Protein AF-A0A7S1V452-F1 (afdb_monomer_lite)

Radius of gyration: 30.52 Å; chains: 1; bounding box: 71×36×85 Å

Organism: NCBI:txid1486929

Sequence (395 aa):
SACTPWTQRPFARPVAAPLAALAAADLLSLLAFLHTRASLSLPNLSVRSGGGLWVTPGHRVMVGPPLVPLPLSSPYPTPSWGTSLEVAPEARQPGALTTVATDAWTLGVFLASICSADGGPVTDAASLRSPPHLPASLTRVYRALLSASPDKRGKPSKMAGKAVQHPLVDFLTSLETLTLQDAATRDALFSKVGRMIDAGDVTATFARHEILPHLLGAVDATGASGWPLLGAILRCCSGTPAADVAPRLAPVILRFFGQTDRALRSSLLQHMDELLAYLSNAQVETDLLPLLCQGFVDSSPALRELTVKSVLAVAPRLSPKALEAQIVPALRRMQIDKEPGIRTNTTVCLGKLAGTLPDSVRQAVLLPLLTRALKDTFAPHRSAGLLALTATMEY

Secondary structure (DSSP, 8-state):
--------EE--S---HHHHHHHHHHHHHHHHHIIIII-EE-TT-STTSTT-EEE-TT--EEE-TT---EETTSBP---TT--TTTS-GGGGSTTPBP-HHHHHHHHHHHHHHHTSTT------TTTTTS-TT--HHHHHHHHHHT-SSGGGSPPHHHHTTTTS--HHHHHHHHHHTGGGS-HHHHHHHHHHHHHHHHTTSS-HHHIIIIIHHHHHHTTTT-GGGHHHHHHHHHHHTTTS-HHHHHHHHHHHHHHHHTS--HHHHHHHHHTHHHHHTTS-HHHIIIIIHHHHHHGGG-S-HHHHHHHHHHHHHHGGGS-HHHIIIIIHHHHHHHTT-SSHHHHHHHHHHHHHHGGGS-HHHIIIIIHHHHHHHTT-SSHHHHHHHHHHHHHTTT-

Structure (mmCIF, N/CA/C/O backbone):
data_AF-A0A7S1V452-F1
#
_entry.id   AF-A0A7S1V452-F1
#
loop_
_atom_site.group_PDB
_atom_site.id
_atom_site.type_symbol
_atom_site.label_atom_id
_atom_site.label_alt_id
_atom_site.label_comp_id
_atom_site.label_asym_id
_atom_site.label_entity_id
_atom_site.label_seq_id
_atom_site.pdbx_PDB_ins_code
_atom_site.Cartn_x
_atom_site.Cartn_y
_atom_site.Cartn_z
_atom_site.occupancy
_atom_site.B_iso_or_equiv
_atom_site.auth_seq_id
_atom_site.auth_comp_id
_atom_site.auth_asym_id
_atom_site.auth_atom_id
_atom_site.pdbx_PDB_model_num
ATOM 1 N N . SER A 1 1 ? 29.521 0.055 4.943 1.00 27.59 1 SER A N 1
ATOM 2 C CA . SER A 1 1 ? 29.389 -1.357 5.353 1.00 27.59 1 SER A CA 1
ATOM 3 C C . SER A 1 1 ? 28.356 -2.026 4.458 1.00 27.59 1 SER A C 1
ATOM 5 O O . SER A 1 1 ? 27.199 -1.646 4.493 1.00 27.59 1 SER A O 1
ATOM 7 N N . ALA A 1 2 ? 28.834 -2.918 3.584 1.00 25.91 2 ALA A N 1
ATOM 8 C CA . ALA A 1 2 ? 28.096 -3.882 2.757 1.00 25.91 2 ALA A CA 1
ATOM 9 C C . ALA A 1 2 ? 26.727 -3.449 2.178 1.00 25.91 2 ALA A C 1
ATOM 11 O O . ALA A 1 2 ? 25.679 -3.865 2.664 1.00 25.91 2 ALA A O 1
ATOM 12 N N . CYS A 1 3 ? 26.742 -2.719 1.053 1.00 25.52 3 CYS A N 1
ATOM 13 C CA . CYS A 1 3 ? 25.702 -2.923 0.041 1.00 25.52 3 CYS A CA 1
ATOM 14 C C . CYS A 1 3 ? 25.875 -4.354 -0.474 1.00 25.52 3 CYS A C 1
ATOM 16 O O . CYS A 1 3 ? 26.807 -4.636 -1.225 1.00 25.52 3 CYS A O 1
ATOM 18 N N . THR A 1 4 ? 25.023 -5.268 -0.028 1.00 25.97 4 THR A N 1
ATOM 19 C CA . THR A 1 4 ? 24.828 -6.546 -0.709 1.00 25.97 4 THR A CA 1
ATOM 20 C C . THR A 1 4 ? 24.543 -6.257 -2.187 1.00 25.97 4 THR A C 1
ATOM 22 O O . THR A 1 4 ? 23.759 -5.349 -2.481 1.00 25.97 4 THR A O 1
ATOM 25 N N . PRO A 1 5 ? 25.182 -6.961 -3.138 1.00 32.19 5 PRO A N 1
ATOM 26 C CA . PRO A 1 5 ? 24.856 -6.781 -4.538 1.00 32.19 5 PRO A CA 1
ATOM 27 C C . PRO A 1 5 ? 23.410 -7.239 -4.690 1.00 32.19 5 PRO A C 1
ATOM 29 O O . PRO A 1 5 ? 23.095 -8.413 -4.486 1.00 32.19 5 PRO A O 1
ATOM 32 N N . TRP A 1 6 ? 22.520 -6.284 -4.971 1.00 35.94 6 TRP A N 1
ATOM 33 C CA . TRP A 1 6 ? 21.176 -6.552 -5.462 1.00 35.94 6 TRP A CA 1
ATOM 34 C C . TRP A 1 6 ? 21.284 -7.700 -6.453 1.00 35.94 6 TRP A C 1
ATOM 36 O O . TRP A 1 6 ? 22.187 -7.681 -7.287 1.00 35.94 6 TRP A O 1
ATOM 46 N N . THR A 1 7 ? 20.438 -8.715 -6.315 1.00 34.09 7 THR A N 1
ATOM 47 C CA . THR A 1 7 ? 20.412 -9.918 -7.149 1.00 34.09 7 THR A CA 1
ATOM 48 C C . THR A 1 7 ? 20.129 -9.543 -8.606 1.00 34.09 7 THR A C 1
ATOM 50 O O . THR A 1 7 ? 19.020 -9.672 -9.116 1.00 34.09 7 THR A O 1
ATOM 53 N N . GLN A 1 8 ? 21.157 -9.023 -9.267 1.00 44.59 8 GLN A N 1
ATOM 54 C CA . GLN A 1 8 ? 21.217 -8.664 -10.664 1.00 44.59 8 GLN A CA 1
ATOM 55 C C . GLN A 1 8 ? 21.133 -9.972 -11.437 1.00 44.59 8 GLN A C 1
ATOM 57 O O . GLN A 1 8 ? 22.088 -10.747 -11.488 1.00 44.59 8 GLN A O 1
ATOM 62 N N . ARG A 1 9 ? 19.952 -10.269 -11.977 1.00 42.41 9 ARG A N 1
ATOM 63 C CA . ARG A 1 9 ? 19.804 -11.395 -12.892 1.00 42.41 9 ARG A CA 1
ATOM 64 C C . ARG A 1 9 ? 20.179 -10.913 -14.294 1.00 42.41 9 ARG A C 1
ATOM 66 O O . ARG A 1 9 ? 19.758 -9.818 -14.678 1.00 42.41 9 ARG A O 1
ATOM 73 N N . PRO A 1 10 ? 20.941 -11.701 -15.072 1.00 50.34 10 PRO A N 1
ATOM 74 C CA . PRO A 1 10 ? 21.041 -11.453 -16.504 1.00 50.34 10 PRO A CA 1
ATOM 75 C C . PRO A 1 10 ? 19.624 -11.429 -17.095 1.00 50.34 10 PRO A C 1
ATOM 77 O O . PRO A 1 10 ? 18.743 -12.137 -16.603 1.00 50.34 10 PRO A O 1
ATOM 80 N N . PHE A 1 11 ? 19.399 -10.592 -18.111 1.00 50.62 11 PHE A N 1
ATOM 81 C CA . PHE A 1 11 ? 18.104 -10.429 -18.783 1.00 50.62 11 PHE A CA 1
ATOM 82 C C . PHE A 1 11 ? 17.566 -11.808 -19.227 1.00 50.62 11 PHE A C 1
ATOM 84 O O . PHE A 1 11 ? 18.009 -12.352 -20.239 1.00 50.62 11 PHE A O 1
ATOM 91 N N . ALA A 1 12 ? 16.654 -12.398 -18.446 1.00 45.12 12 ALA A N 1
ATOM 92 C CA . ALA A 1 12 ? 16.060 -13.707 -18.709 1.00 45.12 12 ALA A CA 1
ATOM 93 C C . ALA A 1 12 ? 14.759 -13.538 -19.502 1.00 45.12 12 ALA A C 1
ATOM 95 O O . ALA A 1 12 ? 14.004 -12.592 -19.285 1.00 45.12 12 ALA A O 1
ATOM 96 N N . ARG A 1 13 ? 14.536 -14.438 -20.457 1.00 53.31 13 ARG A N 1
ATOM 97 C CA . ARG A 1 13 ? 13.537 -14.330 -21.524 1.00 53.31 13 ARG A CA 1
ATOM 98 C C . ARG A 1 13 ? 12.647 -15.588 -21.551 1.00 53.31 13 ARG A C 1
ATOM 100 O O . ARG A 1 13 ? 13.099 -16.612 -21.038 1.00 53.31 13 ARG A O 1
ATOM 107 N N . PRO A 1 14 ? 11.438 -15.555 -22.148 1.00 51.66 14 PRO A N 1
ATOM 108 C CA . PRO A 1 14 ? 10.789 -14.449 -22.866 1.00 51.66 14 PRO A CA 1
ATOM 109 C C . PRO A 1 14 ? 10.263 -13.345 -21.943 1.00 51.66 14 PRO A C 1
ATOM 111 O O . PRO A 1 14 ? 9.916 -13.577 -20.787 1.00 51.66 14 PRO A O 1
ATOM 114 N N . VAL A 1 15 ? 10.215 -12.122 -22.470 1.00 61.78 15 VAL A N 1
ATOM 115 C CA . VAL A 1 15 ? 9.763 -10.936 -21.738 1.00 61.78 15 VAL A CA 1
ATOM 116 C C . VAL A 1 15 ? 8.361 -10.554 -22.196 1.00 61.78 15 VAL A C 1
ATOM 118 O O . VAL A 1 15 ? 8.087 -10.488 -23.392 1.00 61.78 15 VAL A O 1
ATOM 121 N N . ALA A 1 16 ? 7.461 -10.308 -21.242 1.00 65.38 16 ALA A N 1
ATOM 122 C CA . ALA A 1 16 ? 6.095 -9.898 -21.542 1.00 65.38 16 ALA A CA 1
ATOM 123 C C . ALA A 1 16 ? 6.076 -8.582 -22.346 1.00 65.38 16 ALA A C 1
ATOM 125 O O . ALA A 1 16 ? 6.891 -7.686 -22.115 1.00 65.38 16 ALA A O 1
ATOM 126 N N . ALA A 1 17 ? 5.108 -8.434 -23.253 1.00 65.62 17 ALA A N 1
ATOM 127 C CA . ALA A 1 17 ? 4.926 -7.244 -24.092 1.00 65.62 17 ALA A CA 1
ATOM 128 C C . ALA A 1 17 ? 5.065 -5.882 -23.354 1.00 65.62 17 ALA A C 1
ATOM 130 O O . ALA A 1 17 ? 5.735 -4.993 -23.894 1.00 65.62 17 ALA A O 1
ATOM 131 N N . PRO A 1 18 ? 4.537 -5.694 -22.123 1.00 70.00 18 PRO A N 1
ATOM 132 C CA . PRO A 1 18 ? 4.668 -4.430 -21.392 1.00 70.00 18 PRO A CA 1
ATOM 133 C C . PRO A 1 18 ? 6.117 -4.071 -21.050 1.00 70.00 18 PRO A C 1
ATOM 135 O O . PRO A 1 18 ? 6.509 -2.905 -21.079 1.00 70.00 18 PRO A O 1
ATOM 138 N N . LEU A 1 19 ? 6.929 -5.083 -20.760 1.00 75.75 19 LEU A N 1
ATOM 139 C CA . LEU A 1 19 ? 8.322 -4.936 -20.359 1.00 75.75 19 LEU A CA 1
ATOM 140 C C . LEU A 1 19 ? 9.225 -4.623 -21.560 1.00 75.75 19 LEU A C 1
ATOM 142 O O . LEU A 1 19 ? 10.174 -3.855 -21.429 1.00 75.75 19 LEU A O 1
ATOM 146 N N . ALA A 1 20 ? 8.899 -5.143 -22.748 1.00 79.25 20 ALA A N 1
ATOM 147 C CA . ALA A 1 20 ? 9.582 -4.764 -23.986 1.00 79.25 20 ALA A CA 1
ATOM 148 C C . ALA A 1 20 ? 9.348 -3.284 -24.335 1.00 79.25 20 ALA A C 1
ATOM 150 O O . ALA A 1 20 ? 10.272 -2.594 -24.768 1.00 79.25 20 ALA A O 1
ATOM 151 N N . ALA A 1 21 ? 8.132 -2.774 -24.107 1.00 83.62 21 ALA A N 1
ATOM 152 C CA . ALA A 1 21 ? 7.830 -1.356 -24.289 1.00 83.62 21 ALA A CA 1
ATOM 153 C C . ALA A 1 21 ? 8.576 -0.473 -23.283 1.00 83.62 21 ALA A C 1
ATOM 155 O O . ALA A 1 21 ? 9.096 0.576 -23.664 1.00 83.62 21 ALA A O 1
ATOM 156 N N . LEU A 1 22 ? 8.690 -0.924 -22.033 1.00 84.50 22 LEU A N 1
ATOM 157 C CA . LEU A 1 22 ? 9.463 -0.229 -21.009 1.00 84.50 22 LEU A CA 1
ATOM 158 C C . LEU A 1 22 ? 10.955 -0.166 -21.355 1.00 84.50 22 LEU A C 1
ATOM 160 O O . LEU A 1 22 ? 11.536 0.914 -21.384 1.00 84.50 22 LEU A O 1
ATOM 164 N N . ALA A 1 23 ? 11.542 -1.306 -21.727 1.00 84.56 23 ALA A N 1
ATOM 165 C CA . ALA A 1 23 ? 12.930 -1.394 -22.169 1.00 84.56 23 ALA A CA 1
ATOM 166 C C . ALA A 1 23 ? 13.213 -0.482 -23.374 1.00 84.56 23 ALA A C 1
ATOM 168 O O . ALA A 1 23 ? 14.244 0.189 -23.416 1.00 84.56 23 ALA A O 1
ATOM 169 N N . ALA A 1 24 ? 12.290 -0.423 -24.342 1.00 88.19 24 ALA A N 1
ATOM 170 C CA . ALA A 1 24 ? 12.398 0.486 -25.477 1.00 88.19 24 ALA A CA 1
ATOM 171 C C . ALA A 1 24 ? 12.396 1.957 -25.035 1.00 88.19 24 ALA A C 1
ATOM 173 O O . ALA A 1 24 ? 13.234 2.726 -25.502 1.00 88.19 24 ALA A O 1
ATOM 174 N N . ALA A 1 25 ? 11.485 2.350 -24.141 1.00 88.69 25 ALA A N 1
ATOM 175 C CA . ALA A 1 25 ? 11.395 3.721 -23.640 1.00 88.69 25 ALA A CA 1
ATOM 176 C C . ALA A 1 25 ? 12.655 4.141 -22.860 1.00 88.69 25 ALA A C 1
ATOM 178 O O . ALA A 1 25 ? 13.201 5.219 -23.121 1.00 88.69 25 ALA A O 1
ATOM 179 N N . ASP A 1 26 ? 13.150 3.274 -21.972 1.00 87.81 26 ASP A N 1
ATOM 180 C CA . ASP A 1 26 ? 14.353 3.509 -21.165 1.00 87.81 26 ASP A CA 1
ATOM 181 C C . ASP A 1 26 ? 15.589 3.685 -22.067 1.00 87.81 26 ASP A C 1
ATOM 183 O O . ASP A 1 26 ? 16.308 4.684 -21.980 1.00 87.81 26 ASP A O 1
ATOM 187 N N . LEU A 1 27 ? 15.811 2.750 -23.000 1.00 89.88 27 LEU A N 1
ATOM 188 C CA . LEU A 1 27 ? 16.983 2.766 -23.880 1.00 89.88 27 LEU A CA 1
ATOM 189 C C . LEU A 1 27 ? 16.931 3.885 -24.926 1.00 89.88 27 LEU A C 1
ATOM 191 O O . LEU A 1 27 ? 17.966 4.475 -25.233 1.00 89.88 27 LEU A O 1
ATOM 195 N N . LEU A 1 28 ? 15.750 4.228 -25.453 1.00 91.62 28 LEU A N 1
ATOM 196 C CA . LEU A 1 28 ? 15.601 5.400 -26.324 1.00 91.62 28 LEU A CA 1
ATOM 197 C C . LEU A 1 28 ? 15.952 6.687 -25.585 1.00 91.62 28 LEU A C 1
ATOM 199 O O . LEU A 1 28 ? 16.627 7.542 -26.156 1.00 91.62 28 LEU A O 1
ATOM 203 N N . SER A 1 29 ? 15.520 6.820 -24.331 1.00 90.06 29 SER A N 1
ATOM 204 C CA . SER A 1 29 ? 15.811 7.993 -23.503 1.00 90.06 29 SER A CA 1
ATOM 205 C C . SER A 1 29 ? 17.300 8.081 -23.155 1.00 90.06 29 SER A C 1
ATOM 207 O O . SER A 1 29 ? 17.892 9.156 -23.268 1.00 90.06 29 SER A O 1
ATOM 209 N N . LEU A 1 30 ? 17.935 6.947 -22.835 1.00 90.38 30 LEU A N 1
ATOM 210 C CA . LEU A 1 30 ? 19.383 6.858 -22.629 1.00 90.38 30 LEU A CA 1
ATOM 211 C C . LEU A 1 30 ? 20.160 7.271 -23.885 1.00 90.38 30 LEU A C 1
ATOM 213 O O . LEU A 1 30 ? 21.019 8.148 -23.819 1.00 90.38 30 LEU A O 1
ATOM 217 N N . LEU A 1 31 ? 19.847 6.678 -25.041 1.00 92.25 31 LEU A N 1
ATOM 218 C CA . LEU A 1 31 ? 20.514 7.009 -26.302 1.00 92.25 31 LEU A CA 1
ATOM 219 C C . LEU A 1 31 ? 20.272 8.467 -26.699 1.00 92.25 31 LEU A C 1
ATOM 221 O O . LEU A 1 31 ? 21.199 9.148 -27.124 1.00 92.25 31 LEU A O 1
ATOM 225 N N . ALA A 1 32 ? 19.057 8.984 -26.504 1.00 92.56 32 ALA A N 1
ATOM 226 C CA . ALA A 1 32 ? 18.751 10.390 -26.736 1.00 92.56 32 ALA A CA 1
ATOM 227 C C . ALA A 1 32 ? 19.655 11.311 -25.909 1.00 92.56 32 ALA A C 1
ATOM 229 O O . ALA A 1 32 ? 20.208 12.268 -26.458 1.00 92.56 32 ALA A O 1
ATOM 230 N N . PHE A 1 33 ? 19.837 11.014 -24.620 1.00 91.69 33 PHE A N 1
ATOM 231 C CA . PHE A 1 33 ? 20.747 11.751 -23.747 1.00 91.69 33 PHE A CA 1
ATOM 232 C C . PHE A 1 33 ? 22.200 11.654 -24.234 1.00 91.69 33 PHE A C 1
ATOM 234 O O . PHE A 1 33 ? 22.845 12.688 -24.416 1.00 91.69 33 PHE A O 1
ATOM 241 N N . LEU A 1 34 ? 22.696 10.442 -24.511 1.00 92.00 34 LEU A N 1
ATOM 242 C CA . LEU A 1 34 ? 24.071 10.222 -24.970 1.00 92.00 34 LEU A CA 1
ATOM 243 C C . LEU A 1 34 ? 24.360 10.968 -26.277 1.00 92.00 34 LEU A C 1
ATOM 245 O O . LEU A 1 34 ? 25.355 11.686 -26.367 1.00 92.00 34 LEU A O 1
ATOM 249 N N . HIS A 1 35 ? 23.457 10.884 -27.256 1.00 93.44 35 HIS A N 1
ATOM 250 C CA . HIS A 1 35 ? 23.628 11.519 -28.562 1.00 93.44 35 HIS A CA 1
ATOM 251 C C . HIS A 1 35 ? 23.561 13.042 -28.493 1.00 93.44 35 HIS A C 1
ATOM 253 O O . HIS A 1 35 ? 24.338 13.711 -29.165 1.00 93.44 35 HIS A O 1
ATOM 259 N N . THR A 1 36 ? 22.618 13.601 -27.729 1.00 91.50 36 THR A N 1
ATOM 260 C CA . THR A 1 36 ? 22.335 15.049 -27.776 1.00 91.50 36 THR A CA 1
ATOM 261 C C . THR A 1 36 ? 23.082 15.860 -26.734 1.00 91.50 36 THR A C 1
ATOM 263 O O . THR A 1 36 ? 23.420 17.008 -27.004 1.00 91.50 36 THR A O 1
ATOM 266 N N . ARG A 1 37 ? 23.324 15.294 -25.548 1.00 90.62 37 ARG A N 1
ATOM 267 C CA . ARG A 1 37 ? 23.942 16.016 -24.429 1.00 90.62 37 ARG A CA 1
ATOM 268 C C . ARG A 1 37 ? 25.391 15.626 -24.190 1.00 90.62 37 ARG A C 1
ATOM 270 O O . ARG A 1 37 ? 26.145 16.461 -23.708 1.00 90.62 37 ARG A O 1
ATOM 277 N N . ALA A 1 38 ? 25.775 14.395 -24.524 1.00 89.12 38 ALA A N 1
ATOM 278 C CA . ALA A 1 38 ? 27.129 13.901 -24.275 1.00 89.12 38 ALA A CA 1
ATOM 279 C C . ALA A 1 38 ? 27.970 13.712 -25.550 1.00 89.12 38 ALA A C 1
ATOM 281 O O . ALA A 1 38 ? 29.179 13.543 -25.454 1.00 89.12 38 ALA A O 1
ATOM 282 N N . SER A 1 39 ? 27.359 13.756 -26.740 1.00 92.00 39 SER A N 1
ATOM 283 C CA . SER A 1 39 ? 28.011 13.401 -28.014 1.00 92.00 39 SER A CA 1
ATOM 284 C C . SER A 1 39 ? 28.680 12.015 -27.985 1.00 92.00 39 SER A C 1
ATOM 286 O O . SER A 1 39 ? 29.723 11.790 -28.603 1.00 92.00 39 SER A O 1
ATOM 288 N N . LEU A 1 40 ? 28.068 11.079 -27.256 1.00 93.12 40 LEU A N 1
ATOM 289 C CA . LEU A 1 40 ? 28.522 9.701 -27.088 1.00 93.12 40 LEU A CA 1
ATOM 290 C C . LEU A 1 40 ? 27.593 8.733 -27.824 1.00 93.12 40 LEU A C 1
ATOM 292 O O . LEU A 1 40 ? 26.415 9.008 -28.012 1.00 93.12 40 LEU A O 1
ATOM 296 N N . SER A 1 41 ? 28.135 7.580 -28.185 1.00 90.88 41 SER A N 1
ATOM 297 C CA . SER A 1 41 ? 27.478 6.413 -28.768 1.00 90.88 41 SER A CA 1
ATOM 298 C C . SER A 1 41 ? 27.533 5.239 -27.798 1.00 90.88 41 SER A C 1
ATOM 300 O O . SER A 1 41 ? 28.454 5.156 -26.985 1.00 90.88 41 SER A O 1
ATOM 302 N N . LEU A 1 42 ? 26.577 4.321 -27.896 1.00 89.56 42 LEU A N 1
ATOM 303 C CA . LEU A 1 42 ? 26.551 3.074 -27.135 1.00 89.56 42 LEU A CA 1
ATOM 304 C C . LEU A 1 42 ? 26.541 1.874 -28.101 1.00 89.56 42 LEU A C 1
ATOM 306 O O . LEU A 1 42 ? 25.490 1.260 -28.329 1.00 89.56 42 LEU A O 1
ATOM 310 N N . PRO A 1 43 ? 27.704 1.533 -28.687 1.00 84.81 43 PRO A N 1
ATOM 311 C CA . PRO A 1 43 ? 27.796 0.434 -29.637 1.00 84.81 43 PRO A CA 1
ATOM 312 C C . PRO A 1 43 ? 27.571 -0.916 -28.948 1.00 84.81 43 PRO A C 1
ATOM 314 O O . PRO A 1 43 ? 27.696 -1.052 -27.732 1.00 84.81 43 PRO A O 1
ATOM 317 N N . ASN A 1 44 ? 27.281 -1.946 -29.747 1.00 79.56 44 ASN A N 1
ATOM 318 C CA . ASN A 1 44 ? 27.132 -3.332 -29.288 1.00 79.56 44 ASN A CA 1
ATOM 319 C C . ASN A 1 44 ? 26.047 -3.568 -28.224 1.00 79.56 44 ASN A C 1
ATOM 321 O O . ASN A 1 44 ? 26.122 -4.532 -27.459 1.00 79.56 44 ASN A O 1
ATOM 325 N N . LEU A 1 45 ? 25.009 -2.730 -28.196 1.00 83.88 45 LEU A N 1
ATOM 326 C CA . LEU A 1 45 ? 23.811 -2.978 -27.402 1.00 83.88 45 LEU A CA 1
ATOM 327 C C . LEU A 1 45 ? 23.144 -4.290 -27.857 1.00 83.88 45 LEU A C 1
ATOM 329 O O . LEU A 1 45 ? 22.479 -4.350 -28.887 1.00 83.88 45 LEU A O 1
ATOM 333 N N . SER A 1 46 ? 23.349 -5.354 -27.087 1.00 78.31 46 SER A N 1
ATOM 334 C CA . SER A 1 46 ? 22.772 -6.676 -27.324 1.00 78.31 46 SER A CA 1
ATOM 335 C C . SER A 1 46 ? 22.652 -7.431 -26.017 1.00 78.31 46 SER A C 1
ATOM 337 O O . SER A 1 46 ? 23.429 -7.246 -25.081 1.00 78.31 46 SER A O 1
ATOM 339 N N . VAL A 1 47 ? 21.739 -8.389 -25.987 1.00 72.62 47 VAL A N 1
ATOM 340 C CA . VAL A 1 47 ? 21.589 -9.298 -24.854 1.00 72.62 47 VAL A CA 1
ATOM 341 C C . VAL A 1 47 ? 22.811 -10.216 -24.678 1.00 72.62 47 VAL A C 1
ATOM 343 O O . VAL A 1 47 ? 23.009 -10.772 -23.604 1.00 72.62 47 VAL A O 1
ATOM 346 N N . ARG A 1 48 ? 23.670 -10.349 -25.699 1.00 69.94 48 ARG A N 1
ATOM 347 C CA . ARG A 1 48 ? 24.931 -11.112 -25.636 1.00 69.94 48 ARG A CA 1
ATOM 348 C C . ARG A 1 48 ? 26.138 -10.296 -25.171 1.00 69.94 48 ARG A C 1
ATOM 350 O O . ARG A 1 48 ? 27.244 -10.824 -25.162 1.00 69.94 48 ARG A O 1
ATOM 357 N N . SER A 1 49 ? 25.945 -9.047 -24.750 1.00 61.81 49 SER A N 1
ATOM 358 C CA . SER A 1 49 ? 27.005 -8.093 -24.373 1.00 61.81 49 SER A CA 1
ATOM 359 C C . SER A 1 49 ? 27.832 -8.451 -23.119 1.00 61.81 49 SER A C 1
ATOM 361 O O . SER A 1 49 ? 28.428 -7.573 -22.503 1.00 61.81 49 SER A O 1
ATOM 363 N N . GLY A 1 50 ? 27.907 -9.729 -22.726 1.00 56.41 50 GLY A N 1
ATOM 364 C CA . GLY A 1 50 ? 28.831 -10.216 -21.696 1.00 56.41 50 GLY A CA 1
ATOM 365 C C . GLY A 1 50 ? 28.603 -9.625 -20.304 1.00 56.41 50 GLY A C 1
ATOM 366 O O . GLY A 1 50 ? 29.554 -9.516 -19.539 1.00 56.41 50 GLY A O 1
ATOM 367 N N . GLY A 1 51 ? 27.368 -9.222 -19.986 1.00 60.12 51 GLY A N 1
ATOM 368 C CA . GLY A 1 51 ? 27.017 -8.639 -18.687 1.00 60.12 51 GLY A CA 1
ATOM 369 C C . GLY A 1 51 ? 26.957 -7.111 -18.655 1.00 60.12 51 GLY A C 1
ATOM 370 O O . GLY A 1 51 ? 26.877 -6.550 -17.577 1.00 60.12 51 GLY A O 1
ATOM 371 N N . GLY A 1 52 ? 26.964 -6.412 -19.796 1.00 66.19 52 GLY A N 1
ATOM 372 C CA . GLY A 1 52 ? 26.824 -4.947 -19.806 1.00 66.19 52 GLY A CA 1
ATOM 373 C C . GLY A 1 52 ? 25.382 -4.438 -19.697 1.00 66.19 52 GLY A C 1
ATOM 374 O O . GLY A 1 52 ? 25.155 -3.242 -19.539 1.00 66.19 52 GLY A O 1
ATOM 375 N N . LEU A 1 53 ? 24.400 -5.332 -19.790 1.00 73.19 53 LEU A N 1
ATOM 376 C CA . LEU A 1 53 ? 22.973 -5.038 -19.695 1.00 73.19 53 LEU A CA 1
ATOM 377 C C . LEU A 1 53 ? 22.373 -5.799 -18.518 1.00 73.19 53 LEU A C 1
ATOM 379 O O . LEU A 1 53 ? 22.431 -7.028 -18.465 1.00 73.19 53 LEU A O 1
ATOM 383 N N . TRP A 1 54 ? 21.754 -5.057 -17.611 1.00 69.19 54 TRP A N 1
ATOM 384 C CA . TRP A 1 54 ? 21.161 -5.577 -16.388 1.00 69.19 54 TRP A CA 1
ATOM 385 C C . TRP A 1 54 ? 19.691 -5.198 -16.321 1.00 69.19 54 TRP A C 1
ATOM 387 O O . TRP A 1 54 ? 19.283 -4.158 -16.836 1.00 69.19 54 TRP A O 1
ATOM 397 N N . VAL A 1 55 ? 18.898 -6.035 -15.661 1.00 71.31 55 VAL A N 1
ATOM 398 C CA . VAL A 1 55 ? 17.491 -5.748 -15.387 1.00 71.31 55 VAL A CA 1
ATOM 399 C C . VAL A 1 55 ? 17.318 -5.631 -13.890 1.00 71.31 55 VAL A C 1
ATOM 401 O O . VAL A 1 55 ? 17.686 -6.540 -13.143 1.00 71.31 55 VAL A O 1
ATOM 404 N N . THR A 1 56 ? 16.774 -4.508 -13.435 1.00 73.94 56 THR A N 1
ATOM 405 C CA . THR A 1 56 ? 16.419 -4.368 -12.022 1.00 73.94 56 THR A CA 1
ATOM 406 C C . THR A 1 56 ? 15.239 -5.286 -11.687 1.00 73.94 56 THR A C 1
ATOM 408 O O . THR A 1 56 ? 14.478 -5.673 -12.572 1.00 73.94 56 THR A O 1
ATOM 411 N N . PRO A 1 57 ? 14.988 -5.601 -10.407 1.00 64.88 57 PRO A N 1
ATOM 412 C CA . PRO A 1 57 ? 13.732 -6.244 -10.008 1.00 64.88 57 PRO A CA 1
ATOM 413 C C . PRO A 1 57 ? 12.467 -5.473 -10.455 1.00 64.88 57 PRO A C 1
ATOM 415 O O . PRO A 1 57 ? 11.417 -6.072 -10.684 1.00 64.88 57 PRO A O 1
ATOM 418 N N . GLY A 1 58 ? 12.578 -4.152 -10.649 1.00 67.75 58 GLY A N 1
ATOM 419 C CA . GLY A 1 58 ? 11.568 -3.280 -11.264 1.00 67.75 58 GLY A CA 1
ATOM 420 C C . GLY A 1 58 ? 11.545 -3.322 -12.797 1.00 67.75 58 GLY A C 1
ATOM 421 O O . GLY A 1 58 ? 10.951 -2.462 -13.425 1.00 67.75 58 GLY A O 1
ATOM 422 N N . HIS A 1 59 ? 12.212 -4.297 -13.413 1.00 72.94 59 HIS A N 1
ATOM 423 C CA . HIS A 1 59 ? 12.325 -4.495 -14.857 1.00 72.94 59 HIS A CA 1
ATOM 424 C C . HIS A 1 59 ? 12.849 -3.294 -15.664 1.00 72.94 59 HIS A C 1
ATOM 426 O O . HIS A 1 59 ? 12.604 -3.195 -16.867 1.00 72.94 59 HIS A O 1
ATOM 432 N N . ARG A 1 60 ? 13.613 -2.407 -15.020 1.00 78.50 60 ARG A N 1
ATOM 433 C CA . ARG A 1 60 ? 14.328 -1.318 -15.693 1.00 78.50 60 ARG A CA 1
ATOM 434 C C . ARG A 1 60 ? 15.606 -1.838 -16.311 1.00 78.50 60 ARG A C 1
ATOM 436 O O . ARG A 1 60 ? 16.341 -2.588 -15.664 1.00 78.50 60 ARG A O 1
ATOM 443 N N . VAL A 1 61 ? 15.877 -1.415 -17.541 1.00 80.38 61 VAL A N 1
ATOM 444 C CA . VAL A 1 61 ? 17.121 -1.769 -18.224 1.00 80.38 61 VAL A CA 1
ATOM 445 C C . VAL A 1 61 ? 18.221 -0.814 -17.784 1.00 80.38 61 VAL A C 1
ATOM 447 O O . VAL A 1 61 ? 18.136 0.393 -17.988 1.00 80.38 61 VAL A O 1
ATOM 450 N N . MET A 1 62 ? 19.275 -1.367 -17.196 1.00 78.75 62 MET A N 1
ATOM 451 C CA . MET A 1 62 ? 20.481 -0.641 -16.825 1.00 78.75 62 MET A CA 1
ATOM 452 C C . MET A 1 62 ? 21.637 -1.051 -17.727 1.00 78.75 62 MET A C 1
ATOM 454 O O . MET A 1 62 ? 21.804 -2.226 -18.055 1.00 78.75 62 MET A O 1
ATOM 458 N N . VAL A 1 63 ? 22.460 -0.072 -18.091 1.00 81.56 63 VAL A N 1
ATOM 459 C CA . VAL A 1 63 ? 23.684 -0.280 -18.864 1.00 81.56 63 VAL A CA 1
ATOM 460 C C . VAL A 1 63 ? 24.879 -0.070 -17.942 1.00 81.56 63 VAL A C 1
ATOM 462 O O . VAL A 1 63 ? 24.936 0.917 -17.212 1.00 81.56 63 VAL A O 1
ATOM 465 N N . GLY A 1 64 ? 25.824 -1.004 -17.965 1.00 77.12 64 GLY A N 1
ATOM 466 C CA . GLY A 1 64 ? 27.053 -0.968 -17.182 1.00 77.12 64 GLY A CA 1
ATOM 467 C C . GLY A 1 64 ? 28.210 -1.680 -17.891 1.00 77.12 64 GLY A C 1
ATOM 468 O O . GLY A 1 64 ? 28.047 -2.170 -19.010 1.00 77.12 64 GLY A O 1
ATOM 469 N N . PRO A 1 65 ? 29.393 -1.758 -17.258 1.00 72.62 65 PRO A N 1
ATOM 470 C CA . PRO A 1 65 ? 30.552 -2.432 -17.838 1.00 72.62 65 PRO A CA 1
ATOM 471 C C . PRO A 1 65 ? 30.233 -3.892 -18.221 1.00 72.62 65 PRO A C 1
ATOM 473 O O . PRO A 1 65 ? 29.534 -4.560 -17.460 1.00 72.62 65 PRO A O 1
ATOM 476 N N . PRO A 1 66 ? 30.724 -4.406 -19.370 1.00 69.06 66 PRO A N 1
ATOM 477 C CA . PRO A 1 66 ? 31.714 -3.806 -20.271 1.00 69.06 66 PRO A CA 1
ATOM 478 C C . PRO A 1 66 ? 31.137 -2.877 -21.358 1.00 69.06 66 PRO A C 1
ATOM 480 O O . PRO A 1 66 ? 31.891 -2.437 -22.225 1.00 69.06 66 PRO A O 1
ATOM 483 N N . LEU A 1 67 ? 29.834 -2.561 -21.353 1.00 76.50 67 LEU A N 1
ATOM 484 C CA . LEU A 1 67 ? 29.274 -1.575 -22.283 1.00 76.50 67 LEU A CA 1
ATOM 485 C C . LEU A 1 67 ? 29.693 -0.168 -21.847 1.00 76.50 67 LEU A C 1
ATOM 487 O O . LEU A 1 67 ? 29.173 0.386 -20.879 1.00 76.50 67 LEU A O 1
ATOM 491 N N . VAL A 1 68 ? 30.654 0.402 -22.572 1.00 80.38 68 VAL A N 1
ATOM 492 C CA . VAL A 1 68 ? 31.194 1.739 -22.315 1.00 80.38 68 VAL A CA 1
ATOM 493 C C . VAL A 1 68 ? 30.774 2.675 -23.449 1.00 80.38 68 VAL A C 1
ATOM 495 O O . VAL A 1 68 ? 31.020 2.352 -24.614 1.00 80.38 68 VAL A O 1
ATOM 498 N N . PRO A 1 69 ? 30.153 3.829 -23.144 1.00 87.94 69 PRO A N 1
ATOM 499 C CA . PRO A 1 69 ? 29.879 4.842 -24.150 1.00 87.94 69 PRO A CA 1
ATOM 500 C C . PRO A 1 69 ? 31.169 5.351 -24.806 1.00 87.94 69 PRO A C 1
ATOM 502 O O . PRO A 1 69 ? 32.142 5.654 -24.118 1.00 87.94 69 PRO A O 1
ATOM 505 N N . LEU A 1 70 ? 31.167 5.486 -26.131 1.00 89.94 70 LEU A N 1
ATOM 506 C CA . LEU A 1 70 ? 32.306 5.978 -26.912 1.00 89.94 70 LEU A CA 1
ATOM 507 C C . LEU A 1 70 ? 31.956 7.299 -27.598 1.00 89.94 70 LEU A C 1
ATOM 509 O O . LEU A 1 70 ? 30.814 7.437 -28.035 1.00 89.94 70 LEU A O 1
ATOM 513 N N . PRO A 1 71 ? 32.892 8.250 -27.771 1.00 92.69 71 PRO A N 1
ATOM 514 C CA . PRO A 1 71 ? 32.647 9.442 -28.580 1.00 92.69 71 PRO A CA 1
ATOM 515 C C . PRO A 1 71 ? 32.072 9.080 -29.948 1.00 92.69 71 PRO A C 1
ATOM 517 O O . PRO A 1 71 ? 32.523 8.119 -30.576 1.00 92.69 71 PRO A O 1
ATOM 520 N N . LEU A 1 72 ? 31.081 9.839 -30.415 1.00 88.12 72 LEU A N 1
ATOM 521 C CA . LEU A 1 72 ? 30.625 9.725 -31.799 1.00 88.12 72 LEU A CA 1
ATOM 522 C C . LEU A 1 72 ? 31.826 9.909 -32.735 1.00 88.12 72 LEU A C 1
ATOM 524 O O . LEU A 1 72 ? 32.657 10.786 -32.507 1.00 88.12 72 LEU A O 1
ATOM 528 N N . SER A 1 73 ? 31.898 9.120 -33.804 1.00 87.25 73 SER A N 1
ATOM 529 C CA . SER A 1 73 ? 33.056 9.063 -34.714 1.00 87.25 73 SER A CA 1
ATOM 530 C C . SER A 1 73 ? 34.279 8.310 -34.170 1.00 87.25 73 SER A C 1
ATOM 532 O O . SER A 1 73 ? 35.342 8.365 -34.782 1.00 87.25 73 SER A O 1
ATOM 534 N N . SER A 1 74 ? 34.153 7.586 -33.053 1.00 90.69 74 SER A N 1
ATOM 535 C CA . SER A 1 74 ? 35.179 6.618 -32.637 1.00 90.69 74 SER A CA 1
ATOM 536 C C . SER A 1 74 ? 35.131 5.373 -33.528 1.00 90.69 74 SER A C 1
ATOM 538 O O . SER A 1 74 ? 34.062 5.055 -34.053 1.00 90.69 74 SER A O 1
ATOM 540 N N . PRO A 1 75 ? 36.234 4.622 -33.687 1.00 89.94 75 PRO A N 1
ATOM 541 C CA . PRO A 1 75 ? 36.199 3.334 -34.373 1.00 89.94 75 PRO A CA 1
ATOM 542 C C . PRO A 1 75 ? 35.156 2.401 -33.746 1.00 89.94 75 PRO A C 1
ATOM 544 O O . PRO A 1 75 ? 35.098 2.261 -32.522 1.00 89.94 75 PRO A O 1
ATOM 547 N N . TYR A 1 76 ? 34.322 1.773 -34.577 1.00 86.69 76 TYR A N 1
ATOM 548 C CA . TYR A 1 76 ? 33.292 0.853 -34.111 1.00 86.69 76 TYR A CA 1
ATOM 549 C C . TYR A 1 76 ? 33.946 -0.394 -33.503 1.00 86.69 76 TYR A C 1
ATOM 551 O O . TYR A 1 76 ? 34.684 -1.095 -34.201 1.00 86.69 76 TYR A O 1
ATOM 559 N N . PRO A 1 77 ? 33.687 -0.707 -32.221 1.00 84.62 77 PRO A N 1
ATOM 560 C CA . PRO A 1 77 ? 34.242 -1.900 -31.605 1.00 84.62 77 PRO A CA 1
ATOM 561 C C . PRO A 1 77 ? 33.554 -3.128 -32.199 1.00 84.62 77 PRO A C 1
ATOM 563 O O . PRO A 1 77 ? 32.384 -3.379 -31.923 1.00 84.62 77 PRO A O 1
ATOM 566 N N . THR A 1 78 ? 34.257 -3.915 -33.010 1.00 77.12 78 THR A N 1
ATOM 567 C CA . THR A 1 78 ? 33.712 -5.163 -33.559 1.00 77.12 78 THR A CA 1
ATOM 568 C C . THR A 1 78 ? 33.438 -6.166 -32.432 1.00 77.12 78 THR A C 1
ATOM 570 O O . THR A 1 78 ? 34.381 -6.555 -31.735 1.00 77.12 78 THR A O 1
ATOM 573 N N . PRO A 1 79 ? 32.178 -6.594 -32.219 1.00 73.62 79 PRO A N 1
ATOM 574 C CA . PRO A 1 79 ? 31.844 -7.513 -31.139 1.00 73.62 79 PRO A CA 1
ATOM 575 C C . PRO A 1 79 ? 32.363 -8.922 -31.443 1.00 73.62 79 PRO A C 1
ATOM 577 O O . PRO A 1 79 ? 32.240 -9.411 -32.564 1.00 73.62 79 PRO A O 1
ATOM 580 N N . SER A 1 80 ? 32.872 -9.619 -30.424 1.00 69.56 80 SER A N 1
ATOM 581 C CA . SER A 1 80 ? 33.328 -11.016 -30.538 1.00 69.56 80 SER A CA 1
ATOM 582 C C . SER A 1 80 ? 32.186 -12.037 -30.639 1.00 69.56 80 SER A C 1
ATOM 584 O O . SER A 1 80 ? 32.431 -13.219 -30.867 1.00 69.56 80 SER A O 1
ATOM 586 N N . TRP A 1 81 ? 30.937 -11.601 -30.447 1.00 62.22 81 TRP A N 1
ATOM 587 C CA . TRP A 1 81 ? 29.771 -12.464 -30.238 1.00 62.22 81 TRP A CA 1
ATOM 588 C C . TRP A 1 81 ? 28.614 -12.232 -31.229 1.00 62.22 81 TRP A C 1
ATOM 590 O O . TRP A 1 81 ? 27.558 -12.839 -31.060 1.00 62.22 81 TRP A O 1
ATOM 600 N N . GLY A 1 82 ? 28.782 -11.389 -32.254 1.00 61.06 82 GLY A N 1
ATOM 601 C CA . GLY A 1 82 ? 27.693 -10.992 -33.157 1.00 61.06 82 GLY A CA 1
ATOM 602 C C . GLY A 1 82 ? 27.513 -11.897 -34.380 1.00 61.06 82 GLY A C 1
ATOM 603 O O . GLY A 1 82 ? 28.483 -12.247 -35.050 1.00 61.06 82 GLY A O 1
ATOM 604 N N . THR A 1 83 ? 26.263 -12.228 -34.726 1.00 67.19 83 THR A N 1
ATOM 605 C CA . THR A 1 83 ? 25.939 -12.636 -36.108 1.00 67.19 83 THR A CA 1
ATOM 606 C C . THR A 1 83 ? 26.028 -11.408 -37.019 1.00 67.19 83 THR A C 1
ATOM 608 O O . THR A 1 83 ? 25.938 -10.270 -36.549 1.00 67.19 83 THR A O 1
ATOM 611 N N . SER A 1 84 ? 26.159 -11.591 -38.339 1.00 73.06 84 SER A N 1
ATOM 612 C CA . SER A 1 84 ? 26.190 -10.449 -39.267 1.00 73.06 84 SER A CA 1
ATOM 613 C C . SER A 1 84 ? 24.965 -9.540 -39.113 1.00 73.06 84 SER A C 1
ATOM 615 O O . SER A 1 84 ? 25.075 -8.341 -39.329 1.00 73.06 84 SER A O 1
ATOM 617 N N . LEU A 1 85 ? 23.808 -10.082 -38.717 1.00 80.06 85 LEU A N 1
ATOM 618 C CA . LEU A 1 85 ? 22.553 -9.341 -38.558 1.00 80.06 85 LEU A CA 1
ATOM 619 C C . LEU A 1 85 ? 22.532 -8.421 -37.328 1.00 80.06 85 LEU A C 1
ATOM 621 O O . LEU A 1 85 ? 21.863 -7.388 -37.363 1.00 80.06 85 LEU A O 1
ATOM 625 N N . GLU A 1 86 ? 23.278 -8.752 -36.273 1.00 79.81 86 GLU A N 1
ATOM 626 C CA . GLU A 1 86 ? 23.307 -7.956 -35.038 1.00 79.81 86 GLU A CA 1
ATOM 627 C C . GLU A 1 86 ? 24.159 -6.686 -35.170 1.00 79.81 86 GLU A C 1
ATOM 629 O O . GLU A 1 86 ? 23.951 -5.712 -34.445 1.00 79.81 86 GLU A O 1
ATOM 634 N N . VAL A 1 87 ? 25.070 -6.665 -36.146 1.00 84.19 87 VAL A N 1
ATOM 635 C CA . VAL A 1 87 ? 25.899 -5.504 -36.478 1.00 84.19 87 VAL A CA 1
ATOM 636 C C . VAL A 1 87 ? 25.247 -4.707 -37.607 1.00 84.19 87 VAL A C 1
ATOM 638 O O . VAL A 1 87 ? 24.840 -5.269 -38.635 1.00 84.19 87 VAL A O 1
ATOM 641 N N . ALA A 1 88 ? 25.179 -3.385 -37.426 1.00 87.62 88 ALA A N 1
ATOM 642 C CA . ALA A 1 88 ? 24.658 -2.463 -38.431 1.00 87.62 88 ALA A CA 1
ATOM 643 C C . ALA A 1 88 ? 25.394 -2.661 -39.770 1.00 87.62 88 ALA A C 1
ATOM 645 O O . ALA A 1 88 ? 26.617 -2.811 -39.749 1.00 87.62 88 ALA A O 1
ATOM 646 N N . PRO A 1 89 ? 24.705 -2.668 -40.927 1.00 88.19 89 PRO A N 1
ATOM 647 C CA . PRO A 1 89 ? 25.330 -2.946 -42.223 1.00 88.19 89 PRO A CA 1
ATOM 648 C C . PRO A 1 89 ? 26.586 -2.112 -42.505 1.00 88.19 89 PRO A C 1
ATOM 650 O O . PRO A 1 89 ? 27.586 -2.645 -42.977 1.00 88.19 89 PRO A O 1
ATOM 653 N N . GLU A 1 90 ? 26.549 -0.828 -42.156 1.00 87.19 90 GLU A N 1
ATOM 654 C CA . GLU A 1 90 ? 27.659 0.111 -42.313 1.00 87.19 90 GLU A CA 1
ATOM 655 C C . GLU A 1 90 ? 28.820 -0.129 -41.333 1.00 87.19 90 GLU A C 1
ATOM 657 O O . GLU A 1 90 ? 29.961 0.192 -41.646 1.00 87.19 90 GLU A O 1
ATOM 662 N N . ALA A 1 91 ? 28.554 -0.743 -40.177 1.00 86.94 91 ALA A N 1
ATOM 663 C CA . ALA A 1 91 ? 29.549 -1.033 -39.144 1.00 86.94 91 ALA A CA 1
ATOM 664 C C . ALA A 1 91 ? 30.329 -2.337 -39.391 1.00 86.94 91 ALA A C 1
ATOM 666 O O . ALA A 1 91 ? 31.252 -2.660 -38.649 1.00 86.94 91 ALA A O 1
ATOM 667 N N . ARG A 1 92 ? 29.967 -3.103 -40.429 1.00 86.06 92 ARG A N 1
ATOM 668 C CA . ARG A 1 92 ? 30.646 -4.359 -40.803 1.00 86.06 92 ARG A CA 1
ATOM 669 C C . ARG A 1 92 ? 31.947 -4.126 -41.566 1.00 86.06 92 ARG A C 1
ATOM 671 O O . ARG A 1 92 ? 32.737 -5.053 -41.716 1.00 86.06 92 ARG A O 1
ATOM 678 N N . GLN A 1 93 ? 32.137 -2.925 -42.104 1.00 84.38 93 GLN A N 1
ATOM 679 C CA . GLN A 1 93 ? 33.320 -2.589 -42.885 1.00 84.38 93 GLN A CA 1
ATOM 680 C C . GLN A 1 93 ? 34.491 -2.216 -41.959 1.00 84.38 93 GLN A C 1
ATOM 682 O O . GLN A 1 93 ? 34.270 -1.587 -40.920 1.00 84.38 93 GLN A O 1
ATOM 687 N N . PRO A 1 94 ? 35.740 -2.564 -42.319 1.00 79.81 94 PRO A N 1
ATOM 688 C CA . PRO A 1 94 ? 36.916 -2.131 -41.573 1.00 79.81 94 PRO A CA 1
ATOM 689 C C . PRO A 1 94 ? 36.981 -0.602 -41.479 1.00 79.81 94 PRO A C 1
ATOM 691 O O . PRO A 1 94 ? 36.782 0.089 -42.475 1.00 79.81 94 PRO A O 1
ATOM 694 N N . GLY A 1 95 ? 37.270 -0.074 -40.288 1.00 81.75 95 GLY A N 1
ATOM 695 C CA . GLY A 1 95 ? 37.367 1.374 -40.062 1.00 81.75 95 GLY A CA 1
ATOM 696 C C . GLY A 1 95 ? 36.025 2.104 -39.948 1.00 81.75 95 GLY A C 1
ATOM 697 O O . GLY A 1 95 ? 36.014 3.332 -39.889 1.00 81.75 95 GLY A O 1
ATOM 698 N N . ALA A 1 96 ? 34.900 1.382 -39.895 1.00 87.25 96 ALA A N 1
ATOM 699 C CA . ALA A 1 96 ? 33.605 1.992 -39.633 1.00 87.25 96 ALA A CA 1
ATOM 700 C C . ALA A 1 96 ? 33.586 2.718 -38.281 1.00 87.25 96 ALA A C 1
ATOM 702 O O . ALA A 1 96 ? 34.243 2.310 -37.322 1.00 87.25 96 ALA A O 1
ATOM 703 N N . LEU A 1 97 ? 32.806 3.793 -38.209 1.00 88.25 97 LEU A N 1
ATOM 704 C CA . LEU A 1 97 ? 32.707 4.635 -37.025 1.00 88.25 97 LEU A CA 1
ATOM 705 C C . LEU A 1 97 ? 31.420 4.358 -36.249 1.00 88.25 97 LEU A C 1
ATOM 707 O O . LEU A 1 97 ? 30.389 3.996 -36.822 1.00 88.25 97 LEU A O 1
ATOM 711 N N . THR A 1 98 ? 31.455 4.591 -34.942 1.00 86.62 98 THR A N 1
ATOM 712 C CA . THR A 1 98 ? 30.251 4.650 -34.123 1.00 86.62 98 THR A CA 1
ATOM 713 C C . THR A 1 98 ? 29.451 5.905 -34.465 1.00 86.62 98 THR A C 1
ATOM 715 O O . THR A 1 98 ? 29.963 7.028 -34.491 1.00 86.62 98 THR A O 1
ATOM 718 N N . THR A 1 99 ? 28.164 5.724 -34.747 1.00 90.81 99 THR A N 1
ATOM 719 C CA . THR A 1 99 ? 27.252 6.814 -35.098 1.00 90.81 99 THR A CA 1
ATOM 720 C C . THR A 1 99 ? 25.900 6.641 -34.414 1.00 90.81 99 THR A C 1
ATOM 722 O O . THR A 1 99 ? 25.537 5.575 -33.920 1.00 90.81 99 THR A O 1
ATOM 725 N N . VAL A 1 100 ? 25.084 7.693 -34.457 1.00 92.25 100 VAL A N 1
ATOM 726 C CA . VAL A 1 100 ? 23.675 7.623 -34.040 1.00 92.25 100 VAL A CA 1
ATOM 727 C C . VAL A 1 100 ? 22.920 6.525 -34.801 1.00 92.25 100 VAL A C 1
ATOM 729 O O . VAL A 1 100 ? 22.047 5.866 -34.237 1.00 92.25 100 VAL A O 1
ATOM 732 N N . ALA A 1 101 ? 23.257 6.313 -36.078 1.00 91.69 101 ALA A N 1
ATOM 733 C CA . ALA A 1 101 ? 22.630 5.282 -36.890 1.00 91.69 101 ALA A CA 1
ATOM 734 C C . ALA A 1 101 ? 23.016 3.882 -36.396 1.00 91.69 101 ALA A C 1
ATOM 736 O O . ALA A 1 101 ? 22.130 3.034 -36.267 1.00 91.69 101 ALA A O 1
ATOM 737 N N . THR A 1 102 ? 24.287 3.637 -36.062 1.00 90.75 102 THR A N 1
ATOM 738 C CA . THR A 1 102 ? 24.713 2.320 -35.565 1.00 90.75 102 THR A CA 1
ATOM 739 C C . THR A 1 102 ? 24.005 1.952 -34.262 1.00 90.75 102 THR A C 1
ATOM 741 O O . THR A 1 102 ? 23.556 0.818 -34.130 1.00 90.75 102 THR A O 1
ATOM 744 N N . ASP A 1 103 ? 23.812 2.913 -33.355 1.00 92.06 103 ASP A N 1
ATOM 745 C CA . ASP A 1 103 ? 23.096 2.689 -32.089 1.00 92.06 103 ASP A CA 1
ATOM 746 C C . ASP A 1 103 ? 21.594 2.449 -32.289 1.00 92.06 103 ASP A C 1
ATOM 748 O O . ASP A 1 103 ? 20.972 1.643 -31.599 1.00 92.06 103 ASP A O 1
ATOM 752 N N . ALA A 1 104 ? 20.986 3.136 -33.260 1.00 92.69 104 ALA A N 1
ATOM 753 C CA . ALA A 1 104 ? 19.594 2.894 -33.620 1.00 92.69 104 ALA A CA 1
ATOM 754 C C . ALA A 1 104 ? 19.388 1.452 -34.121 1.00 92.69 104 ALA A C 1
ATOM 756 O O . ALA A 1 104 ? 18.409 0.804 -33.753 1.00 92.69 104 ALA A O 1
ATOM 757 N N . TRP A 1 105 ? 20.331 0.922 -34.907 1.00 92.06 105 TRP A N 1
ATOM 758 C CA . TRP A 1 105 ? 20.267 -0.463 -35.374 1.00 92.06 105 TRP A CA 1
ATOM 759 C C . TRP A 1 105 ? 20.418 -1.463 -34.230 1.00 92.06 105 TRP A C 1
ATOM 761 O O . TRP A 1 105 ? 19.603 -2.377 -34.113 1.00 92.06 105 TRP A O 1
ATOM 771 N N . THR A 1 106 ? 21.430 -1.287 -33.374 1.00 89.50 106 THR A N 1
ATOM 772 C CA . THR A 1 106 ? 21.676 -2.200 -32.248 1.00 89.50 106 THR A CA 1
ATOM 773 C C . THR A 1 106 ? 20.492 -2.221 -31.284 1.00 89.50 106 THR A C 1
ATOM 775 O O . THR A 1 106 ? 20.089 -3.296 -30.847 1.00 89.50 106 THR A O 1
ATOM 778 N N . LEU A 1 107 ? 19.837 -1.079 -31.043 1.00 90.81 107 LEU A N 1
ATOM 779 C CA . LEU A 1 107 ? 18.579 -1.038 -30.296 1.00 90.81 107 LEU A CA 1
ATOM 780 C C . LEU A 1 107 ? 17.453 -1.814 -30.993 1.00 90.81 107 LEU A C 1
ATOM 782 O O . LEU A 1 107 ? 16.744 -2.574 -30.339 1.00 90.81 107 LEU A O 1
ATOM 786 N N . GLY A 1 108 ? 17.282 -1.659 -32.308 1.00 90.62 108 GLY A N 1
ATOM 787 C CA . GLY A 1 108 ? 16.285 -2.419 -33.068 1.00 90.62 108 GLY A CA 1
ATOM 788 C C . GLY A 1 108 ? 16.507 -3.933 -32.971 1.00 90.62 108 GLY A C 1
ATOM 789 O O . GLY A 1 108 ? 15.575 -4.683 -32.685 1.00 90.62 108 GLY A O 1
ATOM 790 N N . VAL A 1 109 ? 17.752 -4.382 -33.124 1.00 88.94 109 VAL A N 1
ATOM 791 C CA . VAL A 1 109 ? 18.142 -5.790 -32.953 1.00 88.94 109 VAL A CA 1
ATOM 792 C C . VAL A 1 109 ? 17.888 -6.258 -31.521 1.00 88.94 109 VAL A C 1
ATOM 794 O O . VAL A 1 109 ? 17.320 -7.330 -31.325 1.00 88.94 109 VAL A O 1
ATOM 797 N N . PHE A 1 110 ? 18.261 -5.460 -30.518 1.00 87.38 110 PHE A N 1
ATOM 798 C CA . PHE A 1 110 ? 18.009 -5.769 -29.112 1.00 87.38 110 PHE A CA 1
ATOM 799 C C . PHE A 1 110 ? 16.511 -5.979 -28.847 1.00 87.38 110 PHE A C 1
ATOM 801 O O . PHE A 1 110 ? 16.135 -6.994 -28.261 1.00 87.38 110 PHE A O 1
ATOM 808 N N . LEU A 1 111 ? 15.650 -5.084 -29.346 1.00 88.38 111 LEU A N 1
ATOM 809 C CA . LEU A 1 111 ? 14.195 -5.211 -29.219 1.00 88.38 111 LEU A CA 1
ATOM 810 C C . LEU A 1 111 ? 13.660 -6.474 -29.905 1.00 88.38 111 LEU A C 1
ATOM 812 O O . LEU A 1 111 ? 12.825 -7.175 -29.335 1.00 88.38 111 LEU A O 1
ATOM 816 N N . ALA A 1 112 ? 14.165 -6.798 -31.097 1.00 87.19 112 ALA A N 1
ATOM 817 C CA . ALA A 1 112 ? 13.816 -8.032 -31.802 1.00 87.19 112 ALA A CA 1
ATOM 818 C C . ALA A 1 112 ? 14.187 -9.268 -30.973 1.00 87.19 112 ALA A C 1
ATOM 820 O O . ALA A 1 112 ? 13.393 -10.194 -30.814 1.00 87.19 112 ALA A O 1
ATOM 821 N N . SER A 1 113 ? 15.388 -9.238 -30.395 1.00 83.56 113 SER A N 1
ATOM 822 C CA . SER A 1 113 ? 15.935 -10.295 -29.561 1.00 83.56 113 SER A CA 1
ATOM 823 C C . SER A 1 113 ? 15.022 -10.537 -28.353 1.00 83.56 113 SER A C 1
ATOM 825 O O . SER A 1 113 ? 14.521 -11.647 -28.166 1.00 83.56 113 SER A O 1
ATOM 827 N N . ILE A 1 114 ? 14.721 -9.514 -27.548 1.00 81.25 114 ILE A N 1
ATOM 828 C CA . ILE A 1 114 ? 13.904 -9.689 -26.332 1.00 81.25 114 ILE A CA 1
ATOM 829 C C . ILE A 1 114 ? 12.447 -10.093 -26.623 1.00 81.25 114 ILE A C 1
ATOM 831 O O . ILE A 1 114 ? 11.814 -10.697 -25.762 1.00 81.25 114 ILE A O 1
ATOM 835 N N . CYS A 1 115 ? 11.940 -9.800 -27.827 1.00 81.44 115 CYS A N 1
ATOM 836 C CA . CYS A 1 115 ? 10.597 -10.178 -28.286 1.00 81.44 115 CYS A CA 1
ATOM 837 C C . CYS A 1 115 ? 10.549 -11.533 -29.024 1.00 81.44 115 CYS A C 1
ATOM 839 O O . CYS A 1 115 ? 9.492 -11.914 -29.531 1.00 81.44 115 CYS A O 1
ATOM 841 N N . SER A 1 116 ? 11.675 -12.241 -29.141 1.00 78.94 116 SER A N 1
ATOM 842 C CA . SER A 1 116 ? 11.742 -13.570 -29.764 1.00 78.94 116 SER A CA 1
ATOM 843 C C . SER A 1 116 ? 11.344 -14.667 -28.770 1.00 78.94 116 SER A C 1
ATOM 845 O O . SER A 1 116 ? 11.631 -14.541 -27.581 1.00 78.94 116 SER A O 1
ATOM 847 N N . ALA A 1 117 ? 10.721 -15.748 -29.256 1.00 64.88 117 ALA A N 1
ATOM 848 C CA . ALA A 1 117 ? 10.167 -16.829 -28.427 1.00 64.88 117 ALA A CA 1
ATOM 849 C C . ALA A 1 117 ? 11.209 -17.479 -27.497 1.00 64.88 117 ALA A C 1
ATOM 851 O O . ALA A 1 117 ? 10.987 -17.577 -26.293 1.00 64.88 117 ALA A O 1
ATOM 852 N N . ASP A 1 118 ? 12.381 -17.821 -28.037 1.00 65.88 118 ASP A N 1
ATOM 853 C CA . ASP A 1 118 ? 13.480 -18.419 -27.260 1.00 65.88 118 ASP A CA 1
ATOM 854 C C . ASP A 1 118 ? 14.260 -17.389 -26.459 1.00 65.88 118 ASP A C 1
ATOM 856 O O . ASP A 1 118 ? 15.141 -17.718 -25.664 1.00 65.88 118 ASP A O 1
ATOM 860 N N . GLY A 1 119 ? 14.020 -16.112 -26.750 1.00 64.75 119 GLY A N 1
ATOM 861 C CA . GLY A 1 119 ? 14.884 -15.096 -26.237 1.00 64.75 119 GLY A CA 1
ATOM 862 C C . GLY A 1 119 ? 16.357 -15.322 -26.632 1.00 64.75 119 GLY A C 1
ATOM 863 O O . GLY A 1 119 ? 17.293 -15.144 -25.849 1.00 64.75 119 GLY A O 1
ATOM 864 N N . GLY A 1 120 ? 16.577 -15.701 -27.883 1.00 67.62 120 GLY A N 1
ATOM 865 C CA . GLY A 1 120 ? 17.907 -15.906 -28.435 1.00 67.62 120 GLY A CA 1
ATOM 866 C C . GLY A 1 120 ? 18.465 -14.683 -29.167 1.00 67.62 120 GLY A C 1
ATOM 867 O O . GLY A 1 120 ? 17.770 -13.674 -29.345 1.00 67.62 120 GLY A O 1
ATOM 868 N N . PRO A 1 121 ? 19.732 -14.743 -29.607 1.00 71.62 121 PRO A N 1
ATOM 869 C CA . PRO A 1 121 ? 20.228 -13.851 -30.651 1.00 71.62 121 PRO A CA 1
ATOM 870 C C . PRO A 1 121 ? 19.343 -13.915 -31.895 1.00 71.62 121 PRO A C 1
ATOM 872 O O . PRO A 1 121 ? 18.715 -14.935 -32.182 1.00 71.62 121 PRO A O 1
ATOM 875 N N . VAL A 1 122 ? 19.336 -12.827 -32.657 1.00 76.75 122 VAL A N 1
ATOM 876 C CA . VAL A 1 122 ? 18.640 -12.801 -33.944 1.00 76.75 122 VAL A CA 1
ATOM 877 C C . VAL A 1 122 ? 19.515 -13.524 -34.967 1.00 76.75 122 VAL A C 1
ATOM 879 O O . VAL A 1 122 ? 20.600 -13.055 -35.323 1.00 76.75 122 VAL A O 1
ATOM 882 N N . THR A 1 123 ? 19.067 -14.697 -35.411 1.00 78.00 123 THR A N 1
ATOM 883 C CA . THR A 1 123 ? 19.824 -15.557 -36.338 1.00 78.00 123 THR A CA 1
ATOM 884 C C . THR A 1 123 ? 19.294 -15.493 -37.767 1.00 78.00 123 THR A C 1
ATOM 886 O O . THR A 1 123 ? 20.052 -15.710 -38.709 1.00 78.00 123 THR A O 1
ATOM 889 N N . ASP A 1 124 ? 18.031 -15.114 -37.948 1.00 81.88 124 ASP A N 1
ATOM 890 C CA . ASP A 1 124 ? 17.350 -15.065 -39.232 1.00 81.88 124 ASP A CA 1
ATOM 891 C C . ASP A 1 124 ? 16.821 -13.659 -39.563 1.00 81.88 124 ASP A C 1
ATOM 893 O O . ASP A 1 124 ? 16.308 -12.913 -38.730 1.00 81.88 124 ASP A O 1
ATOM 897 N N . ALA A 1 125 ? 16.917 -13.279 -40.838 1.00 83.12 125 ALA A N 1
ATOM 898 C CA . ALA A 1 125 ? 16.439 -11.977 -41.305 1.00 83.12 125 ALA A CA 1
ATOM 899 C C . ALA A 1 125 ? 14.900 -11.861 -41.305 1.00 83.12 125 ALA A C 1
ATOM 901 O O . ALA A 1 125 ? 14.363 -10.764 -41.465 1.00 83.12 125 ALA A O 1
ATOM 902 N N . ALA A 1 126 ? 14.172 -12.977 -41.190 1.00 82.00 126 ALA A N 1
ATOM 903 C CA . ALA A 1 126 ? 12.715 -12.976 -41.112 1.00 82.00 126 ALA A CA 1
ATOM 904 C C . ALA A 1 126 ? 12.238 -12.543 -39.716 1.00 82.00 126 ALA A C 1
ATOM 906 O O . ALA A 1 126 ? 11.454 -11.597 -39.629 1.00 82.00 126 ALA A O 1
ATOM 907 N N . SER A 1 127 ? 12.786 -13.117 -38.642 1.00 80.50 127 SER A N 1
ATOM 908 C CA . SER A 1 127 ? 12.495 -12.696 -37.264 1.00 80.50 127 SER A CA 1
ATOM 909 C C . SER A 1 127 ? 12.894 -11.24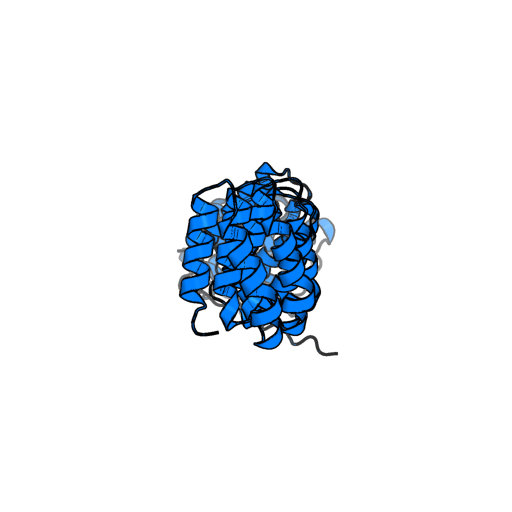5 -36.990 1.00 80.50 127 SER A C 1
ATOM 911 O O . SER A 1 127 ? 12.167 -10.536 -36.295 1.00 80.50 127 SER A O 1
ATOM 913 N N . LEU A 1 128 ? 13.976 -10.752 -37.613 1.00 84.94 128 LEU A N 1
ATOM 914 C CA . LEU A 1 128 ? 14.379 -9.341 -37.537 1.00 84.94 128 LEU A CA 1
ATOM 915 C C . LEU A 1 128 ? 13.405 -8.386 -38.248 1.00 84.94 128 LEU A C 1
ATOM 917 O O . LEU A 1 128 ? 13.438 -7.182 -38.026 1.00 84.94 128 LEU A O 1
ATOM 921 N N . ARG A 1 129 ? 12.565 -8.874 -39.163 1.00 85.56 129 ARG A N 1
ATOM 922 C CA . ARG A 1 129 ? 11.554 -8.029 -39.822 1.00 85.56 129 ARG A CA 1
ATOM 923 C C . ARG A 1 129 ? 10.242 -8.017 -39.052 1.00 85.56 129 ARG A C 1
ATOM 925 O O . ARG A 1 129 ? 9.563 -6.990 -39.023 1.00 85.56 129 ARG A O 1
ATOM 932 N N . SER A 1 130 ? 9.895 -9.141 -38.437 1.00 83.69 130 SER A N 1
ATOM 933 C CA . SER A 1 130 ? 8.641 -9.328 -37.713 1.00 83.69 130 SER A CA 1
ATOM 934 C C . SER A 1 130 ? 8.855 -10.223 -36.488 1.00 83.69 130 SER A C 1
ATOM 936 O O . SER A 1 130 ? 8.660 -11.437 -36.586 1.00 83.69 130 SER A O 1
ATOM 938 N N . PRO A 1 131 ? 9.242 -9.648 -35.334 1.00 83.69 131 PRO A N 1
ATOM 939 C CA . PRO A 1 131 ? 9.392 -10.410 -34.102 1.00 83.69 131 PRO A CA 1
ATOM 940 C C . PRO A 1 131 ? 8.020 -10.890 -33.604 1.00 83.69 131 PRO A C 1
ATOM 942 O O . PRO A 1 131 ? 7.067 -10.105 -33.633 1.00 83.69 131 PRO A O 1
ATOM 945 N N . PRO A 1 132 ? 7.905 -12.130 -33.101 1.00 78.88 132 PRO A N 1
ATOM 946 C CA . PRO A 1 132 ? 6.616 -12.748 -32.782 1.00 78.88 132 PRO A CA 1
ATOM 947 C C . PRO A 1 132 ? 5.856 -12.049 -31.644 1.00 78.88 132 PRO A C 1
ATOM 949 O O . PRO A 1 132 ? 4.632 -11.969 -31.700 1.00 78.88 132 PRO A O 1
ATOM 952 N N . HIS A 1 133 ? 6.552 -11.505 -30.639 1.00 81.50 133 HIS A N 1
ATOM 953 C CA . HIS A 1 133 ? 5.928 -10.853 -29.476 1.00 81.50 133 HIS A CA 1
ATOM 954 C C . HIS A 1 133 ? 6.117 -9.331 -29.443 1.00 81.50 133 HIS A C 1
ATOM 956 O O . HIS A 1 133 ? 6.040 -8.721 -28.376 1.00 81.50 133 HIS A O 1
ATOM 962 N N . LEU A 1 134 ? 6.379 -8.696 -30.592 1.00 85.88 134 LEU A N 1
ATOM 963 C CA . LEU A 1 134 ? 6.537 -7.244 -30.643 1.00 85.88 134 LEU A CA 1
ATOM 964 C C . LEU A 1 134 ? 5.187 -6.543 -30.378 1.00 85.88 134 LEU A C 1
ATOM 966 O O . LEU A 1 134 ? 4.242 -6.740 -31.145 1.00 85.88 134 LEU A O 1
ATOM 970 N N . PRO A 1 135 ? 5.081 -5.668 -29.361 1.00 83.81 135 PRO A N 1
ATOM 971 C CA . PRO A 1 135 ? 3.864 -4.899 -29.121 1.00 83.81 135 PRO A CA 1
ATOM 972 C C . PRO A 1 135 ? 3.505 -4.008 -30.319 1.00 83.81 135 PRO A C 1
ATOM 974 O O . PRO A 1 135 ? 4.371 -3.350 -30.908 1.00 83.81 135 PRO A O 1
ATOM 977 N N . ALA A 1 136 ? 2.211 -3.903 -30.640 1.00 86.25 136 ALA A N 1
ATOM 978 C CA . ALA A 1 136 ? 1.726 -3.052 -31.732 1.00 86.25 136 ALA A CA 1
ATOM 979 C C . ALA A 1 136 ? 2.177 -1.585 -31.574 1.00 86.25 136 ALA A C 1
ATOM 981 O O . ALA A 1 136 ? 2.573 -0.944 -32.550 1.00 86.25 136 ALA A O 1
ATOM 982 N N . SER A 1 137 ? 2.226 -1.089 -30.332 1.00 84.88 137 SER A N 1
ATOM 983 C CA . SER A 1 137 ? 2.719 0.250 -29.989 1.00 84.88 137 SER A CA 1
ATOM 984 C C . SER A 1 137 ? 4.176 0.500 -30.393 1.00 84.88 137 SER A C 1
ATOM 986 O O . SER A 1 137 ? 4.540 1.632 -30.714 1.00 84.88 137 SER A O 1
ATOM 988 N N . LEU A 1 138 ? 5.013 -0.541 -30.428 1.00 87.94 138 LEU A N 1
ATOM 989 C CA . LEU A 1 138 ? 6.426 -0.438 -30.795 1.00 87.94 138 LEU A CA 1
ATOM 990 C C . LEU A 1 138 ? 6.676 -0.619 -32.289 1.00 87.94 138 LEU A C 1
ATOM 992 O O . LEU A 1 138 ? 7.750 -0.257 -32.758 1.00 87.94 138 LEU A O 1
ATOM 996 N N . THR A 1 139 ? 5.712 -1.120 -33.065 1.00 89.44 139 THR A N 1
ATOM 997 C CA . THR A 1 139 ? 5.928 -1.498 -34.476 1.00 89.44 139 THR A CA 1
ATOM 998 C C . THR A 1 139 ? 6.478 -0.344 -35.320 1.00 89.44 139 THR A C 1
ATOM 1000 O O . THR A 1 139 ? 7.408 -0.528 -36.107 1.00 89.44 139 THR A O 1
ATOM 1003 N N . ARG A 1 140 ? 5.943 0.870 -35.141 1.00 90.00 140 ARG A N 1
ATOM 1004 C CA . ARG A 1 140 ? 6.412 2.063 -35.865 1.00 90.00 140 ARG A CA 1
ATOM 1005 C C . ARG A 1 140 ? 7.851 2.429 -35.494 1.00 90.00 140 ARG A C 1
ATOM 1007 O O . ARG A 1 140 ? 8.660 2.684 -36.381 1.00 90.00 140 ARG A O 1
ATOM 1014 N N . VAL A 1 141 ? 8.154 2.450 -34.196 1.00 90.62 141 VAL A N 1
ATOM 1015 C CA . VAL A 1 141 ? 9.488 2.777 -33.666 1.00 90.62 141 VAL A CA 1
ATOM 1016 C C . VAL A 1 141 ? 10.504 1.731 -34.122 1.00 90.62 141 VAL A C 1
ATOM 1018 O O . VAL A 1 141 ? 11.555 2.071 -34.654 1.00 90.62 141 VAL A O 1
ATOM 1021 N N . TYR A 1 142 ? 10.145 0.456 -34.009 1.00 91.94 142 TYR A N 1
ATOM 1022 C CA . TYR A 1 142 ? 10.954 -0.683 -34.417 1.00 91.94 142 TYR A CA 1
ATOM 1023 C C . TYR A 1 142 ? 11.349 -0.629 -35.899 1.00 91.94 142 TYR A C 1
ATOM 1025 O O . TYR A 1 142 ? 12.528 -0.724 -36.236 1.00 91.94 142 TYR A O 1
ATOM 1033 N N . ARG A 1 143 ? 10.385 -0.386 -36.798 1.00 91.62 143 ARG A N 1
ATOM 1034 C CA . ARG A 1 143 ? 10.666 -0.248 -38.238 1.00 91.62 143 ARG A CA 1
ATOM 1035 C C . ARG A 1 143 ? 11.577 0.939 -38.545 1.00 91.62 143 ARG A C 1
ATOM 1037 O O . ARG A 1 143 ? 12.424 0.836 -39.427 1.00 91.62 143 ARG A O 1
ATOM 1044 N N . ALA A 1 144 ? 11.428 2.049 -37.822 1.00 92.00 144 ALA A N 1
ATOM 1045 C CA . ALA A 1 144 ? 12.295 3.212 -37.991 1.00 92.00 144 ALA A CA 1
ATOM 1046 C C . ALA A 1 144 ? 13.745 2.923 -37.555 1.00 92.00 144 ALA A C 1
ATOM 1048 O O . ALA A 1 144 ? 14.680 3.389 -38.208 1.00 92.00 144 ALA A O 1
ATOM 1049 N N . LEU A 1 145 ? 13.938 2.133 -36.492 1.00 92.38 145 LEU A N 1
ATOM 1050 C CA . LEU A 1 145 ? 15.254 1.719 -35.988 1.00 92.38 145 LEU A CA 1
ATOM 1051 C C . LEU A 1 145 ? 16.001 0.785 -36.956 1.00 92.38 145 LEU A C 1
ATOM 1053 O O . LEU A 1 145 ? 17.222 0.850 -37.040 1.00 92.38 145 LEU A O 1
ATOM 1057 N N . LEU A 1 146 ? 15.289 -0.046 -37.723 1.00 92.31 146 LEU A N 1
ATOM 1058 C CA . LEU A 1 146 ? 15.881 -1.058 -38.613 1.00 92.31 146 LEU A CA 1
ATOM 1059 C C . LEU A 1 146 ? 15.884 -0.674 -40.102 1.00 92.31 146 LEU A C 1
ATOM 1061 O O . LEU A 1 146 ? 15.972 -1.535 -40.977 1.00 92.31 146 LEU A O 1
ATOM 1065 N N . SER A 1 147 ? 15.824 0.623 -40.422 1.00 90.50 147 SER A N 1
ATOM 1066 C CA . SER A 1 147 ? 16.035 1.090 -41.800 1.00 90.50 147 SER A CA 1
ATOM 1067 C C . SER A 1 147 ? 17.415 0.660 -42.319 1.00 90.50 147 SER A C 1
ATOM 1069 O O . SER A 1 147 ? 18.440 0.918 -41.676 1.00 90.50 147 SER A O 1
ATOM 1071 N N . ALA A 1 148 ? 17.443 0.055 -43.512 1.00 85.50 148 ALA A N 1
ATOM 1072 C CA . ALA A 1 148 ? 18.672 -0.381 -44.178 1.00 85.50 148 ALA A CA 1
ATOM 1073 C C . ALA A 1 148 ? 19.596 0.794 -44.534 1.00 85.50 148 ALA A C 1
ATOM 1075 O O . ALA A 1 148 ? 20.812 0.669 -44.434 1.00 85.50 148 ALA A O 1
ATOM 1076 N N . SER A 1 149 ? 19.029 1.947 -44.908 1.00 88.62 149 SER A N 1
ATOM 1077 C CA . SER A 1 149 ? 19.797 3.173 -45.143 1.00 88.62 149 SER A CA 1
ATOM 1078 C C . SER A 1 149 ? 20.064 3.893 -43.813 1.00 88.62 149 SER A C 1
ATOM 1080 O O . SER A 1 149 ? 19.082 4.241 -43.141 1.00 88.62 149 SER A O 1
ATOM 1082 N N . PRO A 1 150 ? 21.334 4.176 -43.454 1.00 89.88 150 PRO A N 1
ATOM 1083 C CA . PRO A 1 150 ? 21.689 4.876 -42.216 1.00 89.88 150 PRO A CA 1
ATOM 1084 C C . PRO A 1 150 ? 21.026 6.255 -42.095 1.00 89.88 150 PRO A C 1
ATOM 1086 O O . PRO A 1 150 ? 20.472 6.579 -41.048 1.00 89.88 150 PRO A O 1
ATOM 1089 N N . ASP A 1 151 ? 20.975 7.027 -43.186 1.00 88.62 151 ASP A N 1
ATOM 1090 C CA . ASP A 1 151 ? 20.408 8.387 -43.190 1.00 88.62 151 ASP A CA 1
ATOM 1091 C C . ASP A 1 151 ? 18.897 8.425 -42.945 1.00 88.62 151 ASP A C 1
ATOM 1093 O O . ASP A 1 151 ? 18.360 9.394 -42.407 1.00 88.62 151 ASP A O 1
ATOM 1097 N N . LYS A 1 152 ? 18.199 7.354 -43.338 1.00 89.56 152 LYS A N 1
ATOM 1098 C CA . LYS A 1 152 ? 16.747 7.208 -43.159 1.00 89.56 152 LYS A CA 1
ATOM 1099 C C . LYS A 1 152 ? 16.387 6.567 -41.818 1.00 89.56 152 LYS A C 1
ATOM 1101 O O . LYS A 1 152 ? 15.204 6.457 -41.499 1.00 89.56 152 LYS A O 1
ATOM 1106 N N . ARG A 1 153 ? 17.379 6.123 -41.038 1.00 92.38 153 ARG A N 1
ATOM 1107 C CA . ARG A 1 153 ? 17.160 5.450 -39.758 1.00 92.38 153 ARG A CA 1
ATOM 1108 C C . ARG A 1 153 ? 16.689 6.449 -38.704 1.00 92.38 153 ARG A C 1
ATOM 1110 O O . ARG A 1 153 ? 17.209 7.559 -38.582 1.00 92.38 153 ARG A O 1
ATOM 1117 N N . GLY A 1 154 ? 15.668 6.055 -37.949 1.00 90.56 154 GLY A N 1
ATOM 1118 C CA . GLY A 1 154 ? 15.097 6.874 -36.889 1.00 90.56 154 GLY A CA 1
ATOM 1119 C C . GLY A 1 154 ? 16.155 7.222 -35.844 1.00 90.56 154 GLY A C 1
ATOM 1120 O O . GLY A 1 154 ? 16.830 6.340 -35.320 1.00 90.56 154 GLY A O 1
ATOM 1121 N N . LYS A 1 155 ? 16.291 8.511 -35.519 1.00 90.88 155 LYS A N 1
ATOM 1122 C CA . LYS A 1 155 ? 17.229 8.973 -34.486 1.00 90.88 155 LYS A CA 1
ATOM 1123 C C . LYS A 1 155 ? 16.604 8.776 -33.100 1.00 90.88 155 LYS A C 1
ATOM 1125 O O . LYS A 1 155 ? 15.515 9.318 -32.891 1.00 90.88 155 LYS A O 1
ATOM 1130 N N . PRO A 1 156 ? 17.259 8.083 -32.146 1.00 90.12 156 PRO A N 1
ATOM 1131 C CA . PRO A 1 156 ? 16.714 7.869 -30.803 1.00 90.12 156 PRO A CA 1
ATOM 1132 C C . PRO A 1 156 ? 16.282 9.162 -30.107 1.00 90.12 156 PRO A C 1
ATOM 1134 O O . PRO A 1 156 ? 15.210 9.209 -29.516 1.00 90.12 156 PRO A O 1
ATOM 1137 N N . SER A 1 157 ? 17.017 10.260 -30.302 1.00 87.50 157 SER A N 1
ATOM 1138 C CA . SER A 1 157 ? 16.653 11.590 -29.790 1.00 87.50 157 SER A CA 1
ATOM 1139 C C . SER A 1 157 ? 15.308 12.135 -30.272 1.00 87.50 157 SER A C 1
ATOM 1141 O O . SER A 1 157 ? 14.661 12.882 -29.546 1.00 87.50 157 SER A O 1
ATOM 1143 N N . LYS A 1 158 ? 14.859 11.756 -31.474 1.00 87.44 158 LYS A N 1
ATOM 1144 C CA . LYS A 1 158 ? 13.541 12.131 -32.013 1.00 87.44 158 LYS A CA 1
ATOM 1145 C C . LYS A 1 158 ? 12.438 11.140 -31.633 1.00 87.44 158 LYS A C 1
ATOM 1147 O O . LYS A 1 158 ? 11.268 11.421 -31.874 1.00 87.44 158 LYS A O 1
ATOM 1152 N N . MET A 1 159 ? 12.812 9.977 -31.104 1.00 87.12 159 MET A N 1
ATOM 1153 C CA . MET A 1 159 ? 11.897 8.889 -30.751 1.00 87.12 159 MET A CA 1
ATOM 1154 C C . MET A 1 159 ? 11.744 8.708 -29.233 1.00 87.12 159 MET A C 1
ATOM 1156 O O . MET A 1 159 ? 10.815 8.039 -28.797 1.00 87.12 159 MET A O 1
ATOM 1160 N N . ALA A 1 160 ? 12.608 9.301 -28.413 1.00 82.31 160 ALA A N 1
ATOM 1161 C CA . ALA A 1 160 ? 12.441 9.303 -26.965 1.00 82.31 160 ALA A CA 1
ATOM 1162 C C . ALA A 1 160 ? 11.153 10.038 -26.539 1.00 82.31 160 ALA A C 1
ATOM 1164 O O . ALA A 1 160 ? 10.677 10.959 -27.212 1.00 82.31 160 ALA A O 1
ATOM 1165 N N . GLY A 1 161 ? 10.570 9.618 -25.414 1.00 75.19 161 GLY A N 1
ATOM 1166 C CA . GLY A 1 161 ? 9.298 10.142 -24.915 1.00 75.19 161 GLY A CA 1
ATOM 1167 C C . GLY A 1 161 ? 8.093 9.614 -25.702 1.00 75.19 161 GLY A C 1
ATOM 1168 O O . GLY A 1 161 ? 7.855 8.410 -25.758 1.00 75.19 161 GLY A O 1
ATOM 1169 N N . LYS A 1 162 ? 7.323 10.513 -26.335 1.00 65.88 162 LYS A N 1
ATOM 1170 C CA . LYS A 1 162 ? 5.984 10.228 -26.903 1.00 65.88 162 LYS A CA 1
ATOM 1171 C C . LYS A 1 162 ? 5.939 9.219 -28.062 1.00 65.88 162 LYS A C 1
ATOM 1173 O O . LYS A 1 162 ? 4.848 8.942 -28.567 1.00 65.88 162 LYS A O 1
ATOM 1178 N N . ALA A 1 163 ? 7.072 8.708 -28.551 1.00 69.19 163 ALA A N 1
ATOM 1179 C CA . ALA A 1 163 ? 7.045 7.728 -29.638 1.00 69.19 163 ALA A CA 1
ATOM 1180 C C . ALA A 1 163 ? 6.689 6.316 -29.154 1.00 69.19 163 ALA A C 1
ATOM 1182 O O . ALA A 1 163 ? 6.110 5.560 -29.938 1.00 69.19 163 ALA A O 1
ATOM 1183 N N . VAL A 1 164 ? 6.975 5.986 -27.887 1.00 76.62 164 VAL A N 1
ATOM 1184 C CA . VAL A 1 164 ? 6.552 4.733 -27.247 1.00 76.62 164 VAL A CA 1
ATOM 1185 C C . VAL A 1 164 ? 5.232 4.974 -26.520 1.00 76.62 164 VAL A C 1
ATOM 1187 O O . VAL A 1 164 ? 5.200 5.321 -25.347 1.00 76.62 164 VAL A O 1
ATOM 1190 N N . GLN A 1 165 ? 4.125 4.816 -27.244 1.00 79.94 165 GLN A N 1
ATOM 1191 C CA . GLN A 1 165 ? 2.778 4.978 -26.692 1.00 79.94 165 GLN A CA 1
ATOM 1192 C C . GLN A 1 165 ? 2.319 3.651 -26.091 1.00 79.94 165 GLN A C 1
ATOM 1194 O O . GLN A 1 165 ? 1.714 2.828 -26.778 1.00 79.94 165 GLN A O 1
ATOM 1199 N N . HIS A 1 166 ? 2.678 3.400 -24.833 1.00 83.56 166 HIS A N 1
ATOM 1200 C CA . HIS A 1 166 ? 2.281 2.183 -24.133 1.00 83.56 166 HIS A CA 1
ATOM 1201 C C . HIS A 1 166 ? 1.634 2.523 -22.781 1.00 83.56 166 HIS A C 1
ATOM 1203 O O . HIS A 1 166 ? 2.247 3.256 -22.004 1.00 83.56 166 HIS A O 1
ATOM 1209 N N . PRO A 1 167 ? 0.469 1.932 -22.433 1.00 85.19 167 PRO A N 1
ATOM 1210 C CA . PRO A 1 167 ? -0.276 2.283 -21.218 1.00 85.19 167 PRO A CA 1
ATOM 1211 C C . PRO A 1 167 ? 0.519 2.190 -19.910 1.00 85.19 167 PRO A C 1
ATOM 1213 O O . PRO A 1 167 ? 0.240 2.944 -18.976 1.00 85.19 167 PRO A O 1
ATOM 1216 N N . LEU A 1 168 ? 1.484 1.262 -19.838 1.00 84.50 168 LEU A N 1
ATOM 1217 C CA . LEU A 1 168 ? 2.405 1.118 -18.703 1.00 84.50 168 LEU A CA 1
ATOM 1218 C C . LEU A 1 168 ? 3.437 2.254 -18.642 1.00 84.50 168 LEU A C 1
ATOM 1220 O O . LEU A 1 168 ? 3.724 2.742 -17.557 1.00 84.50 168 LEU A O 1
ATOM 1224 N N . VAL A 1 169 ? 3.977 2.687 -19.786 1.00 85.50 169 VAL A N 1
ATOM 1225 C CA . VAL A 1 169 ? 4.967 3.776 -19.841 1.00 85.50 169 VAL A CA 1
ATOM 1226 C C . VAL A 1 169 ? 4.300 5.083 -19.426 1.00 85.50 169 VAL A C 1
ATOM 1228 O O . VAL A 1 169 ? 4.788 5.748 -18.518 1.00 85.50 169 VAL A O 1
ATOM 1231 N N . ASP A 1 170 ? 3.128 5.380 -19.995 1.00 87.00 170 ASP A N 1
ATOM 1232 C CA . ASP A 1 170 ? 2.347 6.567 -19.635 1.00 87.00 170 ASP A CA 1
ATOM 1233 C C . ASP A 1 170 ? 1.988 6.564 -18.142 1.00 87.00 170 ASP A C 1
ATOM 1235 O O . ASP A 1 170 ? 2.107 7.581 -17.462 1.00 87.00 170 ASP A O 1
ATOM 1239 N N . PHE A 1 171 ? 1.601 5.399 -17.608 1.00 89.69 171 PHE A N 1
ATOM 1240 C CA . PHE A 1 171 ? 1.315 5.230 -16.186 1.00 89.69 171 PHE A CA 1
ATOM 1241 C C . PHE A 1 171 ? 2.527 5.542 -15.298 1.00 89.69 171 PHE A C 1
ATOM 1243 O O . PHE A 1 171 ? 2.376 6.245 -14.303 1.00 89.69 171 PHE A O 1
ATOM 1250 N N . LEU A 1 172 ? 3.719 5.053 -15.649 1.00 88.31 172 LEU A N 1
ATOM 1251 C CA . LEU A 1 172 ? 4.932 5.283 -14.860 1.00 88.31 172 LEU A CA 1
ATOM 1252 C C . LEU A 1 172 ? 5.374 6.747 -14.916 1.00 88.31 172 LEU A C 1
ATOM 1254 O O . LEU A 1 172 ? 5.715 7.310 -13.883 1.00 88.31 172 LEU A O 1
ATOM 1258 N N . THR A 1 173 ? 5.258 7.407 -16.070 1.00 87.56 173 THR A N 1
ATOM 1259 C CA . THR A 1 173 ? 5.495 8.856 -16.174 1.00 87.56 173 THR A CA 1
ATOM 1260 C C . THR A 1 173 ? 4.507 9.658 -15.316 1.00 87.56 173 THR A C 1
ATOM 1262 O O . THR A 1 173 ? 4.880 10.635 -14.661 1.00 87.56 173 THR A O 1
ATOM 1265 N N . SER A 1 174 ? 3.236 9.243 -15.265 1.00 90.19 174 SER A N 1
ATOM 1266 C CA . SER A 1 174 ? 2.268 9.833 -14.336 1.00 90.19 174 SER A CA 1
ATOM 1267 C C . SER A 1 174 ? 2.625 9.553 -12.871 1.00 90.19 174 SER A C 1
ATOM 1269 O O . SER A 1 174 ? 2.404 10.408 -12.021 1.00 90.19 174 SER A O 1
ATOM 1271 N N . LEU A 1 175 ? 3.199 8.392 -12.559 1.00 90.00 175 LEU A N 1
ATOM 1272 C CA . LEU A 1 175 ? 3.616 8.034 -11.204 1.00 90.00 175 LEU A CA 1
ATOM 1273 C C . LEU A 1 175 ? 4.836 8.846 -10.729 1.00 90.00 175 LEU A C 1
ATOM 1275 O O . LEU A 1 175 ? 4.888 9.259 -9.574 1.00 90.00 175 LEU A O 1
ATOM 1279 N N . GLU A 1 176 ? 5.787 9.134 -11.619 1.00 88.00 176 GLU A N 1
ATOM 1280 C CA . GLU A 1 176 ? 6.956 9.987 -11.340 1.00 88.00 176 GLU A CA 1
ATOM 1281 C C . GLU A 1 176 ? 6.560 11.434 -11.005 1.00 88.00 176 GLU A C 1
ATOM 1283 O O . GLU A 1 176 ? 7.230 12.113 -10.230 1.00 88.00 176 GLU A O 1
ATOM 1288 N N . THR A 1 177 ? 5.444 11.905 -11.563 1.00 88.88 177 THR A N 1
ATOM 1289 C CA . THR A 1 177 ? 4.921 13.269 -11.375 1.00 88.88 177 THR A CA 1
ATOM 1290 C C . THR A 1 177 ? 3.757 13.333 -10.383 1.00 88.88 177 THR A C 1
ATOM 1292 O O . THR A 1 177 ? 3.025 14.320 -10.341 1.00 88.88 177 THR A O 1
ATOM 1295 N N . LEU A 1 178 ? 3.580 12.299 -9.556 1.00 88.00 178 LEU A N 1
ATOM 1296 C CA . LEU A 1 178 ? 2.387 12.111 -8.730 1.00 88.00 178 LEU A CA 1
ATOM 1297 C C . LEU A 1 178 ? 2.132 13.241 -7.718 1.00 88.00 178 LEU A C 1
ATOM 1299 O O . LEU A 1 178 ? 0.983 13.594 -7.465 1.00 88.00 178 LEU A O 1
ATOM 1303 N N . THR A 1 179 ? 3.179 13.849 -7.157 1.00 84.50 179 THR A N 1
ATOM 1304 C CA . THR A 1 179 ? 3.042 14.980 -6.220 1.00 84.50 179 THR A CA 1
ATOM 1305 C C . THR A 1 179 ? 2.603 16.280 -6.896 1.00 84.50 179 THR A C 1
ATOM 1307 O O . THR A 1 179 ? 2.124 17.179 -6.211 1.00 84.50 179 THR A O 1
ATOM 1310 N N . LEU A 1 180 ? 2.742 16.380 -8.223 1.00 87.88 180 LEU A N 1
ATOM 1311 C CA . LEU A 1 180 ? 2.350 17.546 -9.022 1.00 87.88 180 LEU A CA 1
ATOM 1312 C C . LEU A 1 180 ? 0.916 17.446 -9.559 1.00 87.88 180 LEU A C 1
ATOM 1314 O O . LEU A 1 180 ? 0.428 18.385 -10.184 1.00 87.88 180 LEU A O 1
ATOM 1318 N N . GLN A 1 181 ? 0.255 16.306 -9.362 1.00 88.31 181 GLN A N 1
ATOM 1319 C CA . GLN A 1 181 ? -1.083 16.045 -9.881 1.00 88.31 181 GLN A CA 1
ATOM 1320 C C . GLN A 1 181 ? -2.176 16.446 -8.894 1.00 88.31 181 GLN A C 1
ATOM 1322 O O . GLN A 1 181 ? -1.968 16.486 -7.680 1.00 88.31 181 GLN A O 1
ATOM 1327 N N . ASP A 1 182 ? -3.370 16.701 -9.427 1.00 89.44 182 ASP A N 1
ATOM 1328 C CA . ASP A 1 182 ? -4.555 16.964 -8.618 1.00 89.44 182 ASP A CA 1
ATOM 1329 C C . ASP A 1 182 ? -5.080 15.698 -7.912 1.00 89.44 182 ASP A C 1
ATOM 1331 O O . ASP A 1 182 ? -4.699 14.562 -8.211 1.00 89.44 182 ASP A O 1
ATOM 1335 N N . ALA A 1 183 ? -5.968 15.888 -6.934 1.00 87.31 183 ALA A N 1
ATOM 1336 C CA . ALA A 1 183 ? -6.503 14.788 -6.133 1.00 87.31 183 ALA A CA 1
ATOM 1337 C C . ALA A 1 183 ? -7.224 13.725 -6.984 1.00 87.31 183 ALA A C 1
ATOM 1339 O O . ALA A 1 183 ? -6.987 12.535 -6.793 1.00 87.31 183 ALA A O 1
ATOM 1340 N N . ALA A 1 184 ? -8.032 14.147 -7.962 1.00 89.56 184 ALA A N 1
ATOM 1341 C CA . ALA A 1 184 ? -8.812 13.241 -8.804 1.00 89.56 184 ALA A CA 1
ATOM 1342 C C . ALA A 1 184 ? -7.921 12.352 -9.688 1.00 89.56 184 ALA A C 1
ATOM 1344 O O . ALA A 1 184 ? -8.157 11.148 -9.808 1.00 89.56 184 ALA A O 1
ATOM 1345 N N . THR A 1 185 ? -6.867 12.925 -10.272 1.00 90.44 185 THR A N 1
ATOM 1346 C CA . THR A 1 185 ? -5.897 12.191 -11.090 1.00 90.44 185 THR A CA 1
ATOM 1347 C C . THR A 1 185 ? -5.122 11.192 -10.239 1.00 90.44 185 THR A C 1
ATOM 1349 O O . THR A 1 185 ? -4.961 10.040 -10.647 1.00 90.44 185 THR A O 1
ATOM 1352 N N . ARG A 1 186 ? -4.703 11.579 -9.026 1.00 90.56 186 ARG A N 1
ATOM 1353 C CA . ARG A 1 186 ? -4.020 10.661 -8.099 1.00 90.56 186 ARG A CA 1
ATOM 1354 C C . ARG A 1 186 ? -4.909 9.488 -7.701 1.00 90.56 186 ARG A C 1
ATOM 1356 O O . ARG A 1 186 ? -4.470 8.345 -7.789 1.00 90.56 186 ARG A 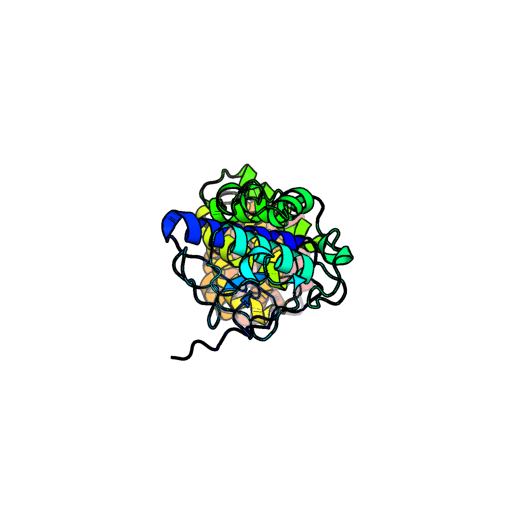O 1
ATOM 1363 N N . ASP A 1 187 ? -6.166 9.739 -7.345 1.00 90.44 187 ASP A N 1
ATOM 1364 C CA . ASP A 1 187 ? -7.111 8.679 -6.972 1.00 90.44 187 ASP A CA 1
ATOM 1365 C C . ASP A 1 187 ? -7.360 7.704 -8.136 1.00 90.44 187 ASP A C 1
ATOM 1367 O O . ASP A 1 187 ? -7.401 6.478 -7.952 1.00 90.44 187 ASP A O 1
ATOM 1371 N N . ALA A 1 188 ? -7.451 8.230 -9.363 1.00 91.69 188 ALA A N 1
ATOM 1372 C CA . ALA A 1 188 ? -7.549 7.422 -10.573 1.00 91.69 188 ALA A CA 1
ATOM 1373 C C . ALA A 1 188 ? -6.285 6.576 -10.812 1.00 91.69 188 ALA A C 1
ATOM 1375 O O . ALA A 1 188 ? -6.400 5.407 -11.202 1.00 91.69 188 ALA A O 1
ATOM 1376 N N . LEU A 1 189 ? -5.091 7.123 -10.548 1.00 92.38 189 LEU A N 1
ATOM 1377 C CA . LEU A 1 189 ? -3.829 6.383 -10.624 1.00 92.38 189 LEU A CA 1
ATOM 1378 C C . LEU A 1 189 ? -3.748 5.273 -9.576 1.00 92.38 189 LEU A C 1
ATOM 1380 O O . LEU A 1 189 ? -3.406 4.145 -9.930 1.00 92.38 189 LEU A O 1
ATOM 1384 N N . PHE A 1 190 ? -4.112 5.541 -8.322 1.00 92.81 190 PHE A N 1
ATOM 1385 C CA . PHE A 1 190 ? -4.124 4.529 -7.262 1.00 92.81 190 PHE A CA 1
ATOM 1386 C C . PHE A 1 190 ? -5.084 3.382 -7.587 1.00 92.81 190 PHE A C 1
ATOM 1388 O O . PHE A 1 190 ? -4.726 2.209 -7.482 1.00 92.81 190 PHE A O 1
ATOM 1395 N N . SER A 1 191 ? -6.267 3.707 -8.110 1.00 91.75 191 SER A N 1
ATOM 1396 C CA . SER A 1 191 ? -7.228 2.706 -8.590 1.00 91.75 191 SER A CA 1
ATOM 1397 C C . SER A 1 191 ? -6.705 1.923 -9.801 1.00 91.75 191 SER A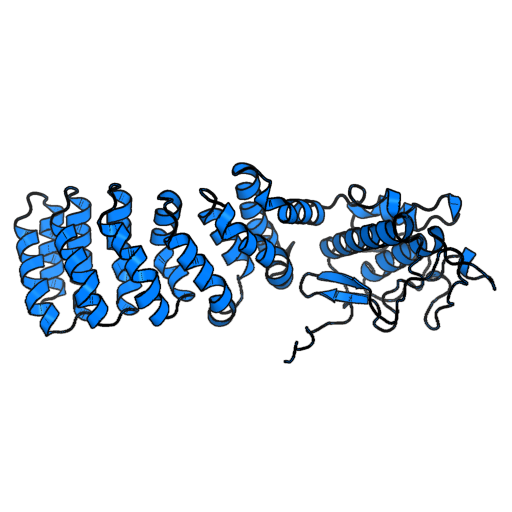 C 1
ATOM 1399 O O . SER A 1 191 ? -7.036 0.752 -9.998 1.00 91.75 191 SER A O 1
ATOM 1401 N N . LYS A 1 192 ? -5.886 2.554 -10.653 1.00 92.50 192 LYS A N 1
ATOM 1402 C CA . LYS A 1 192 ? -5.243 1.896 -11.797 1.00 92.50 192 LYS A CA 1
ATOM 1403 C C . LYS A 1 192 ? -4.162 0.903 -11.353 1.00 92.50 192 LYS A C 1
ATOM 1405 O O . LYS A 1 192 ? -4.092 -0.158 -11.963 1.00 92.50 192 LYS A O 1
ATOM 1410 N N . VAL A 1 193 ? -3.411 1.177 -10.277 1.00 91.19 193 VAL A N 1
ATOM 1411 C CA . VAL A 1 193 ? -2.428 0.229 -9.700 1.00 91.19 193 VAL A CA 1
ATOM 1412 C C . VAL A 1 193 ? -3.082 -1.117 -9.398 1.00 91.19 193 VAL A C 1
ATOM 1414 O O . VAL A 1 193 ? -2.612 -2.140 -9.888 1.00 91.19 193 VAL A O 1
ATOM 1417 N N . GLY A 1 194 ? -4.189 -1.115 -8.645 1.00 85.94 194 GLY A N 1
ATOM 1418 C CA . GLY A 1 194 ? -4.904 -2.346 -8.290 1.00 85.94 194 GLY A CA 1
ATOM 1419 C C . GLY A 1 194 ? -5.345 -3.130 -9.526 1.00 85.94 194 GLY A C 1
ATOM 1420 O O . GLY A 1 194 ? -5.004 -4.298 -9.664 1.00 85.94 194 GLY A O 1
ATOM 1421 N N . ARG A 1 195 ? -5.983 -2.451 -10.490 1.00 89.56 195 ARG A N 1
ATOM 1422 C CA . ARG A 1 195 ? -6.440 -3.075 -11.743 1.00 89.56 195 ARG A CA 1
ATOM 1423 C C . ARG A 1 195 ? -5.308 -3.694 -12.563 1.00 89.56 195 ARG A C 1
ATOM 1425 O O . ARG A 1 195 ? -5.497 -4.766 -13.118 1.00 89.56 195 ARG A O 1
ATOM 1432 N N . MET A 1 196 ? -4.150 -3.036 -12.645 1.00 87.06 196 MET A N 1
ATOM 1433 C CA . MET A 1 196 ? -2.999 -3.549 -13.400 1.00 87.06 196 MET A CA 1
ATOM 1434 C C . MET A 1 196 ? -2.359 -4.771 -12.732 1.00 87.06 196 MET A C 1
ATOM 1436 O O . MET A 1 196 ? -1.856 -5.652 -13.426 1.00 87.06 196 MET A O 1
ATOM 1440 N N . ILE A 1 197 ? -2.386 -4.838 -11.398 1.00 85.44 197 ILE A N 1
ATOM 1441 C CA . ILE A 1 197 ? -1.925 -6.012 -10.647 1.00 85.44 197 ILE A CA 1
ATOM 1442 C C . ILE A 1 197 ? -2.926 -7.163 -10.813 1.00 85.44 197 ILE A C 1
ATOM 1444 O O . ILE A 1 197 ? -2.524 -8.268 -11.168 1.00 85.44 197 ILE A O 1
ATOM 1448 N N . ASP A 1 198 ? -4.223 -6.897 -10.629 1.00 86.06 198 ASP A N 1
ATOM 1449 C CA . ASP A 1 198 ? -5.282 -7.911 -10.716 1.00 86.06 198 ASP A CA 1
ATOM 1450 C C . ASP A 1 198 ? -5.419 -8.492 -12.139 1.00 86.06 198 ASP A C 1
ATOM 1452 O O . ASP A 1 198 ? -5.690 -9.680 -12.301 1.00 86.06 198 ASP A O 1
ATOM 1456 N N . ALA A 1 199 ? -5.185 -7.680 -13.179 1.00 85.50 199 ALA A N 1
ATOM 1457 C CA . ALA A 1 199 ? -5.177 -8.120 -14.577 1.00 85.50 199 ALA A CA 1
ATOM 1458 C C . ALA A 1 199 ? -3.909 -8.900 -14.980 1.00 85.50 199 ALA A C 1
ATOM 1460 O O . ALA A 1 199 ? -3.870 -9.485 -16.061 1.00 85.50 199 ALA A O 1
ATOM 1461 N N . GLY A 1 200 ? -2.863 -8.905 -14.144 1.00 79.94 200 GLY A N 1
ATOM 1462 C CA . GLY A 1 200 ? -1.575 -9.532 -14.457 1.00 79.94 200 GLY A CA 1
ATOM 1463 C C . GLY A 1 200 ? -0.683 -8.730 -15.416 1.00 79.94 200 GLY A C 1
ATOM 1464 O O . GLY A 1 200 ? 0.373 -9.225 -15.813 1.00 79.94 200 GLY A O 1
ATOM 1465 N N . ASP A 1 201 ? -1.055 -7.490 -15.754 1.00 79.19 201 ASP A N 1
ATOM 1466 C CA . ASP A 1 201 ? -0.243 -6.581 -16.580 1.00 79.19 201 ASP A CA 1
ATOM 1467 C C . ASP A 1 201 ? 1.068 -6.189 -15.878 1.00 79.19 201 ASP A C 1
ATOM 1469 O O . ASP A 1 201 ? 2.081 -5.901 -16.522 1.00 79.19 201 ASP A O 1
ATOM 1473 N N . VAL A 1 202 ? 1.040 -6.163 -14.541 1.00 81.19 202 VAL A N 1
ATOM 1474 C CA . VAL A 1 202 ? 2.175 -5.858 -13.671 1.00 81.19 202 VAL A CA 1
ATOM 1475 C C . VAL A 1 202 ? 2.405 -7.008 -12.698 1.00 81.19 202 VAL A C 1
ATOM 1477 O O . VAL A 1 202 ? 1.523 -7.383 -11.930 1.00 81.19 202 VAL A O 1
ATOM 1480 N N . THR A 1 203 ? 3.630 -7.535 -12.670 1.00 80.25 203 THR A N 1
ATOM 1481 C CA . THR A 1 203 ? 4.011 -8.572 -11.701 1.00 80.25 203 THR A CA 1
ATOM 1482 C C . THR A 1 203 ? 4.122 -7.997 -10.287 1.00 80.25 203 THR A C 1
ATOM 1484 O O . THR A 1 203 ? 4.508 -6.840 -10.103 1.00 80.25 203 THR A O 1
ATOM 1487 N N . ALA A 1 204 ? 3.874 -8.817 -9.261 1.00 77.69 204 ALA A N 1
ATOM 1488 C CA . ALA A 1 204 ? 4.038 -8.406 -7.860 1.00 77.69 204 ALA A CA 1
ATOM 1489 C C . ALA A 1 204 ? 5.459 -7.880 -7.564 1.00 77.69 204 ALA A C 1
ATOM 1491 O O . ALA A 1 204 ? 5.637 -6.907 -6.830 1.00 77.69 204 ALA A O 1
ATOM 1492 N N . THR A 1 205 ? 6.478 -8.475 -8.192 1.00 80.00 205 THR A N 1
ATOM 1493 C CA . THR A 1 205 ? 7.872 -8.018 -8.101 1.00 80.00 205 THR A CA 1
ATOM 1494 C C . THR A 1 205 ? 8.034 -6.612 -8.678 1.00 80.00 205 THR A C 1
ATOM 1496 O O . THR A 1 205 ? 8.594 -5.739 -8.016 1.00 80.00 205 THR A O 1
ATOM 1499 N N . PHE A 1 206 ? 7.496 -6.356 -9.874 1.00 84.25 206 PHE A N 1
ATOM 1500 C CA . PHE A 1 206 ? 7.536 -5.027 -10.483 1.00 84.25 206 PHE A CA 1
ATOM 1501 C C . PHE A 1 206 ? 6.809 -3.994 -9.614 1.00 84.25 206 PHE A C 1
ATOM 1503 O O . PHE A 1 206 ? 7.363 -2.940 -9.314 1.00 84.25 206 PHE A O 1
ATOM 1510 N N . ALA A 1 207 ? 5.607 -4.317 -9.128 1.00 88.06 207 ALA A N 1
ATOM 1511 C CA . ALA A 1 207 ? 4.848 -3.428 -8.254 1.00 88.06 207 ALA A CA 1
ATOM 1512 C C . ALA A 1 207 ? 5.630 -3.058 -6.980 1.00 88.06 207 ALA A C 1
ATOM 1514 O O . ALA A 1 207 ? 5.681 -1.891 -6.593 1.00 88.06 207 ALA A O 1
ATOM 1515 N N . ARG A 1 208 ? 6.311 -4.022 -6.352 1.00 86.56 208 ARG A N 1
ATOM 1516 C CA . ARG A 1 208 ? 7.066 -3.808 -5.107 1.00 86.56 208 ARG A CA 1
ATOM 1517 C C . ARG A 1 208 ? 8.348 -2.995 -5.277 1.00 86.56 208 ARG A C 1
ATOM 1519 O O . ARG A 1 208 ? 8.742 -2.280 -4.348 1.00 86.56 208 ARG A O 1
ATOM 1526 N N . HIS A 1 209 ? 9.028 -3.162 -6.406 1.00 85.00 209 HIS A N 1
ATOM 1527 C CA . HIS A 1 209 ? 10.342 -2.565 -6.637 1.00 85.00 209 HIS A CA 1
ATOM 1528 C C . HIS A 1 209 ? 10.285 -1.265 -7.433 1.00 85.00 209 HIS A C 1
ATOM 1530 O O . HIS A 1 209 ? 11.125 -0.406 -7.195 1.00 85.00 209 HIS A O 1
ATOM 1536 N N . GLU A 1 210 ? 9.296 -1.104 -8.309 1.00 87.06 210 GLU A N 1
ATOM 1537 C CA . GLU A 1 210 ? 9.167 0.073 -9.169 1.00 87.06 210 GLU A CA 1
ATOM 1538 C C . GLU A 1 210 ? 8.040 1.004 -8.707 1.00 87.06 210 GLU A C 1
ATOM 1540 O O . GLU A 1 210 ? 8.260 2.193 -8.502 1.00 87.06 210 GLU A O 1
ATOM 1545 N N . ILE A 1 211 ? 6.832 0.480 -8.478 1.00 91.56 211 ILE A N 1
ATOM 1546 C CA . ILE A 1 211 ? 5.655 1.317 -8.179 1.00 91.56 211 ILE A CA 1
ATOM 1547 C C . ILE A 1 211 ? 5.655 1.769 -6.712 1.00 91.56 211 ILE A C 1
ATOM 1549 O O . ILE A 1 211 ? 5.498 2.950 -6.408 1.00 91.56 211 ILE A O 1
ATOM 1553 N N . LEU A 1 212 ? 5.855 0.831 -5.786 1.00 91.56 212 LEU A N 1
ATOM 1554 C CA . LEU A 1 212 ? 5.748 1.058 -4.346 1.00 91.56 212 LEU A CA 1
ATOM 1555 C C . LEU A 1 212 ? 6.655 2.188 -3.812 1.00 91.56 212 LEU A C 1
ATOM 1557 O O . LEU A 1 212 ? 6.155 2.973 -3.012 1.00 91.56 212 LEU A O 1
ATOM 1561 N N . PRO A 1 213 ? 7.934 2.347 -4.219 1.00 89.75 213 PRO A N 1
ATOM 1562 C CA . PRO A 1 213 ? 8.755 3.475 -3.765 1.00 89.75 213 PRO A CA 1
ATOM 1563 C C . PRO A 1 213 ? 8.141 4.850 -4.063 1.00 89.75 213 PRO A C 1
ATOM 1565 O O . PRO A 1 213 ? 8.168 5.724 -3.199 1.00 89.75 213 PRO A O 1
ATOM 1568 N N . HIS A 1 214 ? 7.532 5.020 -5.240 1.00 90.69 214 HIS A N 1
ATOM 1569 C CA . HIS A 1 214 ? 6.868 6.267 -5.622 1.00 90.69 214 HIS A CA 1
ATOM 1570 C C . HIS A 1 214 ? 5.622 6.527 -4.765 1.00 90.69 214 HIS A C 1
ATOM 1572 O O . HIS A 1 214 ? 5.410 7.643 -4.297 1.00 90.69 214 HIS A O 1
ATOM 1578 N N . LEU A 1 215 ? 4.833 5.480 -4.493 1.00 92.88 215 LEU A N 1
ATOM 1579 C CA . LEU A 1 215 ? 3.664 5.567 -3.610 1.00 92.88 215 LEU A CA 1
ATOM 1580 C C . LEU A 1 215 ? 4.062 5.937 -2.173 1.00 92.88 215 LEU A C 1
ATOM 1582 O O . LEU A 1 215 ? 3.442 6.802 -1.559 1.00 92.88 215 LEU A O 1
ATOM 1586 N N . LEU A 1 216 ? 5.129 5.328 -1.647 1.00 90.75 216 LEU A N 1
ATOM 1587 C CA . LEU A 1 216 ? 5.651 5.638 -0.312 1.00 90.75 216 LEU A CA 1
ATOM 1588 C C . LEU A 1 216 ? 6.131 7.093 -0.208 1.00 90.75 216 LEU A C 1
ATOM 1590 O O . LEU A 1 216 ? 5.901 7.737 0.814 1.00 90.75 216 LEU A O 1
ATOM 1594 N N . GLY A 1 217 ? 6.739 7.630 -1.270 1.00 88.50 217 GLY A N 1
ATOM 1595 C CA . GLY A 1 217 ? 7.149 9.037 -1.341 1.00 88.50 217 GLY A CA 1
ATOM 1596 C C . GLY A 1 217 ? 5.984 10.035 -1.319 1.00 88.50 217 GLY A C 1
ATOM 1597 O O . GLY A 1 217 ? 6.194 11.213 -1.044 1.00 88.50 217 GLY A O 1
ATOM 1598 N N . ALA A 1 218 ? 4.754 9.580 -1.564 1.00 87.94 218 ALA A N 1
ATOM 1599 C CA . ALA A 1 218 ? 3.565 10.426 -1.637 1.00 87.94 218 ALA A CA 1
ATOM 1600 C C . ALA A 1 218 ? 2.709 10.443 -0.361 1.00 87.94 218 ALA A C 1
ATOM 1602 O O . ALA A 1 218 ? 1.712 11.167 -0.305 1.00 87.94 218 ALA A O 1
ATOM 1603 N N . VAL A 1 219 ? 3.083 9.676 0.667 1.00 89.00 219 VAL A N 1
ATOM 1604 C CA . VAL A 1 219 ? 2.323 9.522 1.925 1.00 89.00 219 VAL A CA 1
ATOM 1605 C C . VAL A 1 219 ? 2.036 10.865 2.607 1.00 89.00 219 VAL A C 1
ATOM 1607 O O . VAL A 1 219 ? 0.947 11.069 3.136 1.00 89.00 219 VAL A O 1
ATOM 1610 N N . ASP A 1 220 ? 2.972 11.811 2.538 1.00 82.44 220 ASP A N 1
ATOM 1611 C CA . ASP A 1 220 ? 2.808 13.132 3.165 1.00 82.44 220 ASP A CA 1
ATOM 1612 C C . ASP A 1 220 ? 2.036 14.127 2.308 1.00 82.44 220 ASP A C 1
ATOM 1614 O O . ASP A 1 220 ? 1.398 15.042 2.821 1.00 82.44 220 ASP A O 1
ATOM 1618 N N . ALA A 1 221 ? 2.085 13.948 0.991 1.00 78.62 221 ALA A N 1
ATOM 1619 C CA . ALA A 1 221 ? 1.511 14.882 0.035 1.00 78.62 221 ALA A CA 1
ATOM 1620 C C . ALA A 1 221 ? 0.032 14.589 -0.271 1.00 78.62 221 ALA A C 1
ATOM 1622 O O . ALA A 1 221 ? -0.602 15.325 -1.030 1.00 78.62 221 ALA A O 1
ATOM 1623 N N . THR A 1 222 ? -0.531 13.493 0.249 1.00 71.19 222 THR A N 1
ATOM 1624 C CA . THR A 1 222 ? -1.787 12.940 -0.276 1.00 71.19 222 THR A CA 1
ATOM 1625 C C . THR A 1 222 ? -3.068 13.491 0.336 1.00 71.19 222 THR A C 1
ATOM 1627 O O . THR A 1 222 ? -4.066 13.525 -0.384 1.00 71.19 222 THR A O 1
ATOM 1630 N N . GLY A 1 223 ? -3.059 14.039 1.556 1.00 71.62 223 GLY A N 1
ATOM 1631 C CA . GLY A 1 223 ? -4.267 14.612 2.175 1.00 71.62 223 GLY A CA 1
ATOM 1632 C C . GLY A 1 223 ? -5.479 13.671 2.048 1.00 71.62 223 GLY A C 1
ATOM 1633 O O . GLY A 1 223 ? -5.381 12.499 2.404 1.00 71.62 223 GLY A O 1
ATOM 1634 N N . ALA A 1 224 ? -6.570 14.151 1.435 1.00 65.00 224 ALA A N 1
ATOM 1635 C CA . ALA A 1 224 ? -7.810 13.392 1.196 1.00 65.00 224 ALA A CA 1
ATOM 1636 C C . ALA A 1 224 ? -7.651 12.095 0.372 1.00 65.00 224 ALA A C 1
ATOM 1638 O O . ALA A 1 224 ? -8.487 11.198 0.461 1.00 65.00 224 ALA A O 1
ATOM 1639 N N . SER A 1 225 ? -6.563 11.954 -0.389 1.00 81.81 225 SER A N 1
ATOM 1640 C CA . SER A 1 225 ? -6.245 10.744 -1.162 1.00 81.81 225 SER A CA 1
ATOM 1641 C C . SER A 1 225 ? -5.535 9.656 -0.334 1.00 81.81 225 SER A C 1
ATOM 1643 O O . SER A 1 225 ? -5.000 8.700 -0.898 1.00 81.81 225 SER A O 1
ATOM 1645 N N . GLY A 1 226 ? -5.488 9.783 0.999 1.00 88.19 226 GLY A N 1
ATOM 1646 C CA . GLY A 1 226 ? -4.722 8.885 1.873 1.00 88.19 226 GLY A CA 1
ATOM 1647 C C . GLY A 1 226 ? -5.181 7.422 1.841 1.00 88.19 226 GLY A C 1
ATOM 1648 O O . GLY A 1 226 ? -4.348 6.520 1.767 1.00 88.19 226 GLY A O 1
ATOM 1649 N N . TRP A 1 227 ? -6.495 7.159 1.842 1.00 91.50 227 TRP A N 1
ATOM 1650 C CA . TRP A 1 227 ? -7.008 5.781 1.826 1.00 91.50 227 TRP A CA 1
ATOM 1651 C C . TRP A 1 227 ? -6.820 5.097 0.462 1.00 91.50 227 TRP A C 1
ATOM 1653 O O . TRP A 1 227 ? -6.275 3.991 0.437 1.00 91.50 227 TRP A O 1
ATOM 1663 N N . PRO A 1 228 ? -7.166 5.735 -0.678 1.00 92.50 228 PRO A N 1
ATOM 1664 C CA . PRO A 1 228 ? -6.808 5.215 -1.998 1.00 92.50 228 PRO A CA 1
ATOM 1665 C C . PRO A 1 228 ? -5.311 4.904 -2.139 1.00 92.50 228 PRO A C 1
ATOM 1667 O O . PRO A 1 228 ? -4.952 3.843 -2.655 1.00 92.50 228 PRO A O 1
ATOM 1670 N N . LEU A 1 229 ? -4.437 5.780 -1.625 1.00 93.50 229 LEU A N 1
ATOM 1671 C CA . LEU A 1 229 ? -2.995 5.541 -1.606 1.00 93.50 229 LEU A CA 1
ATOM 1672 C C . LEU A 1 229 ? -2.639 4.299 -0.776 1.00 93.50 229 LEU A C 1
ATOM 1674 O O . LEU A 1 229 ? -1.906 3.441 -1.267 1.00 93.50 229 LEU A O 1
ATOM 1678 N N . LEU A 1 230 ? -3.157 4.174 0.453 1.00 93.56 230 LEU A N 1
ATOM 1679 C CA . LEU A 1 230 ? -2.906 2.996 1.289 1.00 93.56 230 LEU A CA 1
ATOM 1680 C C . LEU A 1 230 ? -3.345 1.710 0.582 1.00 93.56 230 LEU A C 1
ATOM 1682 O O . LEU A 1 230 ? -2.587 0.745 0.551 1.00 93.56 230 LEU A O 1
ATOM 1686 N N . GLY A 1 231 ? -4.521 1.719 -0.047 1.00 92.81 231 GLY A N 1
ATOM 1687 C CA . GLY A 1 231 ? -5.016 0.594 -0.835 1.00 92.81 231 GLY A CA 1
ATOM 1688 C C . GLY A 1 231 ? -4.057 0.202 -1.964 1.00 92.81 231 GLY A C 1
ATOM 1689 O O . GLY A 1 231 ? -3.738 -0.976 -2.118 1.00 92.81 231 GLY A O 1
ATOM 1690 N N . ALA A 1 232 ? -3.526 1.172 -2.715 1.00 93.56 232 ALA A N 1
ATOM 1691 C CA . ALA A 1 232 ? -2.532 0.909 -3.758 1.00 93.56 232 ALA A CA 1
ATOM 1692 C C . ALA A 1 232 ? -1.215 0.347 -3.189 1.00 93.56 232 ALA A C 1
ATOM 1694 O O . ALA A 1 232 ? -0.654 -0.598 -3.747 1.00 93.56 232 ALA A O 1
ATOM 1695 N N . ILE A 1 233 ? -0.744 0.878 -2.055 1.00 93.94 233 ILE A N 1
ATOM 1696 C CA . ILE A 1 233 ? 0.446 0.385 -1.345 1.00 93.94 233 ILE A CA 1
ATOM 1697 C C . ILE A 1 233 ? 0.246 -1.076 -0.911 1.00 93.94 233 ILE A C 1
ATOM 1699 O O . ILE A 1 233 ? 1.113 -1.913 -1.170 1.00 93.94 233 ILE A O 1
ATOM 1703 N N . LEU A 1 234 ? -0.894 -1.401 -0.293 1.00 92.44 234 LEU A N 1
ATOM 1704 C CA . LEU A 1 234 ? -1.219 -2.761 0.147 1.00 92.44 234 LEU A CA 1
ATOM 1705 C C . LEU A 1 234 ? -1.301 -3.729 -1.039 1.00 92.44 234 LEU A C 1
ATOM 1707 O O . LEU A 1 234 ? -0.755 -4.830 -0.971 1.00 92.44 234 LEU A O 1
ATOM 1711 N N . ARG A 1 235 ? -1.877 -3.302 -2.171 1.00 91.81 235 ARG A N 1
ATOM 1712 C CA . ARG A 1 235 ? -1.916 -4.103 -3.407 1.00 91.81 235 ARG A CA 1
ATOM 1713 C C . ARG A 1 235 ? -0.522 -4.414 -3.950 1.00 91.81 235 ARG A C 1
ATOM 1715 O O . ARG A 1 235 ? -0.272 -5.563 -4.313 1.00 91.81 235 ARG A O 1
ATOM 1722 N N . CYS A 1 236 ? 0.414 -3.464 -3.923 1.00 91.44 236 CYS A N 1
ATOM 1723 C CA . CYS A 1 236 ? 1.819 -3.710 -4.291 1.00 91.44 236 CYS A CA 1
ATOM 1724 C C . CYS A 1 236 ? 2.528 -4.723 -3.368 1.00 91.44 236 CYS A C 1
ATOM 1726 O O . CYS A 1 236 ? 3.537 -5.318 -3.754 1.00 91.44 236 CYS A O 1
ATOM 1728 N N . CYS A 1 237 ? 2.017 -4.914 -2.151 1.00 89.81 237 CYS A N 1
ATOM 1729 C CA . CYS A 1 237 ? 2.514 -5.870 -1.162 1.00 89.81 237 CYS A CA 1
ATOM 1730 C C . CYS A 1 237 ? 1.700 -7.176 -1.117 1.00 89.81 237 CYS A C 1
ATOM 1732 O O . CYS A 1 237 ? 1.987 -8.045 -0.289 1.00 89.81 237 CYS A O 1
ATOM 1734 N N . SER A 1 238 ? 0.702 -7.339 -1.989 1.00 86.56 238 SER A N 1
ATOM 1735 C CA . SER A 1 238 ? -0.111 -8.554 -2.041 1.00 86.56 238 SER A CA 1
ATOM 1736 C C . SER A 1 238 ? 0.730 -9.779 -2.431 1.00 86.56 238 SER A C 1
ATOM 1738 O O . SER A 1 238 ? 1.732 -9.679 -3.144 1.00 86.56 238 SER A O 1
ATOM 1740 N N . GLY A 1 239 ? 0.365 -10.946 -1.894 1.00 83.94 239 GLY A N 1
ATOM 1741 C CA . GLY A 1 239 ? 1.090 -12.200 -2.132 1.00 83.94 239 GLY A CA 1
ATOM 1742 C C . GLY A 1 239 ? 2.444 -12.315 -1.418 1.00 83.94 239 GLY A C 1
ATOM 1743 O O . GLY A 1 239 ? 3.152 -13.296 -1.629 1.00 83.94 239 GLY A O 1
ATOM 1744 N N . THR A 1 240 ? 2.812 -11.348 -0.569 1.00 85.44 240 THR A N 1
ATOM 1745 C CA . THR A 1 240 ? 3.953 -11.471 0.353 1.00 85.44 240 THR A CA 1
ATOM 1746 C C . THR A 1 240 ? 3.498 -11.742 1.780 1.00 85.44 240 THR A C 1
ATOM 1748 O O . THR A 1 240 ? 2.497 -11.161 2.203 1.00 85.44 240 THR A O 1
ATOM 1751 N N . PRO A 1 241 ? 4.243 -12.550 2.558 1.00 88.94 241 PRO A N 1
ATOM 1752 C CA . PRO A 1 241 ? 4.017 -12.661 3.992 1.00 88.94 241 PRO A CA 1
ATOM 1753 C C . PRO A 1 241 ? 4.047 -11.285 4.665 1.00 88.94 241 PRO A C 1
ATOM 1755 O O . PRO A 1 241 ? 4.931 -10.470 4.397 1.00 88.94 241 PRO A O 1
ATOM 1758 N N . ALA A 1 242 ? 3.096 -11.035 5.569 1.00 88.06 242 ALA A N 1
ATOM 1759 C CA . ALA A 1 242 ? 2.977 -9.753 6.265 1.00 88.06 242 ALA A CA 1
ATOM 1760 C C . ALA A 1 242 ? 4.269 -9.362 7.007 1.00 88.06 242 ALA A C 1
ATOM 1762 O O . ALA A 1 242 ? 4.638 -8.190 7.005 1.00 88.06 242 ALA A O 1
ATOM 1763 N N . ALA A 1 243 ? 4.995 -10.340 7.561 1.00 88.56 243 ALA A N 1
ATOM 1764 C CA . ALA A 1 243 ? 6.265 -10.126 8.255 1.00 88.56 243 ALA A CA 1
ATOM 1765 C C . ALA A 1 243 ? 7.342 -9.458 7.376 1.00 88.56 243 ALA A C 1
ATOM 1767 O O . ALA A 1 243 ? 8.081 -8.607 7.867 1.00 88.56 243 ALA A O 1
ATOM 1768 N N . ASP A 1 244 ? 7.392 -9.778 6.080 1.00 88.50 244 ASP A N 1
ATOM 1769 C CA . ASP A 1 244 ? 8.422 -9.264 5.166 1.00 88.50 244 ASP A CA 1
ATOM 1770 C C . ASP A 1 244 ? 8.161 -7.807 4.757 1.00 88.50 244 ASP A C 1
ATOM 1772 O O . ASP A 1 244 ? 9.084 -7.050 4.450 1.00 88.50 244 ASP A O 1
ATOM 1776 N N . VAL A 1 245 ? 6.888 -7.402 4.737 1.00 90.69 245 VAL A N 1
ATOM 1777 C CA . VAL A 1 245 ? 6.458 -6.064 4.300 1.00 90.69 245 VAL A CA 1
ATOM 1778 C C . VAL A 1 245 ? 6.135 -5.127 5.462 1.00 90.69 245 VAL A C 1
ATOM 1780 O O . VAL A 1 245 ? 6.162 -3.908 5.278 1.00 90.69 245 VAL A O 1
ATOM 1783 N N . ALA A 1 246 ? 5.898 -5.661 6.664 1.00 93.31 246 ALA A N 1
ATOM 1784 C CA . ALA A 1 246 ? 5.597 -4.894 7.871 1.00 93.31 246 ALA A CA 1
ATOM 1785 C C . ALA A 1 246 ? 6.602 -3.759 8.153 1.00 93.31 246 ALA A C 1
ATOM 1787 O O . ALA A 1 246 ? 6.144 -2.645 8.407 1.00 93.31 246 ALA A O 1
ATOM 1788 N N . PRO A 1 247 ? 7.937 -3.930 8.008 1.00 92.19 247 PRO A N 1
ATOM 1789 C CA . PRO A 1 247 ? 8.887 -2.834 8.231 1.00 92.19 247 PRO A CA 1
ATOM 1790 C C . PRO A 1 247 ? 8.673 -1.623 7.310 1.00 92.19 247 PRO A C 1
ATOM 1792 O O . PRO A 1 247 ? 9.020 -0.502 7.673 1.00 92.19 247 PRO A O 1
ATOM 1795 N N . ARG A 1 248 ? 8.099 -1.837 6.117 1.00 89.38 248 ARG A N 1
ATOM 1796 C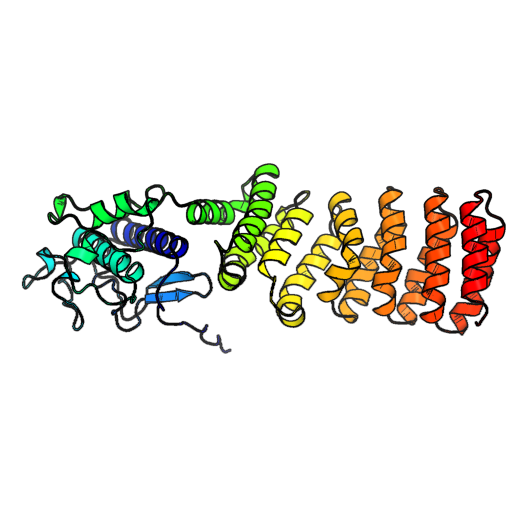 CA . ARG A 1 248 ? 7.778 -0.768 5.158 1.00 89.38 248 ARG A CA 1
ATOM 1797 C C . ARG A 1 248 ? 6.382 -0.190 5.386 1.00 89.38 248 ARG A C 1
ATOM 1799 O O . ARG A 1 248 ? 6.190 1.002 5.173 1.00 89.38 248 ARG A O 1
ATOM 1806 N N . LEU A 1 249 ? 5.419 -1.017 5.797 1.00 92.88 249 LEU A N 1
ATOM 1807 C CA . LEU A 1 249 ? 4.014 -0.622 5.954 1.00 92.88 249 LEU A CA 1
ATOM 1808 C C . LEU A 1 249 ? 3.707 0.004 7.316 1.00 92.88 249 LEU A C 1
ATOM 1810 O O . LEU A 1 249 ? 2.949 0.969 7.370 1.00 92.88 249 LEU A O 1
ATOM 1814 N N . ALA A 1 250 ? 4.312 -0.484 8.400 1.00 95.25 250 ALA A N 1
ATOM 1815 C CA . ALA A 1 250 ? 4.041 0.005 9.750 1.00 95.25 250 ALA A CA 1
ATOM 1816 C C . ALA A 1 250 ? 4.235 1.527 9.892 1.00 95.25 250 ALA A C 1
ATOM 1818 O O . ALA A 1 250 ? 3.311 2.189 10.369 1.00 95.25 250 ALA A O 1
ATOM 1819 N N . PRO A 1 251 ? 5.347 2.132 9.414 1.00 94.56 251 PRO A N 1
ATOM 1820 C CA . PRO A 1 251 ? 5.514 3.582 9.484 1.00 94.56 251 PRO A CA 1
ATOM 1821 C C . PRO A 1 251 ? 4.436 4.338 8.701 1.00 94.56 251 PRO A C 1
ATOM 1823 O O . PRO A 1 251 ? 3.988 5.390 9.138 1.00 94.56 251 PRO A O 1
ATOM 1826 N N . VAL A 1 252 ? 3.989 3.807 7.560 1.00 94.62 252 VAL A N 1
ATOM 1827 C CA . VAL A 1 252 ? 2.952 4.439 6.727 1.00 94.62 252 VAL A CA 1
ATOM 1828 C C . VAL A 1 252 ? 1.603 4.427 7.435 1.00 94.62 252 VAL A C 1
ATOM 1830 O O . VAL A 1 252 ? 0.948 5.462 7.516 1.00 94.62 252 VAL A O 1
ATOM 1833 N N . ILE A 1 253 ? 1.212 3.276 7.988 1.00 95.44 253 ILE A N 1
ATOM 1834 C CA . ILE A 1 253 ? -0.048 3.115 8.721 1.00 95.44 253 ILE A CA 1
ATOM 1835 C C . ILE A 1 253 ? -0.088 4.086 9.905 1.00 95.44 253 ILE A C 1
ATOM 1837 O O . ILE A 1 253 ? -1.044 4.847 10.045 1.00 95.44 253 ILE A O 1
ATOM 1841 N N . LEU A 1 254 ? 0.974 4.121 10.716 1.00 95.44 254 LEU A N 1
ATOM 1842 C CA . LEU A 1 254 ? 1.068 5.018 11.871 1.00 95.44 254 LEU A CA 1
ATOM 1843 C C . LEU A 1 254 ? 1.035 6.496 11.456 1.00 95.44 254 LEU A C 1
ATOM 1845 O O . LEU A 1 254 ? 0.339 7.295 12.083 1.00 95.44 254 LEU A O 1
ATOM 1849 N N . ARG A 1 255 ? 1.714 6.864 10.359 1.00 93.62 255 ARG A N 1
ATOM 1850 C CA . ARG A 1 255 ? 1.649 8.226 9.805 1.00 93.62 255 ARG A CA 1
ATOM 1851 C C . ARG A 1 255 ? 0.238 8.606 9.373 1.00 93.62 255 ARG A C 1
ATOM 1853 O O . ARG A 1 255 ? -0.187 9.713 9.682 1.00 93.62 255 ARG A O 1
ATOM 1860 N N . PHE A 1 256 ? -0.504 7.709 8.723 1.00 94.44 256 PHE A N 1
ATOM 1861 C CA . PHE A 1 256 ? -1.896 7.965 8.343 1.00 94.44 256 PHE A CA 1
ATOM 1862 C C . PHE A 1 256 ? -2.833 8.093 9.546 1.00 94.44 256 PHE A C 1
ATOM 1864 O O . PHE A 1 256 ? -3.681 8.982 9.550 1.00 94.44 256 PHE A O 1
ATOM 1871 N N . PHE A 1 257 ? -2.653 7.294 10.603 1.00 94.06 257 PHE A N 1
ATOM 1872 C CA . PHE A 1 257 ? -3.399 7.492 11.855 1.00 94.06 257 PHE A CA 1
ATOM 1873 C C . PHE A 1 257 ? -3.101 8.848 12.514 1.00 94.06 257 PHE A C 1
ATOM 1875 O O . PHE A 1 257 ? -3.984 9.420 13.151 1.00 94.06 257 PHE A O 1
ATOM 1882 N N . GLY A 1 258 ? -1.887 9.375 12.329 1.00 92.25 258 GLY A N 1
ATOM 1883 C CA . GLY A 1 258 ? -1.476 10.695 12.810 1.00 92.25 258 GLY A CA 1
ATOM 1884 C C . GLY A 1 258 ? -2.029 11.880 12.013 1.00 92.25 258 GLY A C 1
ATOM 1885 O O . GLY A 1 258 ? -1.892 13.020 12.455 1.00 92.25 258 GLY A O 1
ATOM 1886 N N . GLN A 1 259 ? -2.659 11.654 10.856 1.00 91.38 259 GLN A N 1
ATOM 1887 C CA . GLN A 1 259 ? -3.242 12.730 10.055 1.00 91.38 259 GLN A CA 1
ATOM 1888 C C . GLN A 1 259 ? -4.591 13.210 10.631 1.00 91.38 259 GLN A C 1
ATOM 1890 O O . GLN A 1 259 ? -5.359 12.480 11.269 1.00 91.38 259 GLN A O 1
ATOM 1895 N N . THR A 1 260 ? -4.903 14.485 10.391 1.00 88.69 260 THR A N 1
ATOM 1896 C CA . THR A 1 260 ? -6.126 15.145 10.884 1.00 88.69 260 THR A CA 1
ATOM 1897 C C . THR A 1 260 ? -7.365 14.855 10.032 1.00 88.69 260 THR A C 1
ATOM 1899 O O . THR A 1 260 ? -8.471 15.240 10.412 1.00 88.69 260 THR A O 1
ATOM 1902 N N . ASP A 1 261 ? -7.209 14.151 8.910 1.00 89.94 261 ASP A N 1
ATOM 1903 C CA . ASP A 1 261 ? -8.300 13.805 8.004 1.00 89.94 261 ASP A CA 1
ATOM 1904 C C . ASP A 1 261 ? -9.242 12.751 8.617 1.00 89.94 261 ASP A C 1
ATOM 1906 O O . ASP A 1 261 ? -8.878 11.600 8.876 1.00 89.94 261 ASP A O 1
ATOM 1910 N N . ARG A 1 262 ? -10.500 13.154 8.824 1.00 91.94 262 ARG A N 1
ATOM 1911 C CA . ARG A 1 262 ? -11.558 12.314 9.396 1.00 91.94 262 ARG A CA 1
ATOM 1912 C C . ARG A 1 262 ? -12.029 11.194 8.467 1.00 91.94 262 ARG A C 1
ATOM 1914 O O . ARG A 1 262 ? -12.421 10.138 8.965 1.00 91.94 262 ARG A O 1
ATOM 1921 N N . ALA A 1 263 ? -12.030 11.405 7.152 1.00 91.75 263 ALA A N 1
ATOM 1922 C CA . ALA A 1 263 ? -12.438 10.391 6.181 1.00 91.75 263 ALA A CA 1
ATOM 1923 C C . ALA A 1 263 ? -11.385 9.279 6.099 1.00 91.75 263 ALA A C 1
ATOM 1925 O O . ALA A 1 263 ? -11.723 8.091 6.156 1.00 91.75 263 ALA A O 1
ATOM 1926 N N . LEU A 1 264 ? -10.105 9.667 6.092 1.00 93.19 264 LEU A N 1
ATOM 1927 C CA . LEU A 1 264 ? -8.993 8.730 6.220 1.00 93.19 264 LEU A CA 1
ATOM 1928 C C . LEU A 1 264 ? -9.084 7.949 7.535 1.00 93.19 264 LEU A C 1
ATOM 1930 O O . LEU A 1 264 ? -9.114 6.721 7.509 1.00 93.19 264 LEU A O 1
ATOM 1934 N N . ARG A 1 265 ? -9.222 8.642 8.675 1.00 94.75 265 ARG A N 1
ATOM 1935 C CA . ARG A 1 265 ? -9.375 8.009 9.998 1.00 94.75 265 ARG A CA 1
ATOM 1936 C C . ARG A 1 265 ? -10.524 7.000 10.025 1.00 94.75 265 ARG A C 1
ATOM 1938 O O . ARG A 1 265 ? -10.349 5.898 10.529 1.00 94.75 265 ARG A O 1
ATOM 1945 N N . SER A 1 266 ? -11.680 7.355 9.462 1.00 95.31 266 SER A N 1
ATOM 1946 C CA . SER A 1 266 ? -12.839 6.455 9.387 1.00 95.31 266 SER A CA 1
ATOM 1947 C C . SER A 1 266 ? -12.502 5.178 8.619 1.00 95.31 266 SER A C 1
ATOM 1949 O O . SER A 1 266 ? -12.806 4.084 9.087 1.00 95.31 266 SER A O 1
ATOM 1951 N N . SER A 1 267 ? -11.826 5.318 7.476 1.00 95.62 267 SER A N 1
ATOM 1952 C CA . SER A 1 267 ? -11.428 4.189 6.632 1.00 95.62 267 SER A CA 1
ATOM 1953 C C . SER A 1 267 ? -10.408 3.289 7.338 1.00 95.62 267 SER A C 1
ATOM 1955 O O . SER A 1 267 ? -10.565 2.071 7.335 1.00 95.62 267 SER A O 1
ATOM 1957 N N . LEU A 1 268 ? -9.422 3.874 8.027 1.00 96.56 268 LEU A N 1
ATOM 1958 C CA . LEU A 1 268 ? -8.438 3.130 8.822 1.00 96.56 268 LEU A CA 1
ATOM 1959 C C . LEU A 1 268 ? -9.096 2.336 9.962 1.00 96.56 268 LEU A C 1
ATOM 1961 O O . LEU A 1 268 ? -8.778 1.167 10.159 1.00 96.56 268 LEU A O 1
ATOM 1965 N N . LEU A 1 269 ? -10.036 2.945 10.695 1.00 97.19 269 LEU A N 1
ATOM 1966 C CA . LEU A 1 269 ? -10.752 2.280 11.792 1.00 97.19 269 LEU A CA 1
ATOM 1967 C C . LEU A 1 269 ? -11.628 1.120 11.298 1.00 97.19 269 LEU A C 1
ATOM 1969 O O . LEU A 1 269 ? -11.742 0.110 11.988 1.00 97.19 269 LEU A O 1
ATOM 1973 N N . GLN A 1 270 ? -12.230 1.245 10.112 1.00 96.25 270 GLN A N 1
ATOM 1974 C CA . GLN A 1 270 ? -13.037 0.182 9.499 1.00 96.25 270 GLN A CA 1
ATOM 1975 C C . GLN A 1 270 ? -12.208 -1.034 9.067 1.00 96.25 270 GLN A C 1
ATOM 1977 O O . GLN A 1 270 ? -12.744 -2.136 9.028 1.00 96.25 270 GLN A O 1
ATOM 1982 N N . HIS A 1 271 ? -10.918 -0.843 8.782 1.00 96.62 271 HIS A N 1
ATOM 1983 C CA . HIS A 1 271 ? -10.002 -1.900 8.341 1.00 96.62 271 HIS A CA 1
ATOM 1984 C C . HIS A 1 271 ? -8.950 -2.239 9.409 1.00 96.62 271 HIS A C 1
ATOM 1986 O O . HIS A 1 271 ? -7.885 -2.763 9.091 1.00 96.62 271 HIS A O 1
ATOM 1992 N N . MET A 1 272 ? -9.230 -1.942 10.684 1.00 96.50 272 MET A N 1
ATOM 1993 C CA . MET A 1 272 ? -8.278 -2.120 11.786 1.00 96.50 272 MET A CA 1
ATOM 1994 C C . MET A 1 272 ? -7.708 -3.546 11.848 1.00 96.50 272 MET A C 1
ATOM 1996 O O . MET A 1 272 ? -6.498 -3.702 11.982 1.00 96.50 272 MET A O 1
ATOM 2000 N N . ASP A 1 273 ? -8.549 -4.575 11.698 1.00 94.44 273 ASP A N 1
ATOM 2001 C CA . ASP A 1 273 ? -8.121 -5.982 11.747 1.00 94.44 273 ASP A CA 1
ATOM 2002 C C . ASP A 1 273 ? -7.065 -6.319 10.680 1.00 94.44 273 ASP A C 1
ATOM 2004 O O . ASP A 1 273 ? -6.064 -6.971 10.977 1.00 94.44 273 ASP A O 1
ATOM 2008 N N . GLU A 1 274 ? -7.252 -5.831 9.449 1.00 94.06 274 GLU A N 1
ATOM 2009 C CA . GLU A 1 274 ? -6.295 -6.019 8.351 1.00 94.06 274 GLU A CA 1
ATOM 2010 C C . GLU A 1 274 ? -4.987 -5.268 8.627 1.00 94.06 274 GLU A C 1
ATOM 2012 O O . GLU A 1 274 ? -3.895 -5.811 8.455 1.00 94.06 274 GLU A O 1
ATOM 2017 N N . LEU A 1 275 ? -5.082 -4.025 9.108 1.00 95.81 275 LEU A N 1
ATOM 2018 C CA . LEU A 1 275 ? -3.917 -3.172 9.347 1.00 95.81 275 LEU A CA 1
ATOM 2019 C C . LEU A 1 275 ? -3.049 -3.668 10.512 1.00 95.81 275 LEU A C 1
ATOM 2021 O O . LEU A 1 275 ? -1.823 -3.536 10.464 1.00 95.81 275 LEU A O 1
ATOM 2025 N N . LEU A 1 276 ? -3.653 -4.280 11.535 1.00 96.06 276 LEU A N 1
ATOM 2026 C CA . LEU A 1 276 ? -2.933 -4.843 12.681 1.00 96.06 276 LEU A CA 1
ATOM 2027 C C . LEU A 1 276 ? -1.988 -5.988 12.295 1.00 96.06 276 LEU A C 1
ATOM 2029 O O . LEU A 1 276 ? -1.009 -6.221 13.007 1.00 96.06 276 LEU A O 1
ATOM 2033 N N . ALA A 1 277 ? -2.210 -6.658 11.157 1.00 94.50 277 ALA A N 1
ATOM 2034 C CA . ALA A 1 277 ? -1.307 -7.692 10.649 1.00 94.50 277 ALA A CA 1
ATOM 2035 C C . ALA A 1 277 ? 0.109 -7.163 10.346 1.00 94.50 277 ALA A C 1
ATOM 2037 O O . ALA A 1 277 ? 1.065 -7.939 10.323 1.00 94.50 277 ALA A O 1
ATOM 2038 N N . TYR A 1 278 ? 0.255 -5.849 10.144 1.00 95.94 278 TYR A N 1
ATOM 2039 C CA . TYR A 1 278 ? 1.528 -5.196 9.831 1.00 95.94 278 TYR A CA 1
ATOM 2040 C C . TYR A 1 278 ? 2.172 -4.487 11.027 1.00 95.94 278 TYR A C 1
ATOM 2042 O O . TYR A 1 278 ? 3.245 -3.907 10.869 1.00 95.94 278 TYR A O 1
ATOM 2050 N N . LEU A 1 279 ? 1.547 -4.510 12.208 1.00 97.06 279 LEU A N 1
ATOM 2051 C CA . LEU A 1 279 ? 2.033 -3.819 13.404 1.00 97.06 279 LEU A CA 1
ATOM 2052 C C . LEU A 1 279 ? 2.436 -4.819 14.491 1.00 97.06 279 LEU A C 1
ATOM 2054 O O . LEU A 1 279 ? 1.685 -5.733 14.841 1.00 97.06 279 LEU A O 1
ATOM 2058 N N . SER A 1 280 ? 3.616 -4.627 15.081 1.00 96.62 280 SER A N 1
ATOM 2059 C CA . SER A 1 280 ? 4.010 -5.370 16.285 1.00 96.62 280 SER A CA 1
ATOM 2060 C C . SER A 1 280 ? 3.189 -4.928 17.503 1.00 96.62 280 SER A C 1
ATOM 2062 O O . SER A 1 280 ? 2.735 -3.788 17.558 1.00 96.62 280 SER A O 1
ATOM 2064 N N . ASN A 1 281 ? 3.033 -5.792 18.515 1.00 96.56 281 ASN A N 1
ATOM 2065 C CA . ASN A 1 281 ? 2.345 -5.425 19.767 1.00 96.56 281 ASN A CA 1
ATOM 2066 C C . ASN A 1 281 ? 2.955 -4.167 20.405 1.00 96.56 281 ASN A C 1
ATOM 2068 O O . ASN A 1 281 ? 2.223 -3.307 20.882 1.00 96.56 281 ASN A O 1
ATOM 2072 N N . ALA A 1 282 ? 4.286 -4.032 20.345 1.00 96.94 282 ALA A N 1
ATOM 2073 C CA . ALA A 1 282 ? 4.988 -2.847 20.828 1.00 96.94 282 ALA A CA 1
ATOM 2074 C C . ALA A 1 282 ? 4.508 -1.578 20.108 1.00 96.94 282 ALA A C 1
ATOM 2076 O O . ALA A 1 282 ? 4.058 -0.655 20.771 1.00 96.94 282 ALA A O 1
ATOM 2077 N N . GLN A 1 283 ? 4.503 -1.568 18.770 1.00 97.88 283 GLN A N 1
ATOM 2078 C CA . GLN A 1 283 ? 4.016 -0.424 17.983 1.00 97.88 283 GLN A CA 1
ATOM 2079 C C . GLN A 1 283 ? 2.528 -0.141 18.212 1.00 97.88 283 GLN A C 1
ATOM 2081 O O . GLN A 1 283 ? 2.109 1.015 18.230 1.00 97.88 283 GLN A O 1
ATOM 2086 N N . VAL A 1 284 ? 1.710 -1.184 18.391 1.00 98.12 284 VAL A N 1
ATOM 2087 C CA . VAL A 1 284 ? 0.286 -1.011 18.700 1.00 98.12 284 VAL A CA 1
ATOM 2088 C C . VAL A 1 284 ? 0.111 -0.270 20.028 1.00 98.12 284 VAL A C 1
ATOM 2090 O O . VAL A 1 284 ? -0.695 0.653 20.112 1.00 98.12 284 VAL A O 1
ATOM 2093 N N . GLU A 1 285 ? 0.881 -0.635 21.050 1.00 97.06 285 GLU A N 1
ATOM 2094 C CA . GLU A 1 285 ? 0.780 -0.044 22.384 1.00 97.06 285 GLU A CA 1
ATOM 2095 C C . GLU A 1 285 ? 1.445 1.337 22.494 1.00 97.06 285 GLU A C 1
ATOM 2097 O O . GLU A 1 285 ? 0.882 2.230 23.129 1.00 97.06 285 GLU A O 1
ATOM 2102 N N . THR A 1 286 ? 2.617 1.542 21.883 1.00 96.75 286 THR A N 1
ATOM 2103 C CA . THR A 1 286 ? 3.379 2.796 22.013 1.00 96.75 286 THR A CA 1
ATOM 2104 C C . THR A 1 286 ? 2.965 3.859 21.008 1.00 96.75 286 THR A C 1
ATOM 2106 O O . THR A 1 286 ? 2.911 5.034 21.367 1.00 96.75 286 THR A O 1
ATOM 2109 N N . ASP A 1 287 ? 2.654 3.461 19.772 1.00 97.25 287 ASP A N 1
ATOM 2110 C CA . ASP A 1 287 ? 2.518 4.397 18.654 1.00 97.25 287 ASP A CA 1
ATOM 2111 C C . ASP A 1 287 ? 1.057 4.528 18.204 1.00 97.25 287 ASP A C 1
ATOM 2113 O O . ASP A 1 287 ? 0.555 5.640 18.042 1.00 97.25 287 ASP A O 1
ATOM 2117 N N . LEU A 1 288 ? 0.343 3.408 18.030 1.00 98.00 288 LEU A N 1
ATOM 2118 C CA . LEU A 1 288 ? -1.046 3.420 17.553 1.00 98.00 288 LEU A CA 1
ATOM 2119 C C . LEU A 1 288 ? -2.038 3.814 18.652 1.00 98.00 288 LEU A C 1
ATOM 2121 O O . LEU A 1 288 ? -2.942 4.610 18.404 1.00 98.00 288 LEU A O 1
ATOM 2125 N N . LEU A 1 289 ? -1.901 3.256 19.857 1.00 97.56 289 LEU A N 1
ATOM 2126 C CA . LEU A 1 289 ? -2.868 3.444 20.940 1.00 97.56 289 LEU A CA 1
ATOM 2127 C C . LEU A 1 289 ? -3.087 4.926 21.309 1.00 97.56 289 LEU A C 1
ATOM 2129 O O . LEU A 1 289 ? -4.251 5.323 21.420 1.00 97.56 289 LEU A O 1
ATOM 2133 N N . PRO A 1 290 ? -2.053 5.787 21.425 1.00 96.44 290 PRO A N 1
ATOM 2134 C CA . PRO A 1 290 ? -2.269 7.216 21.657 1.00 96.44 290 PRO A CA 1
ATOM 2135 C C . PRO A 1 290 ? -3.084 7.890 20.546 1.00 96.44 290 PRO A C 1
ATOM 2137 O O . PRO A 1 290 ? -3.943 8.723 20.838 1.00 96.44 290 PRO A O 1
ATOM 2140 N N . LEU A 1 291 ? -2.853 7.514 19.282 1.00 96.44 291 LEU A N 1
ATOM 2141 C CA . LEU A 1 291 ? -3.578 8.039 18.119 1.00 96.44 291 LEU A CA 1
ATOM 2142 C C . LEU A 1 291 ? -5.031 7.553 18.102 1.00 96.44 291 LEU A C 1
ATOM 2144 O O . LEU A 1 291 ? -5.949 8.335 17.858 1.00 96.44 291 LEU A O 1
ATOM 2148 N N . LEU A 1 292 ? -5.256 6.281 18.438 1.00 97.00 292 LEU A N 1
ATOM 2149 C CA . LEU A 1 292 ? -6.589 5.705 18.586 1.00 97.00 292 LEU A CA 1
ATOM 2150 C C . LEU A 1 292 ? -7.386 6.427 19.680 1.00 97.00 292 LEU A C 1
ATOM 2152 O O . LEU A 1 292 ? -8.549 6.776 19.477 1.00 97.00 292 LEU A O 1
ATOM 2156 N N . CYS A 1 293 ? -6.753 6.705 20.822 1.00 95.88 293 CYS A N 1
ATOM 2157 C CA . CYS A 1 293 ? -7.397 7.350 21.962 1.00 95.88 293 CYS A CA 1
ATOM 2158 C C . CYS A 1 293 ? -7.943 8.754 21.647 1.00 95.88 293 CYS A C 1
ATOM 2160 O O . CYS A 1 293 ? -8.932 9.175 22.252 1.00 95.88 293 CYS A O 1
ATOM 2162 N N . GLN A 1 294 ? -7.358 9.464 20.676 1.00 94.94 294 GLN A N 1
ATOM 2163 C CA . GLN A 1 294 ? -7.878 10.754 20.204 1.00 94.94 294 GLN A CA 1
ATOM 2164 C C . GLN A 1 294 ? -9.273 10.617 19.572 1.00 94.94 294 GLN A C 1
ATOM 2166 O O . GLN A 1 294 ? -10.087 11.535 19.664 1.00 94.94 294 GLN A O 1
ATOM 2171 N N . GLY A 1 295 ? -9.586 9.455 18.991 1.00 95.94 295 GLY A N 1
ATOM 2172 C CA . GLY A 1 295 ? -10.880 9.169 18.375 1.00 95.94 295 GLY A CA 1
ATOM 2173 C C . GLY A 1 295 ? -12.054 9.159 19.358 1.00 95.94 295 GLY A C 1
ATOM 2174 O O . GLY A 1 295 ? -13.165 9.512 18.972 1.00 95.94 295 GLY A O 1
ATOM 2175 N N . PHE A 1 296 ? -11.829 8.851 20.643 1.00 97.31 296 PHE A N 1
ATOM 2176 C CA . PHE A 1 296 ? -12.894 8.845 21.658 1.00 97.31 296 PHE A CA 1
ATOM 2177 C C . PHE A 1 296 ? -13.442 10.237 21.977 1.00 97.31 296 PHE A C 1
ATOM 2179 O O . PHE A 1 296 ? -14.552 10.357 22.484 1.00 97.31 296 PHE A O 1
ATOM 2186 N N . VAL A 1 297 ? -12.672 11.292 21.708 1.00 95.75 297 VAL A N 1
ATOM 2187 C CA . VAL A 1 297 ? -13.067 12.680 21.993 1.00 95.75 297 VAL A CA 1
ATOM 2188 C C . VAL A 1 297 ? -13.341 13.482 20.719 1.00 95.75 297 VAL A C 1
ATOM 2190 O O . VAL A 1 297 ? -13.491 14.700 20.783 1.00 95.75 297 VAL A O 1
ATOM 2193 N N . ASP A 1 298 ? -13.427 12.817 19.560 1.00 96.62 298 ASP A N 1
ATOM 2194 C CA . ASP A 1 298 ? -13.717 13.486 18.292 1.00 96.62 298 ASP A CA 1
ATOM 2195 C C . ASP A 1 298 ? -15.132 14.088 18.298 1.00 96.62 298 ASP A C 1
ATOM 2197 O O . ASP A 1 298 ? -16.085 13.521 18.845 1.00 96.62 298 ASP A O 1
ATOM 2201 N N . SER A 1 299 ? -15.297 15.247 17.662 1.00 95.75 299 SER A N 1
ATOM 2202 C CA . SER A 1 299 ? -16.606 15.892 17.570 1.00 95.75 299 SER A CA 1
ATOM 2203 C C . SER A 1 299 ? -17.588 15.095 16.706 1.00 95.75 299 SER A C 1
ATOM 2205 O O . SER A 1 299 ? -18.791 15.152 16.959 1.00 95.75 299 SER A O 1
ATOM 2207 N N . SER A 1 300 ? -17.096 14.316 15.735 1.00 96.56 300 SER A N 1
ATOM 2208 C CA . SER A 1 300 ? -17.915 13.445 14.890 1.00 96.56 300 SER A CA 1
ATOM 2209 C C . SER A 1 300 ? -18.379 12.198 15.655 1.00 96.56 300 SER A C 1
ATOM 2211 O O . SER A 1 300 ? -17.541 11.376 16.041 1.00 96.56 300 SER A O 1
ATOM 2213 N N . PRO A 1 301 ? -19.698 11.984 15.834 1.00 97.62 301 PRO A N 1
ATOM 2214 C CA . PRO A 1 301 ? -20.193 10.782 16.498 1.00 97.62 301 PRO A CA 1
ATOM 2215 C C . PRO A 1 301 ? -19.829 9.487 15.766 1.00 97.62 301 PRO A C 1
ATOM 2217 O O . PRO A 1 301 ? -19.480 8.502 16.409 1.00 97.62 301 PRO A O 1
ATOM 2220 N N . ALA A 1 302 ? -19.822 9.505 14.430 1.00 96.94 302 ALA A N 1
ATOM 2221 C CA . ALA A 1 302 ? -19.441 8.346 13.625 1.00 96.94 302 ALA A CA 1
ATOM 2222 C C . ALA A 1 302 ? -17.994 7.898 13.904 1.00 96.94 302 ALA A C 1
ATOM 2224 O O . ALA A 1 302 ? -17.724 6.703 14.010 1.00 96.94 302 ALA A O 1
ATOM 2225 N N . LEU A 1 303 ? -17.066 8.847 14.089 1.00 97.31 303 LEU A N 1
ATOM 2226 C CA . LEU A 1 303 ? -15.680 8.525 14.441 1.00 97.31 303 LEU A CA 1
ATOM 2227 C C . LEU A 1 303 ? -15.558 7.967 15.854 1.00 97.31 303 LEU A C 1
ATOM 2229 O O . LEU A 1 303 ? -14.847 6.981 16.051 1.00 97.31 303 LEU A O 1
ATOM 2233 N N . ARG A 1 304 ? -16.263 8.554 16.827 1.00 98.19 304 ARG A N 1
ATOM 2234 C CA . ARG A 1 304 ? -16.291 8.020 18.195 1.00 98.19 304 ARG A CA 1
ATOM 2235 C C . ARG A 1 304 ? -16.831 6.590 18.217 1.00 98.19 304 ARG A C 1
ATOM 2237 O O . ARG A 1 304 ? -16.249 5.722 18.863 1.00 98.19 304 ARG A O 1
ATOM 2244 N N . GLU A 1 305 ? -17.897 6.324 17.465 1.00 98.06 305 GLU A N 1
ATOM 2245 C CA . GLU A 1 305 ? -18.485 4.990 17.340 1.00 98.06 305 GLU A CA 1
ATOM 2246 C C . GLU A 1 305 ? -17.514 3.976 16.717 1.00 98.06 305 GLU A C 1
ATOM 2248 O O . GLU A 1 305 ? -17.326 2.887 17.265 1.00 98.06 305 GLU A O 1
ATOM 2253 N N . LEU A 1 306 ? -16.869 4.329 15.599 1.00 98.06 306 LEU A N 1
ATOM 2254 C CA . LEU A 1 306 ? -15.857 3.482 14.957 1.00 98.06 306 LEU A CA 1
ATOM 2255 C C . LEU A 1 306 ? -14.661 3.228 15.881 1.00 98.06 306 LEU A C 1
ATOM 2257 O O . LEU A 1 306 ? -14.171 2.102 15.951 1.00 98.06 306 LEU A O 1
ATOM 2261 N N . THR A 1 307 ? -14.242 4.242 16.642 1.00 98.25 307 THR A N 1
ATOM 2262 C CA . THR A 1 307 ? -13.160 4.116 17.625 1.00 98.25 307 THR A CA 1
ATOM 2263 C C . THR A 1 307 ? -13.523 3.072 18.678 1.00 98.25 307 THR A C 1
ATOM 2265 O O . THR A 1 307 ? -12.758 2.133 18.875 1.00 98.25 307 THR A O 1
ATOM 2268 N N . VAL A 1 308 ? -14.721 3.154 19.278 1.00 98.19 308 VAL A N 1
ATOM 2269 C CA . VAL A 1 308 ? -15.222 2.151 20.240 1.00 98.19 308 VAL A CA 1
ATOM 2270 C C . VAL A 1 308 ? -15.232 0.746 19.635 1.00 98.19 308 VAL A C 1
ATOM 2272 O O . VAL A 1 308 ? -14.766 -0.193 20.274 1.00 98.19 308 VAL A O 1
ATOM 2275 N N . LYS A 1 309 ? -15.715 0.589 18.398 1.00 97.19 309 LYS A N 1
ATOM 2276 C CA . LYS A 1 309 ? -15.765 -0.718 17.721 1.00 97.19 309 LYS A CA 1
ATOM 2277 C C . LYS A 1 309 ? -14.370 -1.310 17.492 1.00 97.19 309 LYS A C 1
ATOM 2279 O O . LYS A 1 309 ? -14.171 -2.498 17.733 1.00 97.19 309 LYS A O 1
ATOM 2284 N N . SER A 1 310 ? -13.406 -0.483 17.091 1.00 97.56 310 SER A N 1
ATOM 2285 C CA . SER A 1 310 ? -12.032 -0.916 16.802 1.00 97.56 310 SER A CA 1
ATOM 2286 C C . SER A 1 310 ? -11.247 -1.384 18.036 1.00 97.56 310 SER A C 1
ATOM 2288 O O . SER A 1 310 ? -10.274 -2.121 17.897 1.00 97.56 310 SER A O 1
ATOM 2290 N N . VAL A 1 311 ? -11.688 -1.032 19.254 1.00 97.12 311 VAL A N 1
ATOM 2291 C CA . VAL A 1 311 ? -11.046 -1.483 20.502 1.00 97.12 311 VAL A CA 1
ATOM 2292 C C . VAL A 1 311 ? -10.984 -3.004 20.586 1.00 97.12 311 VAL A C 1
ATOM 2294 O O . VAL A 1 311 ? -9.996 -3.536 21.078 1.00 97.12 311 VAL A O 1
ATOM 2297 N N . LEU A 1 312 ? -11.999 -3.712 20.087 1.00 95.38 312 LEU A N 1
ATOM 2298 C CA . LEU A 1 312 ? -12.031 -5.176 20.134 1.00 95.38 312 LEU A CA 1
ATOM 2299 C C . LEU A 1 312 ? -10.919 -5.821 19.300 1.00 95.38 312 LEU A C 1
ATOM 2301 O O . LEU A 1 312 ? -10.403 -6.861 19.696 1.00 95.38 312 LEU A O 1
ATOM 2305 N N . ALA A 1 313 ? -10.531 -5.187 18.191 1.00 95.75 313 ALA A N 1
ATOM 2306 C CA . ALA A 1 313 ? -9.418 -5.630 17.356 1.00 95.75 313 ALA A CA 1
ATOM 2307 C C . ALA A 1 313 ? -8.065 -5.356 18.034 1.00 95.75 313 ALA A C 1
ATOM 2309 O O . ALA A 1 313 ? -7.149 -6.175 18.000 1.00 95.75 313 ALA A O 1
ATOM 2310 N N . VAL A 1 314 ? -7.944 -4.196 18.688 1.00 96.69 314 VAL A N 1
ATOM 2311 C CA . VAL A 1 314 ? -6.686 -3.723 19.283 1.00 96.69 314 VAL A CA 1
ATOM 2312 C C . VAL A 1 314 ? -6.405 -4.370 20.641 1.00 96.69 314 VAL A C 1
ATOM 2314 O O . VAL A 1 314 ? -5.254 -4.669 20.946 1.00 96.69 314 VAL A O 1
ATOM 2317 N N . ALA A 1 315 ? -7.428 -4.619 21.458 1.00 94.75 315 ALA A N 1
ATOM 2318 C CA . ALA A 1 315 ? -7.275 -5.065 22.841 1.00 94.75 315 ALA A CA 1
ATOM 2319 C C . ALA A 1 315 ? -6.421 -6.336 23.035 1.00 94.75 315 ALA A C 1
ATOM 2321 O O . ALA A 1 315 ? -5.577 -6.318 23.930 1.00 94.75 315 ALA A O 1
ATOM 2322 N N . PRO A 1 316 ? -6.528 -7.394 22.202 1.00 93.94 316 PRO A N 1
ATOM 2323 C CA . PRO A 1 316 ? -5.671 -8.580 22.317 1.00 93.94 316 PRO A CA 1
ATOM 2324 C C . PRO A 1 316 ? -4.176 -8.312 22.085 1.00 93.94 316 PRO A C 1
ATOM 2326 O O . PRO A 1 316 ? -3.341 -9.167 22.370 1.00 93.94 316 PRO A O 1
ATOM 2329 N N . ARG A 1 317 ? -3.826 -7.149 21.523 1.00 94.88 317 ARG A N 1
ATOM 2330 C CA . ARG A 1 317 ? -2.449 -6.734 21.215 1.00 94.88 317 ARG A CA 1
ATOM 2331 C C . ARG A 1 317 ? -1.843 -5.847 22.305 1.00 94.88 317 ARG A C 1
ATOM 2333 O O . ARG A 1 317 ? -0.675 -5.486 22.182 1.00 94.88 317 ARG A O 1
ATOM 2340 N N . LEU A 1 318 ? -2.618 -5.486 23.328 1.00 95.25 318 LEU A N 1
ATOM 2341 C CA . LEU A 1 318 ? -2.214 -4.580 24.399 1.00 95.25 318 LEU A CA 1
ATOM 2342 C C . LEU A 1 318 ? -1.833 -5.335 25.670 1.00 95.25 318 LEU A C 1
ATOM 2344 O O . LEU A 1 318 ? -2.412 -6.370 26.002 1.00 95.25 318 LEU A O 1
ATOM 2348 N N . SER A 1 319 ? -0.903 -4.765 26.434 1.00 94.00 319 SER A N 1
ATOM 2349 C CA . SER A 1 319 ? -0.653 -5.205 27.799 1.00 94.00 319 SER A CA 1
ATOM 2350 C C . SER A 1 319 ? -1.874 -4.945 28.701 1.00 94.00 319 SER A C 1
ATOM 2352 O O . SER A 1 319 ? -2.605 -3.964 28.507 1.00 94.00 319 SER A O 1
ATOM 2354 N N . PRO A 1 320 ? -2.083 -5.754 29.759 1.00 90.38 320 PRO A N 1
ATOM 2355 C CA . PRO A 1 320 ? -3.149 -5.498 30.727 1.00 90.38 320 PRO A CA 1
ATOM 2356 C C . PRO A 1 320 ? -3.060 -4.104 31.363 1.00 90.38 320 PRO A C 1
ATOM 2358 O O . PRO A 1 320 ? -4.077 -3.452 31.592 1.00 90.38 320 PRO A O 1
ATOM 2361 N N . LYS A 1 321 ? -1.831 -3.608 31.564 1.00 91.44 321 LYS A N 1
ATOM 2362 C CA . LYS A 1 321 ? -1.559 -2.256 32.061 1.00 91.44 321 LYS A CA 1
ATOM 2363 C C . LYS A 1 321 ? -2.065 -1.182 31.094 1.00 91.44 321 LYS A C 1
ATOM 2365 O O . LYS A 1 321 ? -2.660 -0.204 31.539 1.00 91.44 321 LYS A O 1
ATOM 2370 N N . ALA A 1 322 ? -1.848 -1.341 29.788 1.00 93.56 322 ALA A N 1
ATOM 2371 C CA . ALA A 1 322 ? -2.343 -0.395 28.789 1.00 93.56 322 ALA A CA 1
ATOM 2372 C C . ALA A 1 322 ? -3.874 -0.409 28.680 1.00 93.56 322 ALA A C 1
ATOM 2374 O O . ALA A 1 322 ? -4.490 0.658 28.589 1.00 93.56 322 ALA A O 1
ATOM 2375 N N . LEU A 1 323 ? -4.497 -1.592 28.755 1.00 92.50 323 LEU A N 1
ATOM 2376 C CA . LEU A 1 323 ? -5.956 -1.720 28.798 1.00 92.50 323 LEU A CA 1
ATOM 2377 C C . LEU A 1 323 ? -6.548 -0.958 29.989 1.00 92.50 323 LEU A C 1
ATOM 2379 O O . LEU A 1 323 ? -7.457 -0.143 29.812 1.00 92.50 323 LEU A O 1
ATOM 2383 N N . GLU A 1 324 ? -6.004 -1.180 31.185 1.00 89.88 324 GLU A N 1
ATOM 2384 C CA . GLU A 1 324 ? -6.463 -0.534 32.415 1.00 89.88 324 GLU A CA 1
ATOM 2385 C C . GLU A 1 324 ? -6.221 0.981 32.408 1.00 89.88 324 GLU A C 1
ATOM 2387 O O . GLU A 1 324 ? -7.105 1.749 32.783 1.00 89.88 324 GLU A O 1
ATOM 2392 N N . ALA A 1 325 ? -5.047 1.428 31.957 1.00 91.38 325 ALA A N 1
ATOM 2393 C CA . ALA A 1 325 ? -4.661 2.834 32.033 1.00 91.38 325 ALA A CA 1
ATOM 2394 C C . ALA A 1 325 ? -5.298 3.711 30.943 1.00 91.38 325 ALA A C 1
ATOM 2396 O O . ALA A 1 325 ? -5.550 4.891 31.189 1.00 91.38 325 ALA A O 1
ATOM 2397 N N . GLN A 1 326 ? -5.544 3.175 29.741 1.00 94.00 326 GLN A N 1
ATOM 2398 C CA . GLN A 1 326 ? -5.956 3.984 28.583 1.00 94.00 326 GLN A CA 1
ATOM 2399 C C . GLN A 1 326 ? -7.342 3.615 28.041 1.00 94.00 326 GLN A C 1
ATOM 2401 O O . GLN A 1 326 ? -8.182 4.499 27.852 1.00 94.00 326 GLN A O 1
ATOM 2406 N N . ILE A 1 327 ? -7.620 2.324 27.828 1.00 94.81 327 ILE A N 1
ATOM 2407 C CA . ILE A 1 327 ? -8.872 1.872 27.197 1.00 94.81 327 ILE A CA 1
ATOM 2408 C C . ILE A 1 327 ? -10.050 1.945 28.169 1.00 94.81 327 ILE A C 1
ATOM 2410 O O . ILE A 1 327 ? -11.089 2.524 27.849 1.00 94.81 327 ILE A O 1
ATOM 2414 N N . VAL A 1 328 ? -9.900 1.402 29.375 1.00 92.19 328 VAL A N 1
ATOM 2415 C CA . VAL A 1 328 ? -10.984 1.347 30.364 1.00 92.19 328 VAL A CA 1
ATOM 2416 C C . VAL A 1 328 ? -11.502 2.749 30.752 1.00 92.19 328 VAL A C 1
ATOM 2418 O O . VAL A 1 328 ? -12.722 2.956 30.735 1.00 92.19 328 VAL A O 1
ATOM 2421 N N . PRO A 1 329 ? -10.648 3.758 31.030 1.00 93.31 329 PRO A N 1
ATOM 2422 C CA . PRO A 1 329 ? -11.102 5.121 31.306 1.00 93.31 329 PRO A CA 1
ATOM 2423 C C . PRO A 1 329 ? -11.760 5.790 30.095 1.00 93.31 329 PRO A C 1
ATOM 2425 O O . PRO A 1 329 ? -12.680 6.594 30.258 1.00 93.31 329 PRO A O 1
ATOM 2428 N N . ALA A 1 330 ? -11.317 5.471 28.875 1.00 95.94 330 ALA A N 1
ATOM 2429 C CA . ALA A 1 330 ? -11.961 5.953 27.659 1.00 95.94 330 ALA A CA 1
ATOM 2430 C C . ALA A 1 330 ? -13.373 5.373 27.507 1.00 95.94 330 ALA A C 1
ATOM 2432 O O . ALA A 1 330 ? -14.330 6.140 27.416 1.00 95.94 330 ALA A O 1
ATOM 2433 N N . LEU A 1 331 ? -13.536 4.050 27.600 1.00 95.25 331 LEU A N 1
ATOM 2434 C CA . LEU A 1 331 ? -14.847 3.397 27.510 1.00 95.25 331 LEU A CA 1
ATOM 2435 C C . LEU A 1 331 ? -15.800 3.851 28.624 1.00 95.25 331 LEU A C 1
ATOM 2437 O O . LEU A 1 331 ? -16.975 4.093 28.367 1.00 95.25 331 LEU A O 1
ATOM 2441 N N . ARG A 1 332 ? -15.307 4.075 29.848 1.00 93.69 332 ARG A N 1
ATOM 2442 C CA . ARG A 1 332 ? -16.122 4.652 30.931 1.00 93.69 332 ARG A CA 1
ATOM 2443 C C . ARG A 1 332 ? -16.737 6.002 30.542 1.00 93.69 332 ARG A C 1
ATOM 2445 O O . ARG A 1 332 ? -17.891 6.250 30.886 1.00 93.69 332 ARG A O 1
ATOM 2452 N N . ARG A 1 333 ? -15.991 6.861 29.838 1.00 95.19 333 ARG A N 1
ATOM 2453 C CA . ARG A 1 333 ? -16.499 8.149 29.330 1.00 95.19 333 ARG A CA 1
ATOM 2454 C C . ARG A 1 333 ? -17.500 7.948 28.194 1.00 95.19 333 ARG A C 1
ATOM 2456 O O . ARG A 1 333 ? -18.549 8.583 28.200 1.00 95.19 333 ARG A O 1
ATOM 2463 N N . MET A 1 334 ? -17.225 7.021 27.276 1.00 97.06 334 MET A N 1
ATOM 2464 C CA . MET A 1 334 ? -18.130 6.708 26.161 1.00 97.06 334 MET A CA 1
ATOM 2465 C C . MET A 1 334 ? -19.480 6.137 26.620 1.00 97.06 334 MET A C 1
ATOM 2467 O O . MET A 1 334 ? -20.487 6.259 25.926 1.00 97.06 334 MET A O 1
ATOM 2471 N N . GLN A 1 335 ? -19.539 5.569 27.825 1.00 94.31 335 GLN A N 1
ATOM 2472 C CA . GLN A 1 335 ? -20.767 5.025 28.401 1.00 94.31 335 GLN A CA 1
ATOM 2473 C C . GLN A 1 335 ? -21.822 6.082 28.762 1.00 94.31 335 GLN A C 1
ATOM 2475 O O . GLN A 1 335 ? -22.967 5.727 29.030 1.00 94.31 335 GLN A O 1
ATOM 2480 N N . ILE A 1 336 ? -21.446 7.363 28.774 1.00 95.12 336 ILE A N 1
ATOM 2481 C CA . ILE A 1 336 ? -22.344 8.510 28.968 1.00 95.12 336 ILE A CA 1
ATOM 2482 C C . ILE A 1 336 ? -22.331 9.450 27.753 1.00 95.12 336 ILE A C 1
ATOM 2484 O O . ILE A 1 336 ? -22.668 10.627 27.876 1.00 95.12 336 ILE A O 1
ATOM 2488 N N . ASP A 1 337 ? -21.931 8.947 26.579 1.00 97.94 337 ASP A N 1
ATOM 2489 C CA . ASP A 1 337 ? -21.971 9.717 25.334 1.00 97.94 337 ASP A CA 1
ATOM 2490 C C . ASP A 1 337 ? -23.393 10.214 25.032 1.00 97.94 337 ASP A C 1
ATOM 2492 O O . ASP A 1 337 ? -24.392 9.562 25.360 1.00 97.94 337 ASP A O 1
ATOM 2496 N N . LYS A 1 338 ? -23.487 11.374 24.376 1.00 96.69 338 LYS A N 1
ATOM 2497 C CA . LYS A 1 338 ? -24.764 11.962 23.955 1.00 96.69 338 LYS A CA 1
ATOM 2498 C C . LYS A 1 338 ? -25.528 11.008 23.038 1.00 96.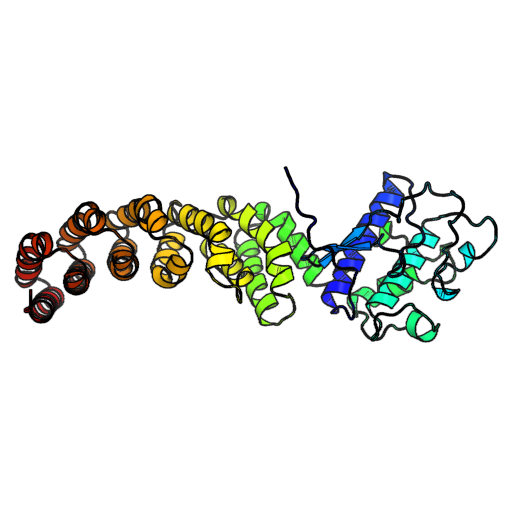69 338 LYS A C 1
ATOM 2500 O O . LYS A 1 338 ? -26.744 10.884 23.174 1.00 96.69 338 LYS A O 1
ATOM 2505 N N . GLU A 1 339 ? -24.813 10.283 22.178 1.00 98.00 339 GLU A N 1
ATOM 2506 C CA . GLU A 1 339 ? -25.433 9.346 21.254 1.00 98.00 339 GLU A CA 1
ATOM 2507 C C . GLU A 1 339 ? -25.769 8.003 21.922 1.00 98.00 339 GLU A C 1
ATOM 2509 O O . GLU A 1 339 ? -24.869 7.279 22.368 1.00 98.00 339 GLU A O 1
ATOM 2514 N N . PRO A 1 340 ? -27.050 7.593 21.939 1.00 97.31 340 PRO A N 1
ATOM 2515 C CA . PRO A 1 340 ? -27.467 6.335 22.557 1.00 97.31 340 PRO A CA 1
ATOM 2516 C C . PRO A 1 340 ? -26.840 5.089 21.909 1.00 97.31 340 PRO A C 1
ATOM 2518 O O . PRO A 1 340 ? -26.565 4.101 22.598 1.00 97.31 340 PRO A O 1
ATOM 2521 N N . GLY A 1 341 ? -26.565 5.135 20.601 1.00 97.56 341 GLY A N 1
ATOM 2522 C CA . GLY A 1 341 ? -25.883 4.053 19.883 1.00 97.56 341 GLY A CA 1
ATOM 2523 C C . GLY A 1 341 ? -24.448 3.832 20.368 1.00 97.56 341 GLY A C 1
ATOM 2524 O O . GLY A 1 341 ? -24.030 2.694 20.575 1.00 97.56 341 GLY A O 1
ATOM 2525 N N . ILE A 1 342 ? -23.716 4.913 20.652 1.00 98.31 342 ILE A N 1
ATOM 2526 C CA . ILE A 1 342 ? -22.343 4.843 21.168 1.00 98.31 342 ILE A CA 1
ATOM 2527 C C . ILE A 1 342 ? -22.328 4.259 22.581 1.00 98.31 342 ILE A C 1
ATOM 2529 O O . ILE A 1 342 ? -21.518 3.371 22.858 1.00 98.31 342 ILE A O 1
ATOM 2533 N N . ARG A 1 343 ? -23.251 4.686 23.454 1.00 98.06 343 ARG A N 1
ATOM 2534 C CA . ARG A 1 343 ? -23.388 4.105 24.802 1.00 98.06 343 ARG A CA 1
ATOM 2535 C C . ARG A 1 343 ? -23.651 2.596 24.736 1.00 98.06 343 ARG A C 1
ATOM 2537 O O . ARG A 1 343 ? -22.966 1.817 25.396 1.00 98.06 343 ARG A O 1
ATOM 2544 N N . THR A 1 344 ? -24.564 2.182 23.855 1.00 97.94 344 THR A N 1
ATOM 2545 C CA . THR A 1 344 ? -24.891 0.767 23.606 1.00 97.94 344 THR A CA 1
ATOM 2546 C C . THR A 1 344 ? -23.662 -0.026 23.152 1.00 97.94 344 THR A C 1
ATOM 2548 O O . THR A 1 344 ? -23.308 -1.025 23.779 1.00 97.94 344 THR A O 1
ATOM 2551 N N . ASN A 1 345 ? -22.960 0.446 22.116 1.00 97.75 345 ASN A N 1
ATOM 2552 C CA . ASN A 1 345 ? -21.754 -0.204 21.591 1.00 97.75 345 ASN A CA 1
ATOM 2553 C C . ASN A 1 345 ? -20.628 -0.271 22.628 1.00 97.75 345 ASN A C 1
ATOM 2555 O O . ASN A 1 345 ? -19.903 -1.261 22.686 1.00 97.75 345 ASN A O 1
ATOM 2559 N N . THR A 1 346 ? -20.500 0.751 23.474 1.00 97.50 346 THR A N 1
ATOM 2560 C CA . THR A 1 346 ? -19.515 0.787 24.561 1.00 97.50 346 THR A CA 1
ATOM 2561 C C . THR A 1 346 ? -19.776 -0.320 25.576 1.00 97.50 346 THR A C 1
ATOM 2563 O O . THR A 1 346 ? -18.850 -1.024 25.970 1.00 97.50 346 THR A O 1
ATOM 2566 N N . THR A 1 347 ? -21.034 -0.520 25.967 1.00 96.31 347 THR A N 1
ATOM 2567 C CA . THR A 1 347 ? -21.426 -1.587 26.896 1.00 96.31 347 THR A CA 1
ATOM 2568 C C . THR A 1 347 ? -21.203 -2.977 26.301 1.00 96.31 347 THR A C 1
ATOM 2570 O O . THR A 1 347 ? -20.653 -3.846 26.976 1.00 96.31 347 THR A O 1
ATOM 2573 N N . VAL A 1 348 ? -21.517 -3.171 25.015 1.00 96.25 348 VAL A N 1
ATOM 2574 C CA . VAL A 1 348 ? -21.180 -4.415 24.297 1.00 96.25 348 VAL A CA 1
ATOM 2575 C C . VAL A 1 348 ? -19.665 -4.637 24.250 1.00 96.25 348 VAL A C 1
ATOM 2577 O O . VAL A 1 348 ? -19.197 -5.748 24.492 1.00 96.25 348 VAL A O 1
ATOM 2580 N N . CYS A 1 349 ? -18.890 -3.587 23.963 1.00 95.62 349 CYS A N 1
ATOM 2581 C CA . CYS A 1 349 ? -17.433 -3.650 23.933 1.00 95.62 349 CYS A CA 1
ATOM 2582 C C . CYS A 1 349 ? -16.865 -4.057 25.300 1.00 95.62 349 CYS A C 1
ATOM 2584 O O . CYS A 1 349 ? -16.047 -4.966 25.367 1.00 95.62 349 CYS A O 1
ATOM 2586 N N . LEU A 1 350 ? -17.328 -3.438 26.390 1.00 93.81 350 LEU A N 1
ATOM 2587 C CA . LEU A 1 350 ? -16.903 -3.763 27.756 1.00 93.81 350 LEU A CA 1
ATOM 2588 C C . LEU A 1 350 ? -17.187 -5.223 28.124 1.00 93.81 350 LEU A C 1
ATOM 2590 O O . LEU A 1 350 ? -16.308 -5.882 28.673 1.00 93.81 350 LEU A O 1
ATOM 2594 N N . GLY A 1 351 ? -18.373 -5.740 27.781 1.00 92.94 351 GLY A N 1
ATOM 2595 C CA . GLY A 1 351 ? -18.708 -7.149 28.004 1.00 92.94 351 GLY A CA 1
ATOM 2596 C C . GLY A 1 351 ? -17.760 -8.094 27.259 1.00 92.94 351 GLY A C 1
ATOM 2597 O O . GLY A 1 351 ? -17.231 -9.032 27.845 1.00 92.94 351 GLY A O 1
ATOM 2598 N N . LYS A 1 352 ? -17.463 -7.805 25.985 1.00 93.25 352 LYS A N 1
ATOM 2599 C CA . LYS A 1 352 ? -16.529 -8.609 25.176 1.00 93.25 352 LYS A CA 1
ATOM 2600 C C . LYS A 1 352 ? -15.075 -8.532 25.652 1.00 93.25 352 LYS A C 1
ATOM 2602 O O . LYS A 1 352 ? -14.329 -9.487 25.465 1.00 93.25 352 LYS A O 1
ATOM 2607 N N . LEU A 1 353 ? -14.667 -7.424 26.271 1.00 91.00 353 LEU A N 1
ATOM 2608 C CA . LEU A 1 353 ? -13.323 -7.268 26.834 1.00 91.00 353 LEU A CA 1
ATOM 2609 C C . LEU A 1 353 ? -13.134 -8.002 28.164 1.00 91.00 353 LEU A C 1
ATOM 2611 O O . LEU A 1 353 ? -11.995 -8.114 28.617 1.00 91.00 353 LEU A O 1
ATOM 2615 N N . ALA A 1 354 ? -14.197 -8.511 28.792 1.00 88.56 354 ALA A N 1
ATOM 2616 C CA . ALA A 1 354 ? -14.123 -9.072 30.136 1.00 88.56 354 ALA A CA 1
ATOM 2617 C C . ALA A 1 354 ? -13.034 -10.139 30.292 1.00 88.56 354 ALA A C 1
ATOM 2619 O O . ALA A 1 354 ? -12.221 -10.034 31.209 1.00 88.56 354 ALA A O 1
ATOM 2620 N N . GLY A 1 355 ? -12.946 -11.083 29.351 1.00 84.81 355 GLY A N 1
ATOM 2621 C CA . GLY A 1 355 ? -11.932 -12.141 29.372 1.00 84.81 355 GLY A CA 1
ATOM 2622 C C . GLY A 1 355 ? -10.492 -11.661 29.141 1.00 84.81 355 GLY A C 1
ATOM 2623 O O . GLY A 1 355 ? -9.554 -12.382 29.455 1.00 84.81 355 GLY A O 1
ATOM 2624 N N . THR A 1 356 ? -10.296 -10.445 28.620 1.00 85.25 356 THR A N 1
ATOM 2625 C CA . THR A 1 356 ? -8.960 -9.850 28.393 1.00 85.25 356 THR A CA 1
ATOM 2626 C C . THR A 1 356 ? -8.471 -8.997 29.565 1.00 85.25 356 THR A C 1
ATOM 2628 O O . THR A 1 356 ? -7.284 -8.692 29.656 1.00 85.25 356 THR A O 1
ATOM 2631 N N . LEU A 1 357 ? -9.376 -8.596 30.464 1.00 84.62 357 LEU A N 1
ATOM 2632 C CA . LEU A 1 357 ? -9.050 -7.760 31.616 1.00 84.62 357 LEU A CA 1
ATOM 2633 C C . LEU A 1 357 ? -8.578 -8.617 32.803 1.00 84.62 357 LEU A C 1
ATOM 2635 O O . LEU A 1 357 ? -9.144 -9.692 33.024 1.00 84.62 357 LEU A O 1
ATOM 2639 N N . PRO A 1 358 ? -7.613 -8.132 33.611 1.00 82.44 358 PRO A N 1
ATOM 2640 C CA . PRO A 1 358 ? -7.267 -8.748 34.891 1.00 82.44 358 PRO A CA 1
ATOM 2641 C C . PRO A 1 358 ? -8.472 -8.835 35.830 1.00 82.44 358 PRO A C 1
ATOM 2643 O O . PRO A 1 358 ? -9.306 -7.926 35.846 1.00 82.44 358 PRO A O 1
ATOM 2646 N N . ASP A 1 359 ? -8.523 -9.867 36.671 1.00 83.25 359 ASP A N 1
ATOM 2647 C CA . ASP A 1 359 ? -9.643 -10.105 37.596 1.00 83.25 359 ASP A CA 1
ATOM 2648 C C . ASP A 1 359 ? -9.915 -8.908 38.527 1.00 83.25 359 ASP A C 1
ATOM 2650 O O . ASP A 1 359 ? -11.068 -8.519 38.727 1.00 83.25 359 ASP A O 1
ATOM 2654 N N . SER A 1 360 ? -8.855 -8.254 39.017 1.00 78.69 360 SER A N 1
ATOM 2655 C CA . SER A 1 360 ? -8.947 -7.050 39.858 1.00 78.69 360 SER A CA 1
ATOM 2656 C C . SER A 1 360 ? -9.663 -5.890 39.156 1.00 78.69 360 SER A C 1
ATOM 2658 O O . SER A 1 360 ? -10.496 -5.208 39.756 1.00 78.69 360 SER A O 1
ATOM 2660 N N . VAL A 1 361 ? -9.379 -5.683 37.868 1.00 78.31 361 VAL A N 1
ATOM 2661 C CA . VAL A 1 361 ? -10.009 -4.646 37.039 1.00 78.31 361 VAL A CA 1
ATOM 2662 C C . VAL A 1 361 ? -11.435 -5.050 36.686 1.00 78.31 361 VAL A C 1
ATOM 2664 O O . VAL A 1 361 ? -12.338 -4.214 36.670 1.00 78.31 361 VAL A O 1
ATOM 2667 N N . ARG A 1 362 ? -11.663 -6.338 36.430 1.00 83.12 362 ARG A N 1
ATOM 2668 C CA . ARG A 1 362 ? -12.956 -6.864 36.005 1.00 83.12 362 ARG A CA 1
ATOM 2669 C C . ARG A 1 362 ? -14.045 -6.600 37.045 1.00 83.12 362 ARG A C 1
ATOM 2671 O O . ARG A 1 362 ? -15.057 -5.987 36.708 1.00 83.12 362 ARG A O 1
ATOM 2678 N N . GLN A 1 363 ? -13.806 -6.959 38.306 1.00 78.44 363 GLN A N 1
ATOM 2679 C CA . GLN A 1 363 ? -14.778 -6.757 39.387 1.00 78.44 363 GLN A CA 1
ATOM 2680 C C . GLN A 1 363 ? -14.973 -5.274 39.724 1.00 78.44 363 GLN A C 1
ATOM 2682 O O . GLN A 1 363 ? -16.105 -4.801 39.847 1.00 78.44 363 GLN A O 1
ATOM 2687 N N . ALA A 1 364 ? -13.879 -4.513 39.817 1.00 80.06 364 ALA A N 1
ATOM 2688 C CA . ALA A 1 364 ? -13.933 -3.099 40.180 1.00 80.06 364 ALA A CA 1
ATOM 2689 C C . ALA A 1 364 ? -14.547 -2.215 39.083 1.00 80.06 364 ALA A C 1
ATOM 2691 O O . ALA A 1 364 ? -15.073 -1.138 39.378 1.00 80.06 364 ALA A O 1
ATOM 2692 N N . VAL A 1 365 ? -14.466 -2.633 37.814 1.00 79.44 365 VAL A N 1
ATOM 2693 C CA . VAL A 1 365 ? -14.851 -1.788 36.681 1.00 79.44 365 VAL A CA 1
ATOM 2694 C C . VAL A 1 365 ? -16.065 -2.304 35.920 1.00 79.44 365 VAL A C 1
ATOM 2696 O O . VAL A 1 365 ? -16.961 -1.503 35.660 1.00 79.44 365 VAL A O 1
ATOM 2699 N N . LEU A 1 366 ? -16.161 -3.589 35.572 1.00 84.44 366 LEU A N 1
ATOM 2700 C CA . LEU A 1 366 ? -17.268 -4.052 34.727 1.00 84.44 366 LEU A CA 1
ATOM 2701 C C . LEU A 1 366 ? -18.605 -4.007 35.454 1.00 84.44 366 LEU A C 1
ATOM 2703 O O . LEU A 1 366 ? -19.550 -3.438 34.916 1.00 84.44 366 LEU A O 1
ATOM 2707 N N . LEU A 1 367 ? -18.697 -4.526 36.680 1.00 85.12 367 LEU A N 1
ATOM 2708 C CA . LEU A 1 367 ? -19.979 -4.594 37.383 1.00 85.12 367 LEU A CA 1
ATOM 2709 C C . LEU A 1 367 ? -20.633 -3.202 37.559 1.00 85.12 367 LEU A C 1
ATOM 2711 O O . LEU A 1 367 ? -21.799 -3.047 37.175 1.00 85.12 367 LEU A O 1
ATOM 2715 N N . PRO A 1 368 ? -19.927 -2.145 38.021 1.00 89.06 368 PRO A N 1
ATOM 2716 C CA . PRO A 1 368 ? -20.508 -0.801 38.100 1.00 89.06 368 PRO A CA 1
ATOM 2717 C C . PRO A 1 368 ? -20.886 -0.203 36.737 1.00 89.06 368 PRO A C 1
ATOM 2719 O O . PRO A 1 368 ? -21.861 0.542 36.632 1.00 89.06 368 PRO A O 1
ATOM 2722 N N . LEU A 1 369 ? -20.114 -0.500 35.688 1.00 89.81 369 LEU A N 1
ATOM 2723 C CA . LEU A 1 369 ? -20.371 0.001 34.338 1.00 89.81 369 LEU A CA 1
ATOM 2724 C C . LEU A 1 369 ? -21.578 -0.695 33.691 1.00 89.81 369 LEU A C 1
ATOM 2726 O O . LEU A 1 369 ? -22.417 -0.032 33.084 1.00 89.81 369 LEU A O 1
ATOM 2730 N N . LEU A 1 370 ? -21.702 -2.013 33.825 1.00 91.31 370 LEU A N 1
ATOM 2731 C CA . LEU A 1 370 ? -22.791 -2.781 33.222 1.00 91.31 370 LEU A CA 1
ATOM 2732 C C . LEU A 1 370 ? -24.120 -2.561 33.956 1.00 91.31 370 LEU A C 1
ATOM 2734 O O . LEU A 1 370 ? -25.159 -2.385 33.323 1.00 91.31 370 LEU A O 1
ATOM 2738 N N . THR A 1 371 ? -24.099 -2.464 35.288 1.00 91.88 371 THR A N 1
ATOM 2739 C CA . THR A 1 371 ? -25.304 -2.135 36.073 1.00 91.88 371 THR A CA 1
ATOM 2740 C C . THR A 1 371 ? -25.804 -0.713 35.819 1.00 91.88 371 THR A C 1
ATOM 2742 O O . THR A 1 371 ? -27.012 -0.470 35.856 1.00 91.88 371 THR A O 1
ATOM 2745 N N . ARG A 1 372 ? -24.913 0.237 35.496 1.00 92.88 372 ARG A N 1
ATOM 2746 C CA . ARG A 1 372 ? -25.310 1.585 35.061 1.00 92.88 372 ARG A CA 1
ATOM 2747 C C . ARG A 1 372 ? -26.126 1.552 33.771 1.00 92.88 372 ARG A C 1
ATOM 2749 O O . ARG A 1 372 ? -27.118 2.273 33.686 1.00 92.88 372 ARG A O 1
ATOM 2756 N N . ALA A 1 373 ? -25.747 0.717 32.802 1.00 94.81 373 ALA A N 1
ATOM 2757 C CA . ALA A 1 373 ? -26.449 0.604 31.523 1.00 94.81 373 ALA A CA 1
ATOM 2758 C C . ALA A 1 373 ? -27.932 0.224 31.693 1.00 94.81 373 ALA A C 1
ATOM 2760 O O . ALA A 1 373 ? -28.773 0.679 30.923 1.00 94.81 373 ALA A O 1
ATOM 2761 N N . LEU A 1 374 ? -28.281 -0.526 32.746 1.00 95.62 374 LEU A N 1
ATOM 2762 C CA . LEU A 1 374 ? -29.666 -0.909 33.063 1.00 95.62 374 LEU A CA 1
ATOM 2763 C C . LEU A 1 374 ? -30.575 0.280 33.403 1.00 95.62 374 LEU A C 1
ATOM 2765 O O . LEU A 1 374 ? -31.795 0.161 33.322 1.00 95.62 374 LEU A O 1
ATOM 2769 N N . LYS A 1 375 ? -29.994 1.421 33.784 1.00 95.38 375 LYS A N 1
ATOM 2770 C CA . LYS A 1 375 ? -30.722 2.644 34.146 1.00 95.38 375 LYS A CA 1
ATOM 2771 C C . LYS A 1 375 ? -30.827 3.640 32.986 1.00 95.38 375 LYS A C 1
ATOM 2773 O O . LYS A 1 375 ? -31.340 4.737 33.182 1.00 95.38 375 LYS A O 1
ATOM 2778 N N . ASP A 1 376 ? -30.330 3.293 31.798 1.00 97.06 376 ASP A N 1
ATOM 2779 C CA . ASP A 1 376 ? -30.361 4.187 30.639 1.00 97.06 376 ASP A CA 1
ATOM 2780 C C . ASP A 1 376 ? -31.788 4.395 30.115 1.00 97.06 376 ASP A C 1
ATOM 2782 O O . ASP A 1 376 ? -32.614 3.477 30.107 1.00 97.06 376 ASP A O 1
ATOM 2786 N N . THR A 1 377 ? -32.083 5.596 29.618 1.00 96.06 377 THR A N 1
ATOM 2787 C CA . THR A 1 377 ? -33.380 5.914 29.005 1.00 96.06 377 THR A CA 1
ATOM 2788 C C . THR A 1 377 ? -33.597 5.144 27.699 1.00 96.06 377 THR A C 1
ATOM 2790 O O . THR A 1 377 ? -34.729 4.787 27.367 1.00 96.06 377 THR A O 1
ATOM 2793 N N . PHE A 1 378 ? -32.520 4.796 26.992 1.00 97.38 378 PHE A N 1
ATOM 2794 C CA . PHE A 1 378 ? -32.551 4.069 25.733 1.00 97.38 378 PHE A CA 1
ATOM 2795 C C . PHE A 1 378 ? -32.634 2.551 25.943 1.00 97.38 378 PHE A C 1
ATOM 2797 O O . PHE A 1 378 ? -31.721 1.924 26.482 1.00 97.38 378 PHE A O 1
ATOM 2804 N N . ALA A 1 379 ? -33.729 1.940 25.479 1.00 97.31 379 ALA A N 1
ATOM 2805 C CA . ALA A 1 379 ? -34.001 0.518 25.700 1.00 97.31 379 ALA A CA 1
ATOM 2806 C C . ALA A 1 379 ? -32.908 -0.428 25.162 1.00 97.31 379 ALA A C 1
ATOM 2808 O O . ALA A 1 379 ? -32.493 -1.302 25.923 1.00 97.31 379 ALA A O 1
ATOM 2809 N N . PRO A 1 380 ? -32.361 -0.243 23.942 1.00 97.19 380 PRO A N 1
ATOM 2810 C CA . PRO A 1 380 ? -31.276 -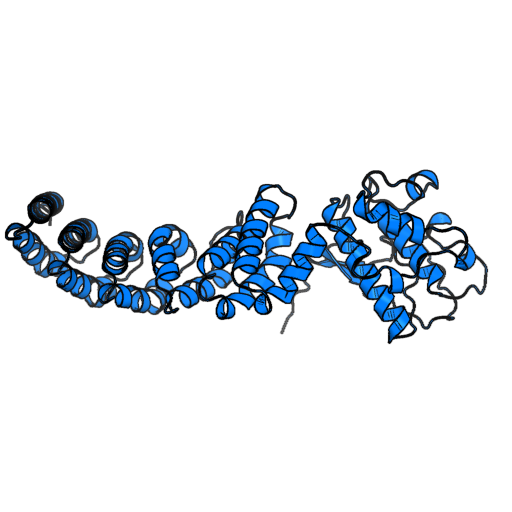1.095 23.454 1.00 97.19 380 PRO A CA 1
ATOM 2811 C C . PRO A 1 380 ? -30.012 -1.050 24.319 1.00 97.19 380 PRO A C 1
ATOM 2813 O O . PRO A 1 380 ? -29.348 -2.073 24.468 1.00 97.19 380 PRO A O 1
ATOM 2816 N N . HIS A 1 381 ? -29.700 0.091 24.948 1.00 97.19 381 HIS A N 1
ATOM 2817 C CA . HIS A 1 381 ? -28.565 0.171 25.868 1.00 97.19 381 HIS A CA 1
ATOM 2818 C C . HIS A 1 381 ? -28.815 -0.670 27.128 1.00 97.19 381 HIS A C 1
ATOM 2820 O O . HIS A 1 381 ? -27.930 -1.414 27.552 1.00 97.19 381 HIS A O 1
ATOM 2826 N N . ARG A 1 382 ? -30.039 -0.639 27.676 1.00 97.69 382 ARG A N 1
ATOM 2827 C CA . ARG A 1 382 ? -30.427 -1.513 28.796 1.00 97.69 382 ARG A CA 1
ATOM 2828 C C . ARG A 1 382 ? -30.337 -2.992 28.421 1.00 97.69 382 ARG A C 1
ATOM 2830 O O . ARG A 1 382 ? -29.781 -3.777 29.185 1.00 97.69 382 ARG A O 1
ATOM 2837 N N . SER A 1 383 ? -30.831 -3.365 27.237 1.00 97.06 383 SER A N 1
ATOM 2838 C CA . SER A 1 383 ? -30.729 -4.734 26.713 1.00 97.06 383 SER A CA 1
ATOM 2839 C C . SER A 1 383 ? -29.274 -5.180 26.567 1.00 97.06 383 SER A C 1
ATOM 2841 O O . SER A 1 383 ? -28.935 -6.281 26.990 1.00 97.06 383 SER A O 1
ATOM 2843 N N . ALA A 1 384 ? -28.394 -4.320 26.046 1.00 96.19 384 ALA A N 1
ATOM 2844 C CA . ALA A 1 384 ? -26.962 -4.600 25.975 1.00 96.19 384 ALA A CA 1
ATOM 2845 C C . ALA A 1 384 ? -26.330 -4.773 27.365 1.00 96.19 384 ALA A C 1
ATOM 2847 O O . ALA A 1 384 ? -25.484 -5.644 27.534 1.00 96.19 384 ALA A O 1
ATOM 2848 N N . GLY A 1 385 ? -26.760 -3.990 28.361 1.00 95.81 385 GLY A N 1
ATOM 2849 C CA . GLY A 1 385 ? -26.333 -4.144 29.754 1.00 95.81 385 GLY A CA 1
ATOM 2850 C C . GLY A 1 385 ? -26.700 -5.507 30.339 1.00 95.81 385 GLY A C 1
ATOM 2851 O O . GLY A 1 385 ? -25.841 -6.169 30.915 1.00 95.81 385 GLY A O 1
ATOM 2852 N N . LEU A 1 386 ? -27.945 -5.958 30.137 1.00 95.69 386 LEU A N 1
ATOM 2853 C CA . LEU A 1 386 ? -28.389 -7.293 30.558 1.00 95.69 386 LEU A CA 1
ATOM 2854 C C . LEU A 1 386 ? -27.582 -8.398 29.868 1.00 95.69 386 LEU A C 1
ATOM 2856 O O . LEU A 1 386 ? -27.068 -9.281 30.545 1.00 95.69 386 LEU A O 1
ATOM 2860 N N . LEU A 1 387 ? -27.422 -8.316 28.543 1.00 95.12 387 LEU A N 1
ATOM 2861 C CA . LEU A 1 387 ? -26.662 -9.302 27.770 1.00 95.12 387 LEU A CA 1
ATOM 2862 C C . LEU A 1 387 ? -25.194 -9.367 28.204 1.00 95.12 387 LEU A C 1
ATOM 2864 O O . LEU A 1 387 ? -24.642 -10.454 28.365 1.00 95.12 387 LEU A O 1
ATOM 2868 N N . ALA A 1 388 ? -24.564 -8.214 28.425 1.00 93.62 388 ALA A N 1
ATOM 2869 C CA . ALA A 1 388 ? -23.190 -8.152 28.899 1.00 93.62 388 ALA A CA 1
ATOM 2870 C C . ALA A 1 388 ? -23.054 -8.762 30.301 1.00 93.62 388 ALA A C 1
ATOM 2872 O O . ALA A 1 388 ? -22.152 -9.563 30.497 1.00 93.62 388 ALA A O 1
ATOM 2873 N N . LEU A 1 389 ? -23.972 -8.470 31.234 1.00 92.75 389 LEU A N 1
ATOM 2874 C CA . LEU A 1 389 ? -23.977 -9.096 32.564 1.00 92.75 389 LEU A CA 1
ATOM 2875 C C . LEU A 1 389 ? -24.112 -10.615 32.473 1.00 92.75 389 LEU A C 1
ATOM 2877 O O . LEU A 1 389 ? -23.368 -11.322 33.143 1.00 92.75 389 LEU A O 1
ATOM 2881 N N . THR A 1 390 ? -25.019 -11.117 31.627 1.00 92.94 390 THR A N 1
ATOM 2882 C CA . THR A 1 390 ? -25.185 -12.565 31.430 1.00 92.94 390 THR A CA 1
ATOM 2883 C C . THR A 1 390 ? -23.939 -13.215 30.834 1.00 92.94 390 THR A C 1
ATOM 2885 O O . THR A 1 390 ? -23.550 -14.296 31.258 1.00 92.94 390 THR A O 1
ATOM 2888 N N . ALA A 1 391 ? -23.275 -12.540 29.891 1.00 90.12 391 ALA A N 1
ATOM 2889 C CA . ALA A 1 391 ? -22.064 -13.043 29.248 1.00 90.12 391 ALA A CA 1
ATOM 2890 C C . ALA A 1 391 ? -20.834 -13.017 30.169 1.00 90.12 391 ALA A C 1
ATOM 2892 O O . ALA A 1 391 ? -19.835 -13.659 29.861 1.00 90.12 391 ALA A O 1
ATOM 2893 N N . THR A 1 392 ? -20.887 -12.277 31.279 1.00 89.75 392 THR A N 1
ATOM 2894 C CA . THR A 1 392 ? -19.779 -12.144 32.230 1.00 89.75 392 THR A CA 1
ATOM 2895 C C . THR A 1 392 ? -20.098 -12.732 33.604 1.00 89.75 392 THR A C 1
ATOM 2897 O O . THR A 1 392 ? -19.423 -12.376 34.558 1.00 89.75 392 THR A O 1
ATOM 2900 N N . MET A 1 393 ? -21.118 -13.593 33.736 1.00 86.12 393 MET A N 1
ATOM 2901 C CA . MET A 1 393 ? -21.541 -14.158 35.033 1.00 86.12 393 MET A CA 1
ATOM 2902 C C . MET A 1 393 ? -20.492 -15.042 35.711 1.00 86.12 393 MET A C 1
ATOM 2904 O O . MET A 1 393 ? -20.541 -15.224 36.923 1.00 86.12 393 MET A O 1
ATOM 2908 N N . GLU A 1 394 ? -19.587 -15.629 34.931 1.00 82.69 394 GLU A N 1
ATOM 2909 C CA . GLU A 1 394 ? -18.530 -16.519 35.428 1.00 82.69 394 GLU A CA 1
ATOM 2910 C C . GLU A 1 394 ? -17.406 -15.768 36.154 1.00 82.69 394 GLU A C 1
ATOM 2912 O O . GLU A 1 394 ? -16.532 -16.395 36.754 1.00 82.69 394 GLU A O 1
ATOM 2917 N N . TYR A 1 395 ? -17.420 -14.437 36.087 1.00 73.19 395 TYR A N 1
ATOM 2918 C CA . TYR A 1 395 ? -16.407 -13.557 36.646 1.00 73.19 395 TYR A CA 1
ATOM 2919 C C . TYR A 1 395 ? -16.963 -12.661 37.754 1.00 73.19 395 TYR A C 1
ATOM 2921 O O . TYR A 1 395 ? -16.180 -12.333 38.681 1.00 73.19 395 TYR A O 1
#

InterPro domains:
  IPR011989 Armadillo-like helical [G3DSA:1.25.10.10] (164-395)
  IPR016024 Armadillo-type fold [SSF48371] (228-393)
  IPR021133 HEAT, type 2 [PS50077] (288-326)
  IPR051177 Catalytically Inactive Kinase-Related Protein [PTHR12984] (77-394)

pLDDT: mean 86.13, std 12.47, range [25.52, 98.31]

Foldseek 3Di:
DDPDPQPWDQPDDQDAQQLLLQQLQLLLVVLLCCVPPVQWFFAPQASVQVPQWTQHLLSHIHGHPPGDIHHWFAQHDDDPDDDCQLFQVQNVDPRRTGHLLRRLSNSLQRSLLNLAHNSHRDPDPVSSQPPPNHDPLCNVSSVLSNDNDSVSRDGSSVCHDPSSPDPSVVLLVCLVCVLVDDLVSNLVSLVVLLVCPVVVVADLSSLQPRRLVSLLVCLVSRQVCNLSSLSSNVSSCPPPQLVVCLVVLVVSLLVQLVDPDPVSLLSCLVCVLVSCSSDALVCLQPRVLVSLLVQLPDPDPSSNQSSLVSCLSSLVSYDLVSCQPRVLVSLLVQCPDPDPSSVQSSLLSLLSCLVSHDPVCNVVRNVVSLVVQCVDPDPSSNVSSVVSCVSNVVD